Protein AF-0000000074783272 (afdb_homodimer)

Sequence (394 aa):
MQSHGLLLPLRSPWSSPIPLPLRHRTSFPTKPLCLAASSSFTVSDGELESRGFRVRRSPGGLDVAALNEVFARVGFPRRDPERLRRALGHAGEAVVWIEELGGGKPVAFARATGDGVFNAVVWDVVVDPSLQGTGLGKAVMERLVADLRATGVSNIALYAEPRVVGFYRLLGFAADPDGVRGMVLSRKNFQKQRKTRMQSHGLLLPLRSPWSSPIPLPLRHRTSFPTKPLCLAASSSFTVSDGELESRGFRVRRSPGGLDVAALNEVFARVGFPRRDPERLRRALGHAGEAVVWIEELGGGKPVAFARATGDGVFNAVVWDVVVDPSLQGTGLGKAVMERLVADLRATGVSNIALYAEPRVVGFYRLLGFAADPDGVRGMVLSRKNFQKQRKTR

Solvent-accessible surface area (backbone atoms only — not comparable to full-atom values): 22834 Å² total; per-residue (Å²): 138,85,79,76,80,80,80,77,80,82,77,77,81,80,78,76,80,77,80,75,78,80,74,75,76,74,74,69,76,73,71,74,70,74,66,70,72,72,77,77,58,94,65,47,70,67,58,37,42,74,74,39,32,44,83,39,70,52,65,75,87,60,51,60,69,50,43,35,50,43,33,42,72,70,71,40,79,73,64,59,62,68,57,50,52,50,30,62,64,27,60,62,51,45,40,22,32,29,27,37,63,96,72,62,39,57,41,26,36,32,34,30,30,27,36,67,35,52,39,34,36,51,46,75,73,44,46,31,72,95,53,57,94,68,53,51,59,57,49,33,49,55,50,46,51,50,56,43,42,73,56,53,31,46,38,39,33,36,73,32,49,66,89,48,42,65,64,43,40,76,74,54,30,37,69,38,67,93,57,30,37,32,30,39,33,38,62,74,51,51,57,52,53,57,68,74,96,139,82,82,77,81,80,81,78,81,82,79,77,82,80,79,76,80,77,79,74,78,78,75,76,76,74,73,69,76,73,72,73,71,74,65,69,71,73,78,76,58,96,65,44,70,67,57,37,41,75,73,40,31,43,85,39,71,52,64,76,85,62,51,61,68,49,43,34,49,42,35,41,71,71,71,40,77,71,63,60,63,69,57,49,52,50,31,61,64,27,58,62,51,47,41,23,32,30,27,37,61,97,71,62,40,57,44,26,35,33,34,30,30,27,35,68,35,50,40,34,37,50,45,75,73,44,47,31,70,95,55,57,92,70,54,52,58,58,49,34,49,54,50,44,52,50,55,44,42,73,56,51,32,47,38,40,32,36,74,33,48,67,90,47,42,65,64,43,40,76,73,54,32,37,69,38,66,91,57,32,38,31,30,40,35,38,62,76,54,51,57,51,54,59,68,74,96

Radius of gyration: 35.75 Å; Cα contacts (8 Å, |Δi|>4): 598; chains: 2; bounding box: 150×69×122 Å

Nearest PDB structures (foldseek):
  7dal-assembly1_B  TM=9.268E-01  e=2.975E-15  Oryza sativa Japonica Group
  7daj-assembly1_B  TM=8.800E-01  e=1.660E-15  Oryza sativa Japonica Group
  7dai-assembly1_A-2  TM=9.086E-01  e=6.910E-15  Oryza sativa Japonica Group
  7dai-assembly2_C  TM=8.904E-01  e=5.689E-15  Oryza sativa Japonica Group
  6k5m-assembly1_A  TM=9.094E-01  e=3.495E-14  Oryza sativa Japonica Group

Foldseek 3Di:
DCPPPDPPPPPPPPPDPDPDPDPPPPPPPPPPPPPPPPLPQPADQVNCVVVQKHKDWACPLADQVLLQVQCVQVPHDRDDSVVVVCVRPDPQKTKMFMAGHPPSGTFWIKMWHDDLAEEIEIDDTTGRPVCPPVCRSSVRVSVSVVVSVVSHHDYYYYDDDPVCPVVVVVVVDDPCDVNDDDDDDDPVVVVVVVVVD/DCPPPPPDDDPPDPPDDDPDPDPDPPPPPDPPPPPPPPLPQPADQVNCVVVQKHKDWACPLADQVLLQVQCVQVPHDRDDSVVVVCVRPDPQKTKMFMAGHPPSGTFWIKMWHDDLAEEIEIDDTTGRPVCPPVCRSSVRVSVSVVVSVVSHHDYYYYDDDPVCPVVVVVVVDDPCDVNDDDDDDDPVVVVVVVVVD

Structure (mmCIF, N/CA/C/O backbone):
data_AF-0000000074783272-model_v1
#
loop_
_entity.id
_entity.type
_entity.pdbx_description
1 polymer 'N-acetyltransferase domain-containing protein'
#
loop_
_atom_site.group_PDB
_atom_site.id
_atom_site.type_symbol
_atom_site.label_atom_id
_atom_site.label_alt_id
_atom_site.label_comp_id
_atom_site.label_asym_id
_atom_site.label_entity_id
_atom_site.label_seq_id
_atom_site.pdbx_PDB_ins_code
_atom_site.Cartn_x
_atom_site.Cartn_y
_atom_site.Cartn_z
_atom_site.occupancy
_atom_site.B_iso_or_equiv
_atom_site.auth_seq_id
_atom_site.auth_comp_id
_atom_site.auth_asym_id
_atom_site.auth_atom_id
_atom_site.pdbx_PDB_model_num
ATOM 1 N N . MET A 1 1 ? 105.438 -40.906 0.917 1 26.67 1 MET A N 1
ATOM 2 C CA . MET A 1 1 ? 105.438 -39.469 0.691 1 26.67 1 MET A CA 1
ATOM 3 C C . MET A 1 1 ? 104 -39 0.316 1 26.67 1 MET A C 1
ATOM 5 O O . MET A 1 1 ? 103.438 -39.438 -0.707 1 26.67 1 MET A O 1
ATOM 9 N N . GLN A 1 2 ? 103.125 -38.812 1.372 1 28.83 2 GLN A N 1
ATOM 10 C CA . GLN A 1 2 ? 101.688 -38.719 1.695 1 28.83 2 GLN A CA 1
ATOM 11 C C . GLN A 1 2 ? 101.062 -37.438 1.199 1 28.83 2 GLN A C 1
ATOM 13 O O . GLN A 1 2 ? 101.125 -36.406 1.907 1 28.83 2 GLN A O 1
ATOM 18 N N . SER A 1 3 ? 101.438 -36.969 -0.059 1 28.16 3 SER A N 1
ATOM 19 C CA . SER A 1 3 ? 101.188 -35.594 -0.433 1 28.16 3 SER A CA 1
ATOM 20 C C . SER A 1 3 ? 99.688 -35.312 -0.475 1 28.16 3 SER A C 1
ATOM 22 O O . SER A 1 3 ? 98.938 -36.062 -1.101 1 28.16 3 SER A O 1
ATOM 24 N N . HIS A 1 4 ? 99.062 -34.688 0.578 1 30.47 4 HIS A N 1
ATOM 25 C CA . HIS A 1 4 ? 97.75 -34.281 1.067 1 30.47 4 HIS A CA 1
ATOM 26 C C . HIS A 1 4 ? 97.125 -33.219 0.186 1 30.47 4 HIS A C 1
ATOM 28 O O . HIS A 1 4 ? 97.438 -32.031 0.335 1 30.47 4 HIS A O 1
ATOM 34 N N . GLY A 1 5 ? 97.125 -33.344 -1.176 1 27.77 5 GLY A N 1
ATOM 35 C CA . GLY A 1 5 ? 96.812 -32.156 -1.98 1 27.77 5 GLY A CA 1
ATOM 36 C C . GLY A 1 5 ? 95.438 -31.562 -1.647 1 27.77 5 GLY A C 1
ATOM 37 O O . GLY A 1 5 ? 94.5 -32.281 -1.375 1 27.77 5 GLY A O 1
ATOM 38 N N . LEU A 1 6 ? 95.375 -30.328 -1.072 1 28.95 6 LEU A N 1
ATOM 39 C CA . LEU A 1 6 ? 94.438 -29.391 -0.479 1 28.95 6 LEU A CA 1
ATOM 40 C C . LEU A 1 6 ? 93.375 -28.969 -1.496 1 28.95 6 LEU A C 1
ATOM 42 O O . LEU A 1 6 ? 93.688 -28.375 -2.525 1 28.95 6 LEU A O 1
ATOM 46 N N . LEU A 1 7 ? 92.312 -29.766 -1.827 1 30.41 7 LEU A N 1
ATOM 47 C CA . LEU A 1 7 ? 91.25 -29.562 -2.82 1 30.41 7 LEU A CA 1
ATOM 48 C C . LEU A 1 7 ? 90.5 -28.297 -2.514 1 30.41 7 LEU A C 1
ATOM 50 O O . LEU A 1 7 ? 89.875 -28.172 -1.432 1 30.41 7 LEU A O 1
ATOM 54 N N . LEU A 1 8 ? 90.938 -27.062 -2.869 1 29.72 8 LEU A N 1
ATOM 55 C CA . LEU A 1 8 ? 90.375 -25.75 -2.561 1 29.72 8 LEU A CA 1
ATOM 56 C C . LEU A 1 8 ? 89 -25.641 -3.105 1 29.72 8 LEU A C 1
ATOM 58 O O . LEU A 1 8 ? 88.688 -26.016 -4.246 1 29.72 8 LEU A O 1
ATOM 62 N N . PRO A 1 9 ? 87.875 -25.594 -2.295 1 29.69 9 PRO A N 1
ATOM 63 C CA . PRO A 1 9 ? 86.438 -25.578 -2.633 1 29.69 9 PRO A CA 1
ATOM 64 C C . PRO A 1 9 ? 86 -24.297 -3.33 1 29.69 9 PRO A C 1
ATOM 66 O O . PRO A 1 9 ? 86.438 -23.203 -2.945 1 29.69 9 PRO A O 1
ATOM 69 N N . LEU A 1 10 ? 86 -24.203 -4.66 1 27.05 10 LEU A N 1
ATOM 70 C CA . LEU A 1 10 ? 85.625 -23.047 -5.473 1 27.05 10 LEU A CA 1
ATOM 71 C C . LEU A 1 10 ? 84.312 -22.484 -5.059 1 27.05 10 LEU A C 1
ATOM 73 O O . LEU A 1 10 ? 83.312 -23.203 -5.066 1 27.05 10 LEU A O 1
ATOM 77 N N . ARG A 1 11 ? 84.188 -21.484 -4.152 1 26.3 11 ARG A N 1
ATOM 78 C CA . ARG A 1 11 ? 83.125 -20.734 -3.582 1 26.3 11 ARG A CA 1
ATOM 79 C C . ARG A 1 11 ? 82.312 -20.016 -4.668 1 26.3 11 ARG A C 1
ATOM 81 O O . ARG A 1 11 ? 82.875 -19.234 -5.434 1 26.3 11 ARG A O 1
ATOM 88 N N . SER A 1 12 ? 81.312 -20.656 -5.348 1 26.94 12 SER A N 1
ATOM 89 C CA . SER A 1 12 ? 80.5 -20.062 -6.41 1 26.94 12 SER A CA 1
ATOM 90 C C . SER A 1 12 ? 79.875 -18.75 -5.957 1 26.94 12 SER A C 1
ATOM 92 O O . SER A 1 12 ? 79.438 -18.625 -4.809 1 26.94 12 SER A O 1
ATOM 94 N N . PRO A 1 13 ? 80.312 -17.562 -6.473 1 30.12 13 PRO A N 1
ATOM 95 C CA . PRO A 1 13 ? 79.875 -16.203 -6.129 1 30.12 13 PRO A CA 1
ATOM 96 C C . PRO A 1 13 ? 78.375 -16.016 -6.246 1 30.12 13 PRO A C 1
ATOM 98 O O . PRO A 1 13 ? 77.75 -16.625 -7.113 1 30.12 13 PRO A O 1
ATOM 101 N N . TRP A 1 14 ? 77.562 -15.914 -5.141 1 27.28 14 TRP A N 1
ATOM 102 C CA . TRP A 1 14 ? 76.125 -15.625 -4.867 1 27.28 14 TRP A CA 1
ATOM 103 C C . TRP A 1 14 ? 75.688 -14.328 -5.539 1 27.28 14 TRP A C 1
ATOM 105 O O . TRP A 1 14 ? 76.25 -13.273 -5.297 1 27.28 14 TRP A O 1
ATOM 115 N N . SER A 1 15 ? 75.438 -14.375 -6.883 1 27.89 15 SER A N 1
ATOM 116 C CA . SER A 1 15 ? 74.938 -13.227 -7.648 1 27.89 15 SER A CA 1
ATOM 117 C C . SER A 1 15 ? 73.812 -12.5 -6.926 1 27.89 15 SER A C 1
ATOM 119 O O . SER A 1 15 ? 73 -13.125 -6.277 1 27.89 15 SER A O 1
ATOM 121 N N . SER A 1 16 ? 74 -11.211 -6.547 1 31.39 16 SER A N 1
ATOM 122 C CA . SER A 1 16 ? 73.188 -10.219 -5.855 1 31.39 16 SER A CA 1
ATOM 123 C C . SER A 1 16 ? 71.875 -9.992 -6.578 1 31.39 16 SER A C 1
ATOM 125 O O . SER A 1 16 ? 71.875 -9.859 -7.805 1 31.39 16 SER A O 1
ATOM 127 N N . PRO A 1 17 ? 70.75 -10.453 -6.055 1 33.03 17 PRO A N 1
ATOM 128 C CA . PRO A 1 17 ? 69.438 -10.312 -6.688 1 33.03 17 PRO A CA 1
ATOM 129 C C . PRO A 1 17 ? 69.062 -8.859 -7.02 1 33.03 17 PRO A C 1
ATOM 131 O O . PRO A 1 17 ? 69.562 -7.941 -6.348 1 33.03 17 PRO A O 1
ATOM 134 N N . ILE A 1 18 ? 69 -8.508 -8.336 1 37.12 18 ILE A N 1
ATOM 135 C CA . ILE A 1 18 ? 68.562 -7.203 -8.867 1 37.12 18 ILE A CA 1
ATOM 136 C C . ILE A 1 18 ? 67.312 -6.723 -8.164 1 37.12 18 ILE A C 1
ATOM 138 O O . ILE A 1 18 ? 66.375 -7.484 -8 1 37.12 18 ILE A O 1
ATOM 142 N N . PRO A 1 19 ? 67.375 -5.574 -7.457 1 34.44 19 PRO A N 1
ATOM 143 C CA . PRO A 1 19 ? 66.188 -5.051 -6.734 1 34.44 19 PRO A CA 1
ATOM 144 C C . PRO A 1 19 ? 65 -4.75 -7.652 1 34.44 19 PRO A C 1
ATOM 146 O O . PRO A 1 19 ? 65.188 -4.289 -8.781 1 34.44 19 PRO A O 1
ATOM 149 N N . LEU A 1 20 ? 63.969 -5.562 -7.707 1 36.06 20 LEU A N 1
ATOM 150 C CA . LEU A 1 20 ? 62.75 -5.344 -8.477 1 36.06 20 LEU A CA 1
ATOM 151 C C . LEU A 1 20 ? 62.219 -3.928 -8.273 1 36.06 20 LEU A C 1
ATOM 153 O O . LEU A 1 20 ? 62.25 -3.41 -7.156 1 36.06 20 LEU A O 1
ATOM 157 N N . PRO A 1 21 ? 62.219 -3.115 -9.398 1 34.25 21 PRO A N 1
ATOM 158 C CA . PRO A 1 21 ? 61.719 -1.743 -9.258 1 34.25 21 PRO A CA 1
ATOM 159 C C . PRO A 1 21 ? 60.375 -1.67 -8.555 1 34.25 21 PRO A C 1
ATOM 161 O O . PRO A 1 21 ? 59.594 -2.631 -8.586 1 34.25 21 PRO A O 1
ATOM 164 N N . LEU A 1 22 ? 60.25 -0.865 -7.516 1 33.03 22 LEU A N 1
ATOM 165 C CA . LEU A 1 22 ? 59.062 -0.513 -6.754 1 33.03 22 LEU A CA 1
ATOM 166 C C . LEU A 1 22 ? 57.938 -0.088 -7.684 1 33.03 22 LEU A C 1
ATOM 168 O O . LEU A 1 22 ? 58.094 0.875 -8.438 1 33.03 22 LEU A O 1
ATOM 172 N N . ARG A 1 23 ? 57.125 -1.03 -8.18 1 32.44 23 ARG A N 1
ATOM 173 C CA . ARG A 1 23 ? 55.906 -0.661 -8.883 1 32.44 23 ARG A CA 1
ATOM 174 C C . ARG A 1 23 ? 55.188 0.5 -8.188 1 32.44 23 ARG A C 1
ATOM 176 O O . ARG A 1 23 ? 54.938 0.44 -6.988 1 32.44 23 ARG A O 1
ATOM 183 N N . HIS A 1 24 ? 55.344 1.689 -8.75 1 34.94 24 HIS A N 1
ATOM 184 C CA . HIS A 1 24 ? 54.562 2.848 -8.344 1 34.94 24 HIS A CA 1
ATOM 185 C C . HIS A 1 24 ? 53.094 2.49 -8.219 1 34.94 24 HIS A C 1
ATOM 187 O O . HIS A 1 24 ? 52.531 1.879 -9.117 1 34.94 24 HIS A O 1
ATOM 193 N N . ARG A 1 25 ? 52.656 2.309 -6.988 1 32.84 25 ARG A N 1
ATOM 194 C CA . ARG A 1 25 ? 51.219 2.211 -6.652 1 32.84 25 ARG A CA 1
ATOM 195 C C . ARG A 1 25 ? 50.438 3.328 -7.316 1 32.84 25 ARG A C 1
ATOM 197 O O . ARG A 1 25 ? 50.625 4.504 -7.008 1 32.84 25 ARG A O 1
ATOM 204 N N . THR A 1 26 ? 50.219 3.203 -8.68 1 36.59 26 THR A N 1
ATOM 205 C CA . THR A 1 26 ? 49.219 4.148 -9.18 1 36.59 26 THR A CA 1
ATOM 206 C C . THR A 1 26 ? 48 4.195 -8.266 1 36.59 26 THR A C 1
ATOM 208 O O . THR A 1 26 ? 47.406 3.154 -7.953 1 36.59 26 THR A O 1
ATOM 211 N N . SER A 1 27 ? 47.969 5.18 -7.348 1 34.19 27 SER A N 1
ATOM 212 C CA . SER A 1 27 ? 46.781 5.52 -6.551 1 34.19 27 SER A CA 1
ATOM 213 C C . SER A 1 27 ? 45.531 5.613 -7.418 1 34.19 27 SER A C 1
ATOM 215 O O . SER A 1 27 ? 45.5 6.355 -8.398 1 34.19 27 SER A O 1
ATOM 217 N N . PHE A 1 28 ? 44.875 4.508 -7.699 1 36 28 PHE A N 1
ATOM 218 C CA . PHE A 1 28 ? 43.562 4.645 -8.32 1 36 28 PHE A CA 1
ATOM 219 C C . PHE A 1 28 ? 42.781 5.742 -7.637 1 36 28 PHE A C 1
ATOM 221 O O . PHE A 1 28 ? 42.656 5.762 -6.41 1 36 28 PHE A O 1
ATOM 228 N N . PRO A 1 29 ? 42.625 6.875 -8.312 1 35.19 29 PRO A N 1
ATOM 229 C CA . PRO A 1 29 ? 41.75 7.836 -7.637 1 35.19 29 PRO A CA 1
ATOM 230 C C . PRO A 1 29 ? 40.469 7.207 -7.145 1 35.19 29 PRO A C 1
ATOM 232 O O . PRO A 1 29 ? 39.969 6.23 -7.73 1 35.19 29 PRO A O 1
ATOM 235 N N . THR A 1 30 ? 40.25 7.09 -5.809 1 34.34 30 THR A N 1
ATOM 236 C CA . THR A 1 30 ? 38.969 6.781 -5.195 1 34.34 30 THR A CA 1
ATOM 237 C C . THR A 1 30 ? 37.812 7.484 -5.934 1 34.34 30 THR A C 1
ATOM 239 O O . THR A 1 30 ? 37.906 8.688 -6.195 1 34.34 30 THR A O 1
ATOM 242 N N . LYS A 1 31 ? 37.125 6.715 -6.816 1 35.44 31 LYS A N 1
ATOM 243 C CA . LYS A 1 31 ? 35.906 7.301 -7.367 1 35.44 31 LYS A CA 1
ATOM 244 C C . LYS A 1 31 ? 35.219 8.188 -6.34 1 35.44 31 LYS A C 1
ATOM 246 O O . LYS A 1 31 ? 35 7.77 -5.195 1 35.44 31 LYS A O 1
ATOM 251 N N . PRO A 1 32 ? 35.156 9.5 -6.582 1 33.34 32 PRO A N 1
ATOM 252 C CA . PRO A 1 32 ? 34.406 10.289 -5.602 1 33.34 32 PRO A CA 1
ATOM 253 C C . PRO A 1 32 ? 33.125 9.594 -5.145 1 33.34 32 PRO A C 1
ATOM 255 O O . PRO A 1 32 ? 32.5 8.867 -5.922 1 33.34 32 PRO A O 1
ATOM 258 N N . LEU A 1 33 ? 33.062 9.18 -3.846 1 33.78 33 LEU A N 1
ATOM 259 C CA . LEU A 1 33 ? 31.766 8.891 -3.227 1 33.78 33 LEU A CA 1
ATOM 260 C C . LEU A 1 33 ? 30.656 9.742 -3.838 1 33.78 33 LEU A C 1
ATOM 262 O O . LEU A 1 33 ? 30.781 10.969 -3.91 1 33.78 33 LEU A O 1
ATOM 266 N N . CYS A 1 34 ? 30 9.234 -4.828 1 34 34 CYS A N 1
ATOM 267 C CA . CYS A 1 34 ? 28.75 9.938 -5.113 1 34 34 CYS A CA 1
ATOM 268 C C . CYS A 1 34 ? 28.172 10.562 -3.846 1 34 34 CYS A C 1
ATOM 270 O O . CYS A 1 34 ? 27.812 9.844 -2.91 1 34 34 CYS A O 1
ATOM 272 N N . LEU A 1 35 ? 28.734 11.672 -3.328 1 32.81 35 LEU A N 1
ATOM 273 C CA . LEU A 1 35 ? 27.953 12.383 -2.318 1 32.81 35 LEU A CA 1
ATOM 274 C C . LEU A 1 35 ? 26.469 12.078 -2.475 1 32.81 35 LEU A C 1
ATOM 276 O O . LEU A 1 35 ? 25.891 12.359 -3.523 1 32.81 35 LEU A O 1
ATOM 280 N N . ALA A 1 36 ? 25.953 11.164 -1.854 1 35.19 36 ALA A N 1
ATOM 281 C CA . ALA A 1 36 ? 24.5 11.164 -1.688 1 35.19 36 ALA A CA 1
ATOM 282 C C . ALA A 1 36 ? 23.922 12.57 -1.84 1 35.19 36 ALA A C 1
ATOM 284 O O . ALA A 1 36 ? 24.391 13.508 -1.189 1 35.19 36 ALA A O 1
ATOM 285 N N . ALA A 1 37 ? 23.594 13.039 -3.01 1 36.94 37 ALA A N 1
ATOM 286 C CA . ALA A 1 37 ? 22.875 14.297 -3.172 1 36.94 37 ALA A CA 1
ATOM 287 C C . ALA A 1 37 ? 22.125 14.672 -1.899 1 36.94 37 ALA A C 1
ATOM 289 O O . ALA A 1 37 ? 21.281 13.906 -1.427 1 36.94 37 ALA A O 1
ATOM 290 N N . SER A 1 38 ? 22.688 15.102 -0.876 1 43.72 38 SER A N 1
ATOM 291 C CA . SER A 1 38 ? 21.922 15.75 0.178 1 43.72 38 SER A CA 1
ATOM 292 C C . SER A 1 38 ? 20.609 16.297 -0.361 1 43.72 38 SER A C 1
ATOM 294 O O . SER A 1 38 ? 20.594 17.188 -1.229 1 43.72 38 SER A O 1
ATOM 296 N N . SER A 1 39 ? 19.578 15.539 -0.729 1 53.12 39 SER A N 1
ATOM 297 C CA . SER A 1 39 ? 18.281 15.992 -1.219 1 53.12 39 SER A CA 1
ATOM 298 C C . SER A 1 39 ? 17.891 17.328 -0.594 1 53.12 39 SER A C 1
ATOM 300 O O . SER A 1 39 ? 17.672 17.406 0.616 1 53.12 39 SER A O 1
ATOM 302 N N . SER A 1 40 ? 18.469 18.406 -1.028 1 79.25 40 SER A N 1
ATOM 303 C CA . SER A 1 40 ? 18.062 19.75 -0.613 1 79.25 40 SER A CA 1
ATOM 304 C C . SER A 1 40 ? 16.547 19.891 -0.638 1 79.25 40 SER A C 1
ATOM 306 O O . SER A 1 40 ? 15.914 19.672 -1.673 1 79.25 40 SER A O 1
ATOM 308 N N . PHE A 1 41 ? 15.953 19.828 0.562 1 93.88 41 PHE A N 1
ATOM 309 C CA . PHE A 1 41 ? 14.523 20.078 0.711 1 93.88 41 PHE A CA 1
ATOM 310 C C . PHE A 1 41 ? 14.195 21.531 0.354 1 93.88 41 PHE A C 1
ATOM 312 O O . PHE A 1 41 ? 15.039 22.422 0.508 1 93.88 41 PHE A O 1
ATOM 319 N N . THR A 1 42 ? 13.078 21.734 -0.237 1 95.38 42 THR A N 1
ATOM 320 C CA . THR A 1 42 ? 12.633 23.078 -0.594 1 95.38 42 THR A CA 1
ATOM 321 C C . THR A 1 42 ? 12.695 24 0.613 1 95.38 42 THR A C 1
ATOM 323 O O . THR A 1 42 ? 13.148 25.141 0.502 1 95.38 42 THR A O 1
ATOM 326 N N . VAL A 1 43 ? 12.195 23.594 1.757 1 96.94 43 VAL A N 1
ATOM 327 C CA . VAL A 1 43 ? 12.336 24.328 3.014 1 96.94 43 VAL A CA 1
ATOM 328 C C . VAL A 1 43 ? 13.203 23.516 3.98 1 96.94 43 VAL A C 1
ATOM 330 O O . VAL A 1 43 ? 12.906 22.359 4.266 1 96.94 43 VAL A O 1
ATOM 333 N N . SER A 1 44 ? 14.219 24.109 4.5 1 96.69 44 SER A N 1
ATOM 334 C CA . SER A 1 44 ? 15.133 23.406 5.398 1 96.69 44 SER A CA 1
ATOM 335 C C . SER A 1 44 ? 14.523 23.25 6.793 1 96.69 44 SER A C 1
ATOM 337 O O . SER A 1 44 ? 13.578 23.953 7.145 1 96.69 44 SER A O 1
ATOM 339 N N . ASP A 1 45 ? 15.125 22.344 7.586 1 96.75 45 ASP A N 1
ATOM 340 C CA . ASP A 1 45 ? 14.688 22.188 8.969 1 96.75 45 ASP A CA 1
ATOM 341 C C . ASP A 1 45 ? 14.906 23.484 9.758 1 96.75 45 ASP A C 1
ATOM 343 O O . ASP A 1 45 ? 14.078 23.844 10.602 1 96.75 45 ASP A O 1
ATOM 347 N N . GLY A 1 46 ? 16.016 24.094 9.492 1 96.25 46 GLY A N 1
ATOM 348 C CA . GLY A 1 46 ? 16.297 25.359 10.148 1 96.25 46 GLY A CA 1
ATOM 349 C C . GLY A 1 46 ? 15.266 26.438 9.844 1 96.25 46 GLY A C 1
ATOM 350 O O . GLY A 1 46 ? 14.836 27.156 10.742 1 96.25 46 GLY A O 1
ATOM 351 N N . GLU A 1 47 ? 14.891 26.531 8.633 1 97.25 47 GLU A N 1
ATOM 352 C CA . GLU A 1 47 ? 13.867 27.5 8.25 1 97.25 47 GLU A CA 1
ATOM 353 C C . GLU A 1 47 ? 12.531 27.172 8.922 1 97.25 47 GLU A C 1
ATOM 355 O O . GLU A 1 47 ? 11.828 28.078 9.375 1 97.25 47 GLU A O 1
ATOM 360 N N . LEU A 1 48 ? 12.164 25.938 8.977 1 97.81 48 LEU A N 1
ATOM 361 C CA . LEU A 1 48 ? 10.945 25.531 9.672 1 97.81 48 LEU A CA 1
ATOM 362 C C . LEU A 1 48 ? 11.008 25.922 11.141 1 97.81 48 LEU A C 1
ATOM 364 O O . LEU A 1 48 ? 10.031 26.438 11.695 1 97.81 48 LEU A O 1
ATOM 368 N N . GLU A 1 49 ? 12.156 25.703 11.734 1 96.94 49 GLU A N 1
ATOM 369 C CA . GLU A 1 49 ? 12.328 26.062 13.141 1 96.94 49 GLU A CA 1
ATOM 370 C C . GLU A 1 49 ? 12.172 27.578 13.344 1 96.94 49 GLU A C 1
ATOM 372 O O . GLU A 1 49 ? 11.578 28.016 14.328 1 96.94 49 GLU A O 1
ATOM 377 N N . SER A 1 50 ? 12.727 28.297 12.43 1 97.31 50 SER A N 1
ATOM 378 C CA . SER A 1 50 ? 12.609 29.75 12.531 1 97.31 50 SER A CA 1
ATOM 379 C C . SER A 1 50 ? 11.148 30.188 12.445 1 97.31 50 SER A C 1
ATOM 381 O O . SER A 1 50 ? 10.789 31.25 12.961 1 97.31 50 SER A O 1
ATOM 383 N N . ARG A 1 51 ? 10.273 29.375 11.797 1 96.38 51 ARG A N 1
ATOM 384 C CA . ARG A 1 51 ? 8.844 29.656 11.656 1 96.38 51 ARG A CA 1
ATOM 385 C C . ARG A 1 51 ? 8.055 29.078 12.82 1 96.38 51 ARG A C 1
ATOM 387 O O . ARG A 1 51 ? 6.824 29.188 12.859 1 96.38 51 ARG A O 1
ATOM 394 N N . GLY A 1 52 ? 8.75 28.391 13.75 1 96.81 52 GLY A N 1
ATOM 395 C CA . GLY A 1 52 ? 8.078 27.844 14.914 1 96.81 52 GLY A CA 1
ATOM 396 C C . GLY A 1 52 ? 7.637 26.406 14.734 1 96.81 52 GLY A C 1
ATOM 397 O O . GLY A 1 52 ? 6.707 25.953 15.391 1 96.81 52 GLY A O 1
ATOM 398 N N . PHE A 1 53 ? 8.32 25.766 13.805 1 98.12 53 PHE A N 1
ATOM 399 C CA . PHE A 1 53 ? 7.949 24.391 13.516 1 98.12 53 PHE A CA 1
ATOM 400 C C . PHE A 1 53 ? 9.141 23.453 13.695 1 98.12 53 PHE A C 1
ATOM 402 O O . PHE A 1 53 ? 10.289 23.859 13.477 1 98.12 53 PHE A O 1
ATOM 409 N N . ARG A 1 54 ? 8.859 22.203 14.125 1 98 54 ARG A N 1
ATOM 410 C CA . ARG A 1 54 ? 9.883 21.172 14.266 1 98 54 ARG A CA 1
ATOM 411 C C . ARG A 1 54 ? 9.469 19.891 13.547 1 98 54 ARG A C 1
ATOM 413 O O . ARG A 1 54 ? 8.344 19.406 13.711 1 98 54 ARG A O 1
ATOM 420 N N . VAL A 1 55 ? 10.398 19.344 12.797 1 98.06 55 VAL A N 1
ATOM 421 C CA . VAL A 1 55 ? 10.133 18.109 12.07 1 98.06 55 VAL A CA 1
ATOM 422 C C . VAL A 1 55 ? 10.383 16.922 12.984 1 98.06 55 VAL A C 1
ATOM 424 O O . VAL A 1 55 ? 11.398 16.859 13.688 1 98.06 55 VAL A O 1
ATOM 427 N N . ARG A 1 56 ? 9.461 15.992 13.016 1 97.19 56 ARG A N 1
ATOM 428 C CA . ARG A 1 56 ? 9.57 14.719 13.727 1 97.19 56 ARG A CA 1
ATOM 429 C C . ARG A 1 56 ? 9.492 13.547 12.758 1 97.19 56 ARG A C 1
ATOM 431 O O . ARG A 1 56 ? 8.688 13.562 11.82 1 97.19 56 ARG A O 1
ATOM 438 N N . ARG A 1 57 ? 10.328 12.461 13.008 1 96.25 57 ARG A N 1
ATOM 439 C CA . ARG A 1 57 ? 10.43 11.375 12.039 1 96.25 57 ARG A CA 1
ATOM 440 C C . ARG A 1 57 ? 10.102 10.031 12.68 1 96.25 57 ARG A C 1
ATOM 442 O O . ARG A 1 57 ? 10.484 8.977 12.164 1 96.25 57 ARG A O 1
ATOM 449 N N . SER A 1 58 ? 9.477 10.062 13.82 1 94.88 58 SER A N 1
ATOM 450 C CA . SER A 1 58 ? 8.969 8.883 14.516 1 94.88 58 SER A CA 1
ATOM 451 C C . SER A 1 58 ? 7.641 9.172 15.203 1 94.88 58 SER A C 1
ATOM 453 O O . SER A 1 58 ? 7.301 10.336 15.445 1 94.88 58 SER A O 1
ATOM 455 N N . PRO A 1 59 ? 6.953 8.125 15.461 1 95.06 59 PRO A N 1
ATOM 456 C CA . PRO A 1 59 ? 5.676 8.367 16.141 1 95.06 59 PRO A CA 1
ATOM 457 C C . PRO A 1 59 ? 5.848 8.766 17.594 1 95.06 59 PRO A C 1
ATOM 459 O O . PRO A 1 59 ? 4.879 9.156 18.266 1 95.06 59 PRO A O 1
ATOM 462 N N . GLY A 1 60 ? 7.051 8.633 18.078 1 92.94 60 GLY A N 1
ATOM 463 C CA . GLY A 1 60 ? 7.281 9.008 19.453 1 92.94 60 GLY A CA 1
ATOM 464 C C . GLY A 1 60 ? 6.895 10.445 19.766 1 92.94 60 GLY A C 1
ATOM 465 O O . GLY A 1 60 ? 7.262 11.359 19.016 1 92.94 60 GLY A O 1
ATOM 466 N N . GLY A 1 61 ? 6.137 10.68 20.859 1 92.94 61 GLY A N 1
ATOM 467 C CA . GLY A 1 61 ? 5.762 12.016 21.297 1 92.94 61 GLY A CA 1
ATOM 468 C C . GLY A 1 61 ? 4.547 12.562 20.562 1 92.94 61 GLY A C 1
ATOM 469 O O . GLY A 1 61 ? 4.047 13.641 20.906 1 92.94 61 GLY A O 1
ATOM 470 N N . LEU A 1 62 ? 4.117 11.828 19.547 1 96.06 62 LEU A N 1
ATOM 471 C CA . LEU A 1 62 ? 2.951 12.273 18.797 1 96.06 62 LEU A CA 1
ATOM 472 C C . LEU A 1 62 ? 1.676 12.117 19.609 1 96.06 62 LEU A C 1
ATOM 474 O O . LEU A 1 62 ? 1.387 11.031 20.125 1 96.06 62 LEU A O 1
ATOM 478 N N . ASP A 1 63 ? 0.958 13.195 19.797 1 96.31 63 ASP A N 1
ATOM 479 C CA . ASP A 1 63 ? -0.355 13.164 20.438 1 96.31 63 ASP A CA 1
ATOM 480 C C . ASP A 1 63 ? -1.423 12.664 19.469 1 96.31 63 ASP A C 1
ATOM 482 O O . ASP A 1 63 ? -1.902 13.422 18.625 1 96.31 63 ASP A O 1
ATOM 486 N N . VAL A 1 64 ? -1.878 11.492 19.688 1 96.88 64 VAL A N 1
ATOM 487 C CA . VAL A 1 64 ? -2.793 10.812 18.781 1 96.88 64 VAL A CA 1
ATOM 488 C C . VAL A 1 64 ? -4.137 11.539 18.766 1 96.88 64 VAL A C 1
ATOM 490 O O . VAL A 1 64 ? -4.789 11.641 17.719 1 96.88 64 VAL A O 1
ATOM 493 N N . ALA A 1 65 ? -4.578 11.992 19.875 1 96.94 65 ALA A N 1
ATOM 494 C CA . ALA A 1 65 ? -5.824 12.75 19.938 1 96.94 65 ALA A CA 1
ATOM 495 C C . ALA A 1 65 ? -5.727 14.031 19.109 1 96.94 65 ALA A C 1
ATOM 497 O O . ALA A 1 65 ? -6.66 14.383 18.375 1 96.94 65 ALA A O 1
ATOM 498 N N . ALA A 1 66 ? -4.625 14.719 19.234 1 97.44 66 ALA A N 1
ATOM 499 C CA . ALA A 1 66 ? -4.41 15.938 18.469 1 97.44 66 ALA A CA 1
ATOM 500 C C . ALA A 1 66 ? -4.363 15.633 16.969 1 97.44 66 ALA A C 1
ATOM 502 O O . ALA A 1 66 ? -4.887 16.391 16.156 1 97.44 66 ALA A O 1
ATOM 503 N N . LEU A 1 67 ? -3.717 14.539 16.609 1 98.06 67 LEU A N 1
ATOM 504 C CA . LEU A 1 67 ? -3.693 14.141 15.203 1 98.06 67 LEU A CA 1
ATOM 505 C C . LEU A 1 67 ? -5.102 13.852 14.695 1 98.06 67 LEU A C 1
ATOM 507 O O . LEU A 1 67 ? -5.465 14.258 13.594 1 98.06 67 LEU A O 1
ATOM 511 N N . ASN A 1 68 ? -5.891 13.195 15.516 1 98.31 68 ASN A N 1
ATOM 512 C CA . ASN A 1 68 ? -7.277 12.938 15.156 1 98.31 68 ASN A CA 1
ATOM 513 C C . ASN A 1 68 ? -8.055 14.234 14.93 1 98.31 68 ASN A C 1
ATOM 515 O O . ASN A 1 68 ? -8.938 14.289 14.07 1 98.31 68 ASN A O 1
ATOM 519 N N . GLU A 1 69 ? -7.758 15.172 15.711 1 97.75 69 GLU A N 1
ATOM 520 C CA . GLU A 1 69 ? -8.406 16.469 15.516 1 97.75 69 GLU A CA 1
ATOM 521 C C . GLU A 1 69 ? -8.039 17.062 14.164 1 97.75 69 GLU A C 1
ATOM 523 O O . GLU A 1 69 ? -8.898 17.625 13.477 1 97.75 69 GLU A O 1
ATOM 528 N N . VAL A 1 70 ? -6.785 16.984 13.789 1 98.25 70 VAL A N 1
ATOM 529 C CA . VAL A 1 70 ? -6.375 17.469 12.469 1 98.25 70 VAL A CA 1
ATOM 530 C C . VAL A 1 70 ? -7.098 16.688 11.383 1 98.25 70 VAL A C 1
ATOM 532 O O . VAL A 1 70 ? -7.613 17.266 10.422 1 98.25 70 VAL A O 1
ATOM 535 N N . PHE A 1 71 ? -7.141 15.297 11.578 1 98.06 71 PHE A N 1
ATOM 536 C CA . PHE A 1 71 ? -7.891 14.469 10.641 1 98.06 71 PHE A CA 1
ATOM 537 C C . PHE A 1 71 ? -9.312 14.984 10.484 1 98.06 71 PHE A C 1
ATOM 539 O O . PHE A 1 71 ? -9.781 15.219 9.367 1 98.06 71 PHE A O 1
ATOM 546 N N . ALA A 1 72 ? -9.961 15.258 11.555 1 97.81 72 ALA A N 1
ATOM 547 C CA . ALA A 1 72 ? -11.359 15.688 11.539 1 97.81 72 ALA A CA 1
ATOM 548 C C . ALA A 1 72 ? -11.508 17.031 10.836 1 97.81 72 ALA A C 1
ATOM 550 O O . ALA A 1 72 ? -12.438 17.234 10.055 1 97.81 72 ALA A O 1
ATOM 551 N N . ARG A 1 73 ? -10.633 17.891 11.062 1 97.81 73 ARG A N 1
ATOM 552 C CA . ARG A 1 73 ? -10.727 19.25 10.523 1 97.81 73 ARG A CA 1
ATOM 553 C C . ARG A 1 73 ? -10.539 19.25 9.016 1 97.81 73 ARG A C 1
ATOM 555 O O . ARG A 1 73 ? -10.992 20.172 8.328 1 97.81 73 ARG A O 1
ATOM 562 N N . VAL A 1 74 ? -9.891 18.219 8.469 1 96.88 74 VAL A N 1
ATOM 563 C CA . VAL A 1 74 ? -9.719 18.156 7.023 1 96.88 74 VAL A CA 1
ATOM 564 C C . VAL A 1 74 ? -10.766 17.234 6.418 1 96.88 74 VAL A C 1
ATOM 566 O O . VAL A 1 74 ? -10.719 16.922 5.227 1 96.88 74 VAL A O 1
ATOM 569 N N . GLY A 1 75 ? -11.68 16.703 7.254 1 95.06 75 GLY A N 1
ATOM 570 C CA . GLY A 1 75 ? -12.797 15.914 6.754 1 95.06 75 GLY A CA 1
ATOM 571 C C . GLY A 1 75 ? -12.516 14.422 6.77 1 95.06 75 GLY A C 1
ATOM 572 O O . GLY A 1 75 ? -13.281 13.641 6.199 1 95.06 75 GLY A O 1
ATOM 573 N N . PHE A 1 76 ? -11.375 14 7.32 1 95.5 76 PHE A N 1
ATOM 574 C CA . PHE A 1 76 ? -11.109 12.578 7.484 1 95.5 76 PHE A CA 1
ATOM 575 C C . PHE A 1 76 ? -11.906 12.008 8.656 1 95.5 76 PHE A C 1
ATOM 577 O O . PHE A 1 76 ? -12.156 12.711 9.633 1 95.5 76 PHE A O 1
ATOM 584 N N . PRO A 1 77 ? -12.234 10.727 8.539 1 93.19 77 PRO A N 1
ATOM 585 C CA . PRO A 1 77 ? -12.875 10.133 9.711 1 93.19 77 PRO A CA 1
ATOM 586 C C . PRO A 1 77 ? -11.938 10 10.906 1 93.19 77 PRO A C 1
ATOM 588 O O . PRO A 1 77 ? -10.75 9.727 10.734 1 93.19 77 PRO A O 1
ATOM 591 N N . ARG A 1 78 ? -12.531 10.258 12.062 1 95.44 78 ARG A N 1
ATOM 592 C CA . ARG A 1 78 ? -11.758 9.945 13.266 1 95.44 78 ARG A CA 1
ATOM 593 C C . ARG A 1 78 ? -11.508 8.445 13.391 1 95.44 78 ARG A C 1
ATOM 595 O O . ARG A 1 78 ? -12.359 7.637 13.008 1 95.44 78 ARG A O 1
ATOM 602 N N . ARG A 1 79 ? -10.375 8.234 13.953 1 96.38 79 ARG A N 1
ATOM 603 C CA . ARG A 1 79 ? -10.016 6.84 14.18 1 96.38 79 ARG A CA 1
ATOM 604 C C . ARG A 1 79 ? -9.938 6.531 15.672 1 96.38 79 ARG A C 1
ATOM 606 O O . ARG A 1 79 ? -9.656 7.418 16.484 1 96.38 79 ARG A O 1
ATOM 613 N N . ASP A 1 80 ? -10.258 5.273 15.93 1 96.69 80 ASP A N 1
ATOM 614 C CA . ASP A 1 80 ? -10.031 4.824 17.297 1 96.69 80 ASP A CA 1
ATOM 615 C C . ASP A 1 80 ? -8.586 5.047 17.719 1 96.69 80 ASP A C 1
ATOM 617 O O . ASP A 1 80 ? -7.656 4.59 17.047 1 96.69 80 ASP A O 1
ATOM 621 N N . PRO A 1 81 ? -8.406 5.742 18.844 1 97.31 81 PRO A N 1
ATOM 622 C CA . PRO A 1 81 ? -7.047 6.129 19.219 1 97.31 81 PRO A CA 1
ATOM 623 C C . PRO A 1 81 ? -6.133 4.93 19.438 1 97.31 81 PRO A C 1
ATOM 625 O O . PRO A 1 81 ? -4.953 4.965 19.078 1 97.31 81 PRO A O 1
ATOM 628 N N . GLU A 1 82 ? -6.625 3.891 20.016 1 96.69 82 GLU A N 1
ATOM 629 C CA . GLU A 1 82 ? -5.797 2.713 20.266 1 96.69 82 GLU A CA 1
ATOM 630 C C . GLU A 1 82 ? -5.395 2.037 18.969 1 96.69 82 GLU A C 1
ATOM 632 O O . GLU A 1 82 ? -4.25 1.606 18.812 1 96.69 82 GLU A O 1
ATOM 637 N N . ARG A 1 83 ? -6.305 1.925 18.078 1 95.94 83 ARG A N 1
ATOM 638 C CA . ARG A 1 83 ? -6.02 1.348 16.781 1 95.94 83 ARG A CA 1
ATOM 639 C C . ARG A 1 83 ? -5.02 2.205 16 1 95.94 83 ARG A C 1
ATOM 641 O O . ARG A 1 83 ? -4.125 1.68 15.336 1 95.94 83 ARG A O 1
ATOM 648 N N . LEU A 1 84 ? -5.238 3.537 16.109 1 96.44 84 LEU A N 1
ATOM 649 C CA . LEU A 1 84 ? -4.316 4.453 15.445 1 96.44 84 LEU A CA 1
ATOM 650 C C . LEU A 1 84 ? -2.912 4.324 16.016 1 96.44 84 LEU A C 1
ATOM 652 O O . LEU A 1 84 ? -1.929 4.305 15.281 1 96.44 84 LEU A O 1
ATOM 656 N N . ARG A 1 85 ? -2.766 4.199 17.312 1 96.19 85 ARG A N 1
ATOM 657 C CA . ARG A 1 85 ? -1.463 4.008 17.938 1 96.19 85 ARG A CA 1
ATOM 658 C C . ARG A 1 85 ? -0.804 2.721 17.469 1 96.19 85 ARG A C 1
ATOM 660 O O . ARG A 1 85 ? 0.389 2.705 17.156 1 96.19 85 ARG A O 1
ATOM 667 N N . ARG A 1 86 ? -1.58 1.685 17.359 1 94.94 86 ARG A N 1
ATOM 668 C CA . ARG A 1 86 ? -1.054 0.409 16.891 1 94.94 86 ARG A CA 1
ATOM 669 C C . ARG A 1 86 ? -0.575 0.52 15.438 1 94.94 86 ARG A C 1
ATOM 671 O O . ARG A 1 86 ? 0.488 0.001 15.094 1 94.94 86 ARG A O 1
ATOM 678 N N . ALA A 1 87 ? -1.389 1.183 14.641 1 95.38 87 ALA A N 1
ATOM 679 C CA . ALA A 1 87 ? -1.019 1.354 13.242 1 95.38 87 ALA A CA 1
ATOM 680 C C . ALA A 1 87 ? 0.283 2.141 13.109 1 95.38 87 ALA A C 1
ATOM 682 O O . ALA A 1 87 ? 1.154 1.782 12.312 1 95.38 87 ALA A O 1
ATOM 683 N N . LEU A 1 88 ? 0.429 3.188 13.906 1 95.81 88 LEU A N 1
ATOM 684 C CA . LEU A 1 88 ? 1.594 4.062 13.844 1 95.81 88 LEU A CA 1
ATOM 685 C C . LEU A 1 88 ? 2.834 3.359 14.383 1 95.81 88 LEU A C 1
ATOM 687 O O . LEU A 1 88 ? 3.959 3.723 14.031 1 95.81 88 LEU A O 1
ATOM 691 N N . GLY A 1 89 ? 2.621 2.379 15.156 1 91.25 89 GLY A N 1
ATOM 692 C CA . GLY A 1 89 ? 3.727 1.639 15.742 1 91.25 89 GLY A CA 1
ATOM 693 C C . GLY A 1 89 ? 4.098 0.397 14.961 1 91.25 89 GLY A C 1
ATOM 694 O O . GLY A 1 89 ? 5.004 -0.344 15.352 1 91.25 89 GLY A O 1
ATOM 695 N N . HIS A 1 90 ? 3.381 0.181 13.914 1 86.69 90 HIS A N 1
ATOM 696 C CA . HIS A 1 90 ? 3.604 -1.031 13.133 1 86.69 90 HIS A CA 1
ATOM 697 C C . HIS A 1 90 ? 4.996 -1.036 12.508 1 86.69 90 HIS A C 1
ATOM 699 O O . HIS A 1 90 ? 5.465 -0.006 12.023 1 86.69 90 HIS A O 1
ATOM 705 N N . ALA A 1 91 ? 5.539 -2.164 12.422 1 71.44 91 ALA A N 1
ATOM 706 C CA . ALA A 1 91 ? 6.883 -2.314 11.875 1 71.44 91 ALA A CA 1
ATOM 707 C C . ALA A 1 91 ? 6.914 -1.967 10.391 1 71.44 91 ALA A C 1
ATOM 709 O O . ALA A 1 91 ? 6.02 -2.359 9.641 1 71.44 91 ALA A O 1
ATOM 710 N N . GLY A 1 92 ? 7.922 -1.175 10.023 1 71.44 92 GLY A N 1
ATOM 711 C CA . GLY A 1 92 ? 8.078 -0.805 8.625 1 71.44 92 GLY A CA 1
ATOM 712 C C . GLY A 1 92 ? 7.367 0.483 8.266 1 71.44 92 GLY A C 1
ATOM 713 O O . GLY A 1 92 ? 7.359 0.888 7.102 1 71.44 92 GLY A O 1
ATOM 714 N N . GLU A 1 93 ? 6.762 0.966 9.328 1 81.56 93 GLU A N 1
ATOM 715 C CA . GLU A 1 93 ? 6.098 2.25 9.125 1 81.56 93 GLU A CA 1
ATOM 716 C C . GLU A 1 93 ? 7.105 3.396 9.109 1 81.56 93 GLU A C 1
ATOM 718 O O . GLU A 1 93 ? 8.039 3.418 9.906 1 81.56 93 GLU A O 1
ATOM 723 N N . ALA A 1 94 ? 7.027 4.211 8.094 1 94.62 94 ALA A N 1
ATOM 724 C CA . ALA A 1 94 ? 7.699 5.508 8.078 1 94.62 94 ALA A CA 1
ATOM 725 C C . ALA A 1 94 ? 6.719 6.637 8.391 1 94.62 94 ALA A C 1
ATOM 727 O O . ALA A 1 94 ? 5.57 6.613 7.938 1 94.62 94 ALA A O 1
ATOM 728 N N . VAL A 1 95 ? 7.188 7.586 9.242 1 97.81 95 VAL A N 1
ATOM 729 C CA . VAL A 1 95 ? 6.332 8.688 9.656 1 97.81 95 VAL A CA 1
ATOM 730 C C . VAL A 1 95 ? 7.129 9.992 9.656 1 97.81 95 VAL A C 1
ATOM 732 O O . VAL A 1 95 ? 8.281 10.023 10.086 1 97.81 95 VAL A O 1
ATOM 735 N N . VAL A 1 96 ? 6.539 11.031 9.141 1 98.44 96 VAL A N 1
ATOM 736 C CA . VAL A 1 96 ? 7.043 12.391 9.281 1 98.44 96 VAL A CA 1
ATOM 737 C C . VAL A 1 96 ? 5.91 13.32 9.703 1 98.44 96 VAL A C 1
ATOM 739 O O . VAL A 1 96 ? 4.824 13.289 9.117 1 98.44 96 VAL A O 1
ATOM 742 N N . TRP A 1 97 ? 6.172 1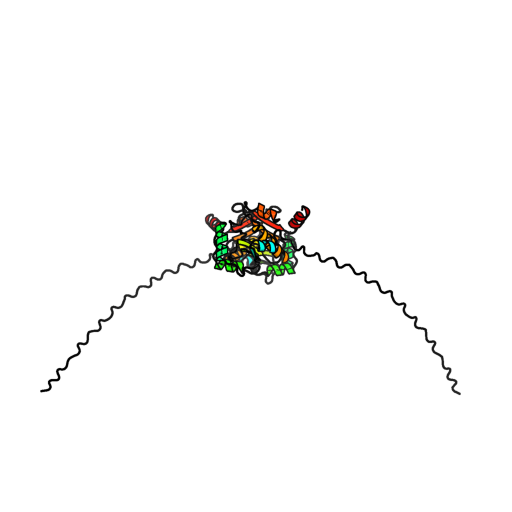4.062 10.711 1 98.44 97 TRP A N 1
ATOM 743 C CA . TRP A 1 97 ? 5.18 15.055 11.102 1 98.44 97 TRP A CA 1
ATOM 744 C C . TRP A 1 97 ? 5.855 16.328 11.617 1 98.44 97 TRP A C 1
ATOM 746 O O . TRP A 1 97 ? 7.051 16.312 11.922 1 98.44 97 TRP A O 1
ATOM 756 N N . ILE A 1 98 ? 5.141 17.406 11.57 1 98.69 98 ILE A N 1
ATOM 757 C CA . ILE A 1 98 ? 5.633 18.719 11.992 1 98.69 98 ILE A CA 1
ATOM 758 C C . ILE A 1 98 ? 4.867 19.188 13.227 1 98.69 98 ILE A C 1
ATOM 760 O O . ILE A 1 98 ? 3.633 19.188 13.234 1 98.69 98 ILE A O 1
ATOM 764 N N . GLU A 1 99 ? 5.617 19.469 14.164 1 98.06 99 GLU A N 1
ATOM 765 C CA . GLU A 1 99 ? 5.113 19.953 15.445 1 98.06 99 GLU A CA 1
ATOM 766 C C . GLU A 1 99 ? 5.199 21.484 15.523 1 98.06 99 GLU A C 1
ATOM 768 O O . GLU A 1 99 ? 6.211 22.062 15.148 1 98.06 99 GLU A O 1
ATOM 773 N N . GLU A 1 100 ? 4.082 22.062 15.836 1 96.25 100 GLU A N 1
ATOM 774 C CA . GLU A 1 100 ? 4.156 23.484 16.172 1 96.25 100 GLU A CA 1
ATOM 775 C C . GLU A 1 100 ? 4.852 23.703 17.516 1 96.25 100 GLU A C 1
ATOM 777 O O . GLU A 1 100 ? 4.457 23.109 18.516 1 96.25 100 GLU A O 1
ATOM 782 N N . LEU A 1 101 ? 5.867 24.578 17.391 1 90.25 101 LEU A N 1
ATOM 783 C CA . LEU A 1 101 ? 6.609 24.859 18.625 1 90.25 101 LEU A CA 1
ATOM 784 C C . LEU A 1 101 ? 5.75 25.625 19.609 1 90.25 101 LEU A C 1
ATOM 786 O O . LEU A 1 101 ? 4.992 26.516 19.219 1 90.25 101 LEU A O 1
ATOM 790 N N . GLY A 1 102 ? 5.742 25.266 20.953 1 82.56 102 GLY A N 1
ATOM 791 C CA . GLY A 1 102 ? 4.965 25.906 22 1 82.56 102 GLY A CA 1
ATOM 792 C C . GLY A 1 102 ? 3.723 25.141 22.391 1 82.56 102 GLY A C 1
ATOM 793 O O . GLY A 1 102 ? 3.297 25.172 23.547 1 82.56 102 GLY A O 1
ATOM 794 N N . GLY A 1 103 ? 3.111 24.375 21.422 1 78.31 103 GLY A N 1
ATOM 795 C CA . GLY A 1 103 ? 1.897 23.625 21.703 1 78.31 103 GLY A CA 1
ATOM 796 C C . GLY A 1 103 ? 2.088 22.125 21.609 1 78.31 103 GLY A C 1
ATOM 797 O O . GLY A 1 103 ? 1.256 21.359 22.109 1 78.31 103 GLY A O 1
ATOM 798 N N . GLY A 1 104 ? 3.037 21.75 20.953 1 83.62 104 GLY A N 1
ATOM 799 C CA . GLY A 1 104 ? 3.363 20.328 20.828 1 83.62 104 GLY A CA 1
ATOM 800 C C . GLY A 1 104 ? 2.408 19.578 19.938 1 83.62 104 GLY A C 1
ATOM 801 O O . GLY A 1 104 ? 2.445 18.344 19.875 1 83.62 104 GLY A O 1
ATOM 802 N N . LYS A 1 105 ? 1.558 20.312 19.281 1 94.25 105 LYS A N 1
ATOM 803 C CA . LYS A 1 105 ? 0.527 19.672 18.453 1 94.25 105 LYS A CA 1
ATOM 804 C C . LYS A 1 105 ? 1.04 19.391 17.047 1 94.25 105 LYS A C 1
ATOM 806 O O . LYS A 1 105 ? 1.759 20.203 16.469 1 94.25 105 LYS A O 1
ATOM 811 N N . PRO A 1 106 ? 0.673 18.25 16.531 1 98.25 106 PRO A N 1
ATOM 812 C CA . PRO A 1 106 ? 0.986 18.031 15.125 1 98.25 106 PRO A CA 1
ATOM 813 C C . PRO A 1 106 ? 0.183 18.922 14.188 1 98.25 106 PRO A C 1
ATOM 815 O O . PRO A 1 106 ? -1.032 19.062 14.352 1 98.25 106 PRO A O 1
ATOM 818 N N . VAL A 1 107 ? 0.827 19.562 13.203 1 98.38 107 VAL A N 1
ATOM 819 C CA . VAL A 1 107 ? 0.121 20.469 12.289 1 98.38 107 VAL A CA 1
ATOM 820 C C . VAL A 1 107 ? 0.239 19.953 10.859 1 98.38 107 VAL A C 1
ATOM 822 O O . VAL A 1 107 ? -0.503 20.375 9.969 1 98.38 107 VAL A O 1
ATOM 825 N N . ALA A 1 108 ? 1.126 19.094 10.547 1 98.81 108 ALA A N 1
ATOM 826 C CA . ALA A 1 108 ? 1.257 18.359 9.289 1 98.81 108 ALA A CA 1
ATOM 827 C C . ALA A 1 108 ? 1.72 16.922 9.539 1 98.81 108 ALA A C 1
ATOM 829 O O . ALA A 1 108 ? 2.404 16.641 10.531 1 98.81 108 ALA A O 1
ATOM 830 N N . PHE A 1 109 ? 1.335 16.062 8.672 1 98.75 109 PHE A N 1
ATOM 831 C CA . PHE A 1 109 ? 1.57 14.648 8.93 1 98.75 109 PHE A CA 1
ATOM 832 C C . PHE A 1 109 ? 1.527 13.844 7.637 1 98.75 109 PHE A C 1
ATOM 834 O O . PHE A 1 109 ? 0.727 14.141 6.746 1 98.75 109 PHE A O 1
ATOM 841 N N . ALA A 1 110 ? 2.35 12.852 7.508 1 98.69 110 ALA A N 1
ATOM 842 C CA . ALA A 1 110 ? 2.338 11.82 6.469 1 98.69 110 ALA A CA 1
ATOM 843 C C . ALA A 1 110 ? 2.979 10.531 6.969 1 98.69 110 ALA A C 1
ATOM 845 O O . ALA A 1 110 ? 3.889 10.562 7.797 1 98.69 110 ALA A O 1
ATOM 846 N N . ARG A 1 111 ? 2.551 9.461 6.453 1 98.06 111 ARG A N 1
ATOM 847 C CA . ARG A 1 111 ? 3.129 8.172 6.809 1 98.06 111 ARG A CA 1
ATOM 848 C C . ARG A 1 111 ? 3.131 7.223 5.613 1 98.06 111 ARG A C 1
ATOM 850 O O . ARG A 1 111 ? 2.504 7.508 4.59 1 98.06 111 ARG A O 1
ATOM 857 N N . ALA A 1 112 ? 3.854 6.145 5.719 1 97.5 112 ALA A N 1
ATOM 858 C CA . ALA A 1 112 ? 3.914 5.164 4.641 1 97.5 112 ALA A CA 1
ATOM 859 C C . ALA A 1 112 ? 4.133 3.756 5.188 1 97.5 112 ALA A C 1
ATOM 861 O O . ALA A 1 112 ? 4.758 3.582 6.238 1 97.5 112 ALA A O 1
ATOM 862 N N . THR A 1 113 ? 3.535 2.824 4.562 1 95.94 113 THR A N 1
ATOM 863 C CA . THR A 1 113 ? 3.795 1.406 4.789 1 95.94 113 THR A CA 1
ATOM 864 C C . THR A 1 113 ? 4.359 0.752 3.531 1 95.94 113 THR A C 1
ATOM 866 O O . THR A 1 113 ? 4.055 1.178 2.414 1 95.94 113 THR A O 1
ATOM 869 N N . GLY A 1 114 ? 5.199 -0.251 3.697 1 95.19 114 GLY A N 1
ATOM 870 C CA . GLY A 1 114 ? 5.809 -0.953 2.578 1 95.19 114 GLY A CA 1
ATOM 871 C C . GLY A 1 114 ? 6.555 -2.207 2.996 1 95.19 114 GLY A C 1
ATOM 872 O O . GLY A 1 114 ? 6.336 -2.729 4.09 1 95.19 114 GLY A O 1
ATOM 873 N N . ASP A 1 115 ? 7.355 -2.695 2.08 1 94.75 115 ASP A N 1
ATOM 874 C CA . ASP A 1 115 ? 8.078 -3.934 2.344 1 94.75 115 ASP A CA 1
ATOM 875 C C . ASP A 1 115 ? 9.523 -3.65 2.748 1 94.75 115 ASP A C 1
ATOM 877 O O . ASP A 1 115 ? 10.336 -4.57 2.861 1 94.75 115 ASP A O 1
ATOM 881 N N . GLY A 1 116 ? 9.883 -2.381 2.871 1 93.25 116 GLY A N 1
ATOM 882 C CA . GLY A 1 116 ? 11.203 -1.971 3.332 1 93.25 116 GLY A CA 1
ATOM 883 C C . GLY A 1 116 ? 12.281 -2.119 2.273 1 93.25 116 GLY A C 1
ATOM 884 O O . GLY A 1 116 ? 13.453 -1.847 2.531 1 93.25 116 GLY A O 1
ATOM 885 N N . VAL A 1 117 ? 11.898 -2.5 1.042 1 94.75 117 VAL A N 1
ATOM 886 C CA . VAL A 1 117 ? 12.906 -2.828 0.04 1 94.75 117 VAL A CA 1
ATOM 887 C C . VAL A 1 117 ? 12.5 -2.254 -1.314 1 94.75 117 VAL A C 1
ATOM 889 O O . VAL A 1 117 ? 13.219 -1.438 -1.895 1 94.75 117 VAL A O 1
ATOM 892 N N . PHE A 1 118 ? 11.289 -2.594 -1.785 1 94.5 118 PHE A N 1
ATOM 893 C CA . PHE A 1 118 ? 10.922 -2.268 -3.156 1 94.5 118 PHE A CA 1
ATOM 894 C C . PHE A 1 118 ? 9.844 -1.188 -3.186 1 94.5 118 PHE A C 1
ATOM 896 O O . PHE A 1 118 ? 9.953 -0.216 -3.936 1 94.5 118 PHE A O 1
ATOM 903 N N . ASN A 1 119 ? 8.797 -1.421 -2.373 1 94.75 119 ASN A N 1
ATOM 904 C CA . ASN A 1 119 ? 7.566 -0.656 -2.527 1 94.75 119 ASN A CA 1
ATOM 905 C C . ASN A 1 119 ? 7.137 -0.009 -1.213 1 94.75 119 ASN A C 1
ATOM 907 O O . ASN A 1 119 ? 7.348 -0.578 -0.14 1 94.75 119 ASN A O 1
ATOM 911 N N . ALA A 1 120 ? 6.512 1.101 -1.333 1 96.5 120 ALA A N 1
ATOM 912 C CA . ALA A 1 120 ? 5.816 1.736 -0.216 1 96.5 120 ALA A CA 1
ATOM 913 C C . ALA A 1 120 ? 4.594 2.508 -0.698 1 96.5 120 ALA A C 1
ATOM 915 O O . ALA A 1 120 ? 4.535 2.938 -1.853 1 96.5 120 ALA A O 1
ATOM 916 N N . VAL A 1 121 ? 3.648 2.623 0.153 1 96.81 121 VAL A N 1
ATOM 917 C CA . VAL A 1 121 ? 2.465 3.434 -0.114 1 96.81 121 VAL A CA 1
ATOM 918 C C . VAL A 1 121 ? 2.311 4.496 0.971 1 96.81 121 VAL A C 1
ATOM 920 O O . VAL A 1 121 ? 2.422 4.195 2.162 1 96.81 121 VAL A O 1
ATOM 923 N N . VAL A 1 122 ? 2.049 5.695 0.554 1 97.94 122 VAL A N 1
ATOM 924 C CA . VAL A 1 122 ? 1.859 6.828 1.45 1 97.94 122 VAL A CA 1
ATOM 925 C C . VAL A 1 122 ? 0.39 6.93 1.854 1 97.94 122 VAL A C 1
ATOM 927 O O . VAL A 1 122 ? -0.501 6.77 1.017 1 97.94 122 VAL A O 1
ATOM 930 N N . TRP A 1 123 ? 0.2 7.215 3.146 1 96.81 123 TRP A N 1
ATOM 931 C CA . TRP A 1 123 ? -1.136 7.348 3.719 1 96.81 123 TRP A CA 1
ATOM 932 C C . TRP A 1 123 ? -1.255 8.633 4.535 1 96.81 123 TRP A C 1
ATOM 934 O O . TRP A 1 123 ? -0.262 9.125 5.074 1 96.81 123 TRP A O 1
ATOM 944 N N . ASP A 1 124 ? -2.463 9.172 4.66 1 97.31 124 ASP A N 1
ATOM 945 C CA . ASP A 1 124 ? -2.887 10.117 5.688 1 97.31 124 ASP A CA 1
ATOM 946 C C . ASP A 1 124 ? -2.086 11.414 5.605 1 97.31 124 ASP A C 1
ATOM 948 O O . ASP A 1 124 ? -1.577 11.906 6.617 1 97.31 124 ASP A O 1
ATOM 952 N N . VAL A 1 125 ? -1.939 11.914 4.449 1 98.44 125 VAL A N 1
ATOM 953 C CA . VAL A 1 125 ? -1.247 13.188 4.305 1 98.44 125 VAL A CA 1
ATOM 954 C C . VAL A 1 125 ? -2.191 14.336 4.66 1 98.44 125 VAL A C 1
ATOM 956 O O . VAL A 1 125 ? -3.203 14.539 3.984 1 98.44 125 VAL A O 1
ATOM 959 N N . VAL A 1 126 ? -1.795 15.07 5.758 1 98.62 126 VAL A N 1
ATOM 960 C CA . VAL A 1 126 ? -2.68 16.141 6.188 1 98.62 126 VAL A CA 1
ATOM 961 C C . VAL A 1 126 ? -1.851 17.344 6.637 1 98.62 126 VAL A C 1
ATOM 963 O O . VAL A 1 126 ? -0.71 17.188 7.078 1 98.62 126 VAL A O 1
ATOM 966 N N . VAL A 1 127 ? -2.391 18.469 6.465 1 98.69 127 VAL A N 1
ATOM 967 C CA . VAL A 1 127 ? -1.972 19.75 7.047 1 98.69 127 VAL A CA 1
ATOM 968 C C . VAL A 1 127 ? -3.164 20.422 7.719 1 98.69 127 VAL A C 1
ATOM 970 O O . VAL A 1 127 ? -4.266 20.453 7.164 1 98.69 127 VAL A O 1
ATOM 973 N N . ASP A 1 128 ? -2.928 20.875 8.93 1 98.38 128 ASP A N 1
ATOM 974 C CA . ASP A 1 128 ? -3.977 21.672 9.555 1 98.38 128 ASP A CA 1
ATOM 975 C C . ASP A 1 128 ? -4.535 22.719 8.586 1 98.38 128 ASP A C 1
ATOM 977 O O . ASP A 1 128 ? -3.777 23.438 7.93 1 98.38 128 ASP A O 1
ATOM 981 N N . PRO A 1 129 ? -5.844 22.812 8.508 1 98.25 129 PRO A N 1
ATOM 982 C CA . PRO A 1 129 ? -6.434 23.703 7.504 1 98.25 129 PRO A CA 1
ATOM 983 C C . PRO A 1 129 ? -5.938 25.156 7.633 1 98.25 129 PRO A C 1
ATOM 985 O O . PRO A 1 129 ? -5.742 25.828 6.625 1 98.25 129 PRO A O 1
ATOM 988 N N . SER A 1 130 ? -5.691 25.609 8.789 1 97.31 130 SER A N 1
ATOM 989 C CA . SER A 1 130 ? -5.266 27 9.016 1 97.31 130 SER A CA 1
ATOM 990 C C . SER A 1 130 ? -3.852 27.234 8.5 1 97.31 130 SER A C 1
ATOM 992 O O . SER A 1 130 ? -3.412 28.375 8.375 1 97.31 130 SER A O 1
ATOM 994 N N . LEU A 1 131 ? -3.154 26.172 8.156 1 97.81 131 LEU A N 1
ATOM 995 C CA . LEU A 1 131 ? -1.764 26.297 7.73 1 97.81 131 LEU A CA 1
ATOM 996 C C . LEU A 1 131 ? -1.575 25.75 6.32 1 97.81 131 LEU A C 1
ATOM 998 O O . LEU A 1 131 ? -0.443 25.562 5.867 1 97.81 131 LEU A O 1
ATOM 1002 N N . GLN A 1 132 ? -2.639 25.391 5.648 1 97.69 132 GLN A N 1
ATOM 1003 C CA . GLN A 1 132 ? -2.541 24.906 4.273 1 97.69 132 GLN A CA 1
ATOM 1004 C C . GLN A 1 132 ? -2.096 26.031 3.33 1 97.69 132 GLN A C 1
ATOM 1006 O O . GLN A 1 132 ? -2.355 27.203 3.586 1 97.69 132 GLN A O 1
ATOM 1011 N N . GLY A 1 133 ? -1.334 25.609 2.275 1 96.5 133 GLY A N 1
ATOM 1012 C CA . GLY A 1 133 ? -0.822 26.578 1.319 1 96.5 133 GLY A CA 1
ATOM 1013 C C . GLY A 1 133 ? 0.461 27.25 1.774 1 96.5 133 GLY A C 1
ATOM 1014 O O . GLY A 1 133 ? 0.96 28.172 1.114 1 96.5 133 GLY A O 1
ATOM 1015 N N . THR A 1 134 ? 1.013 26.781 2.906 1 97.19 134 THR A N 1
ATOM 1016 C CA . THR A 1 134 ? 2.203 27.406 3.461 1 97.19 134 THR A CA 1
ATOM 1017 C C . THR A 1 134 ? 3.445 26.578 3.178 1 97.19 134 THR A C 1
ATOM 1019 O O . THR A 1 134 ? 4.543 26.906 3.629 1 97.19 134 THR A O 1
ATOM 1022 N N . GLY A 1 135 ? 3.271 25.453 2.525 1 97.62 135 GLY A N 1
ATOM 1023 C CA . GLY A 1 135 ? 4.41 24.641 2.146 1 97.62 135 GLY A CA 1
ATOM 1024 C C . GLY A 1 135 ? 4.645 23.469 3.084 1 97.62 135 GLY A C 1
ATOM 1025 O O . GLY A 1 135 ? 5.52 22.641 2.842 1 97.62 135 GLY A O 1
ATOM 1026 N N . LEU A 1 136 ? 3.865 23.266 4.145 1 98.56 136 LEU A N 1
ATOM 1027 C CA . LEU A 1 136 ? 4.094 22.234 5.148 1 98.56 136 LEU A CA 1
ATOM 1028 C C . LEU A 1 136 ? 3.807 20.844 4.578 1 98.56 136 LEU A C 1
ATOM 1030 O O . LEU A 1 136 ? 4.457 19.875 4.949 1 98.56 136 LEU A O 1
ATOM 1034 N N . GLY A 1 137 ? 2.828 20.828 3.68 1 98.69 137 GLY A N 1
ATOM 1035 C CA . GLY A 1 137 ? 2.57 19.562 3.012 1 98.69 137 GLY A CA 1
ATOM 1036 C C . GLY A 1 137 ? 3.75 19.062 2.197 1 98.69 137 GLY A C 1
ATOM 1037 O O . GLY A 1 137 ? 4.129 17.891 2.293 1 98.69 137 GLY A O 1
ATOM 1038 N N . LYS A 1 138 ? 4.266 19.953 1.418 1 98.5 138 LYS A N 1
ATOM 1039 C CA . LYS A 1 138 ? 5.461 19.625 0.645 1 98.5 138 LYS A CA 1
ATOM 1040 C C . LYS A 1 138 ? 6.621 19.25 1.561 1 98.5 138 LYS A C 1
ATOM 1042 O O . LYS A 1 138 ? 7.359 18.297 1.274 1 98.5 138 LYS A O 1
ATOM 1047 N N . ALA A 1 139 ? 6.742 19.906 2.658 1 98.56 139 ALA A N 1
ATOM 1048 C CA . ALA A 1 139 ? 7.836 19.672 3.598 1 98.56 139 ALA A CA 1
ATOM 1049 C C . ALA A 1 139 ? 7.777 18.234 4.145 1 98.56 139 ALA A C 1
ATOM 1051 O O . ALA A 1 139 ? 8.789 17.547 4.172 1 98.56 139 ALA A O 1
ATOM 1052 N N . VAL A 1 140 ? 6.637 17.766 4.555 1 98.69 140 VAL A N 1
ATOM 1053 C CA . VAL A 1 140 ? 6.539 16.438 5.125 1 98.69 140 VAL A CA 1
ATOM 1054 C C . VAL A 1 140 ? 6.715 15.383 4.027 1 98.69 140 VAL A C 1
ATOM 1056 O O . VAL A 1 140 ? 7.375 14.367 4.23 1 98.69 140 VAL A O 1
ATOM 1059 N N . MET A 1 141 ? 6.195 15.641 2.834 1 98.69 141 MET A N 1
ATOM 1060 C CA . MET A 1 141 ? 6.266 14.672 1.746 1 98.69 141 MET A CA 1
ATOM 1061 C C . MET A 1 141 ? 7.699 14.516 1.248 1 98.69 141 MET A C 1
ATOM 1063 O O . MET A 1 141 ? 8.156 13.398 1 1 98.69 141 MET A O 1
ATOM 1067 N N . GLU A 1 142 ? 8.383 15.602 1.097 1 98.44 142 GLU A N 1
ATOM 1068 C CA . GLU A 1 142 ? 9.766 15.531 0.64 1 98.44 142 GLU A CA 1
ATOM 1069 C C . GLU A 1 142 ? 10.625 14.703 1.598 1 98.44 142 GLU A C 1
ATOM 1071 O O . GLU A 1 142 ? 11.445 13.891 1.163 1 98.44 142 GLU A O 1
ATOM 1076 N N . ARG A 1 143 ? 10.43 14.883 2.793 1 98.25 143 ARG A N 1
ATOM 1077 C CA . ARG A 1 143 ? 11.219 14.18 3.795 1 98.25 143 ARG A CA 1
ATOM 1078 C C . ARG A 1 143 ? 10.828 12.711 3.873 1 98.25 143 ARG A C 1
ATOM 1080 O O . ARG A 1 143 ? 11.688 11.836 3.988 1 98.25 143 ARG A O 1
ATOM 1087 N N . LEU A 1 144 ? 9.523 12.461 3.805 1 98.25 144 LEU A N 1
ATOM 1088 C CA . LEU A 1 144 ? 9.062 11.07 3.803 1 98.25 144 LEU A CA 1
ATOM 1089 C C . LEU A 1 144 ? 9.625 10.312 2.604 1 98.25 144 LEU A C 1
ATOM 1091 O O . LEU A 1 144 ? 10.125 9.195 2.746 1 98.25 144 LEU A O 1
ATOM 1095 N N . VAL A 1 145 ? 9.578 10.93 1.437 1 97.56 145 VAL A N 1
ATOM 1096 C CA . VAL A 1 145 ? 10.094 10.32 0.214 1 97.56 145 VAL A CA 1
ATOM 1097 C C . VAL A 1 145 ? 11.594 10.086 0.345 1 97.56 145 VAL A C 1
ATOM 1099 O O . VAL A 1 145 ? 12.094 9.016 -0.007 1 97.56 145 VAL A O 1
ATOM 1102 N N . ALA A 1 146 ? 12.266 11.07 0.871 1 96.31 146 ALA A N 1
ATOM 1103 C CA . ALA A 1 146 ? 13.703 10.93 1.066 1 96.31 146 ALA A CA 1
ATOM 1104 C C . ALA A 1 146 ? 14.023 9.758 1.993 1 96.31 146 ALA A C 1
ATOM 1106 O O . ALA A 1 146 ? 14.938 8.977 1.724 1 96.31 146 ALA A O 1
ATOM 1107 N N . ASP A 1 147 ? 13.297 9.664 3.08 1 96.19 147 ASP A N 1
ATOM 1108 C CA . ASP A 1 147 ? 13.5 8.578 4.031 1 96.19 147 ASP A CA 1
ATOM 1109 C C . ASP A 1 147 ? 13.258 7.223 3.375 1 96.19 147 ASP A C 1
ATOM 1111 O O . ASP A 1 147 ? 14.023 6.277 3.59 1 96.19 147 ASP A O 1
ATOM 1115 N N . LEU A 1 148 ? 12.242 7.098 2.605 1 96.12 148 LEU A N 1
ATOM 1116 C CA . LEU A 1 148 ? 11.922 5.852 1.919 1 96.12 148 LEU A CA 1
ATOM 1117 C C . LEU A 1 148 ? 13.008 5.492 0.909 1 96.12 148 LEU A C 1
ATOM 1119 O O . LEU A 1 148 ? 13.438 4.34 0.84 1 96.12 148 LEU A O 1
ATOM 1123 N N . ARG A 1 149 ? 13.484 6.43 0.18 1 94.69 149 ARG A N 1
ATOM 1124 C CA . ARG A 1 149 ? 14.523 6.191 -0.816 1 94.69 149 ARG A CA 1
ATOM 1125 C C . ARG A 1 149 ? 15.828 5.746 -0.155 1 94.69 149 ARG A C 1
ATOM 1127 O O . ARG A 1 149 ? 16.547 4.914 -0.702 1 94.69 149 ARG A O 1
ATOM 1134 N N . ALA A 1 150 ? 16.047 6.285 0.964 1 93 150 ALA A N 1
ATOM 1135 C CA . ALA A 1 150 ? 17.266 5.961 1.691 1 93 150 ALA A CA 1
ATOM 1136 C C . ALA A 1 150 ? 17.281 4.492 2.109 1 93 150 ALA A C 1
ATOM 1138 O O . ALA A 1 150 ? 18.344 3.912 2.324 1 93 150 ALA A O 1
ATOM 1139 N N . THR A 1 151 ? 16.109 3.865 2.229 1 90.31 151 THR A N 1
ATOM 1140 C CA . THR A 1 151 ? 16.031 2.459 2.604 1 90.31 151 THR A CA 1
ATOM 1141 C C . THR A 1 151 ? 16.109 1.563 1.371 1 90.31 151 THR A C 1
ATOM 1143 O O . THR A 1 151 ? 16.141 0.337 1.488 1 90.31 151 THR A O 1
ATOM 1146 N N . GLY A 1 152 ? 16.062 2.201 0.166 1 89.75 152 GLY A N 1
ATOM 1147 C CA . GLY A 1 152 ? 16.172 1.441 -1.069 1 89.75 152 GLY A CA 1
ATOM 1148 C C . GLY A 1 152 ? 14.844 1.312 -1.804 1 89.75 152 GLY A C 1
ATOM 1149 O O . GLY A 1 152 ? 14.789 0.759 -2.904 1 89.75 152 GLY A O 1
ATOM 1150 N N . VAL A 1 153 ? 13.812 1.847 -1.207 1 94.56 153 VAL A N 1
ATOM 1151 C CA . VAL A 1 153 ? 12.5 1.79 -1.848 1 94.56 153 VAL A CA 1
ATOM 1152 C C . VAL A 1 153 ? 12.531 2.574 -3.158 1 94.56 153 VAL A C 1
ATOM 1154 O O . VAL A 1 153 ? 12.906 3.75 -3.176 1 94.56 153 VAL A O 1
ATOM 1157 N N . SER A 1 154 ? 12.141 1.921 -4.203 1 92.81 154 SER A N 1
ATOM 1158 C CA . SER A 1 154 ? 12.227 2.557 -5.512 1 92.81 154 SER A CA 1
ATOM 1159 C C . SER A 1 154 ? 10.844 2.912 -6.043 1 92.81 154 SER A C 1
ATOM 1161 O O . SER A 1 154 ? 10.711 3.762 -6.926 1 92.81 154 SER A O 1
ATOM 1163 N N . ASN A 1 155 ? 9.836 2.227 -5.547 1 94.62 155 ASN A N 1
ATOM 1164 C CA . ASN A 1 155 ? 8.469 2.461 -5.988 1 94.62 155 ASN A CA 1
ATOM 1165 C C . ASN A 1 155 ? 7.59 2.988 -4.855 1 94.62 155 ASN A C 1
ATOM 1167 O O . ASN A 1 155 ? 7.277 2.256 -3.916 1 94.62 155 ASN A O 1
ATOM 1171 N N . ILE A 1 156 ? 7.254 4.23 -4.93 1 97 156 ILE A N 1
ATOM 1172 C CA . ILE A 1 156 ? 6.414 4.863 -3.92 1 97 156 ILE A CA 1
ATOM 1173 C C . ILE A 1 156 ? 5.074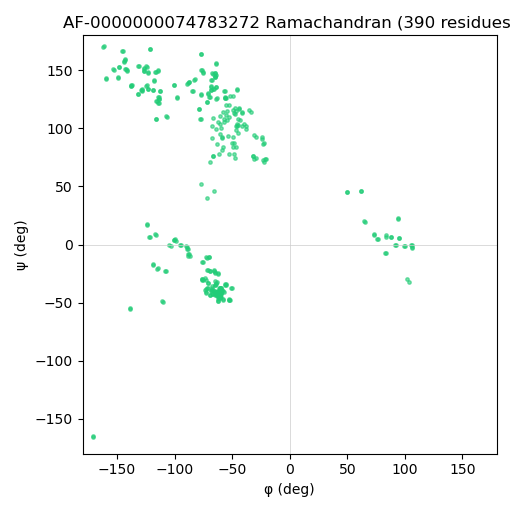 5.262 -4.535 1 97 156 ILE A C 1
ATOM 1175 O O . ILE A 1 156 ? 5.035 5.988 -5.531 1 97 156 ILE A O 1
ATOM 1179 N N . ALA A 1 157 ? 3.998 4.754 -3.982 1 96.81 157 ALA A N 1
ATOM 1180 C CA . ALA A 1 157 ? 2.678 5 -4.559 1 96.81 157 ALA A CA 1
ATOM 1181 C C . ALA A 1 157 ? 1.755 5.672 -3.545 1 96.81 157 ALA A C 1
ATOM 1183 O O . ALA A 1 157 ? 2.109 5.816 -2.373 1 96.81 157 ALA A O 1
ATOM 1184 N N . LEU A 1 158 ? 0.633 6.156 -3.996 1 96.81 158 LEU A N 1
ATOM 1185 C CA . LEU A 1 158 ? -0.435 6.699 -3.166 1 96.81 158 LEU A CA 1
ATOM 1186 C C . LEU A 1 158 ? -1.749 6.754 -3.938 1 96.81 158 LEU A C 1
ATOM 1188 O O . LEU A 1 158 ? -1.777 6.496 -5.145 1 96.81 158 LEU A O 1
ATOM 1192 N N . TYR A 1 159 ? -2.785 7.051 -3.213 1 94.25 159 TYR A N 1
ATOM 1193 C CA . TYR A 1 159 ? -4.109 7.309 -3.768 1 94.25 159 TYR A CA 1
ATOM 1194 C C . TYR A 1 159 ? -4.547 8.742 -3.496 1 94.25 159 TYR A C 1
ATOM 1196 O O . TYR A 1 159 ? -4.641 9.164 -2.34 1 94.25 159 TYR A O 1
ATOM 1204 N N . ALA A 1 160 ? -4.855 9.438 -4.543 1 95.12 160 ALA A N 1
ATOM 1205 C CA . ALA A 1 160 ? -5.133 10.859 -4.422 1 95.12 160 ALA A CA 1
ATOM 1206 C C . ALA A 1 160 ? -6.559 11.18 -4.855 1 95.12 160 ALA A C 1
ATOM 1208 O O . ALA A 1 160 ? -7.008 10.734 -5.914 1 95.12 160 ALA A O 1
ATOM 1209 N N . GLU A 1 161 ? -7.219 11.953 -4.035 1 92.44 161 GLU A N 1
ATOM 1210 C CA . GLU A 1 161 ? -8.453 12.578 -4.5 1 92.44 161 GLU A CA 1
ATOM 1211 C C . GLU A 1 161 ? -8.188 13.555 -5.637 1 92.44 161 GLU A C 1
ATOM 1213 O O . GLU A 1 161 ? -7.086 14.102 -5.746 1 92.44 161 GLU A O 1
ATOM 1218 N N . PRO A 1 162 ? -9.203 13.805 -6.461 1 92.94 162 PRO A N 1
ATOM 1219 C CA . PRO A 1 162 ? -8.992 14.664 -7.625 1 92.94 162 PRO A CA 1
ATOM 1220 C C . PRO A 1 162 ? -8.43 16.031 -7.254 1 92.94 162 PRO A C 1
ATOM 1222 O O . PRO A 1 162 ? -7.547 16.562 -7.941 1 92.94 162 PRO A O 1
ATOM 1225 N N . ARG A 1 163 ? -8.781 16.594 -6.18 1 93.62 163 ARG A N 1
ATOM 1226 C CA . ARG A 1 163 ? -8.438 17.969 -5.84 1 93.62 163 ARG A CA 1
ATOM 1227 C C . ARG A 1 163 ? -6.973 18.078 -5.422 1 93.62 163 ARG A C 1
ATOM 1229 O O . ARG A 1 163 ? -6.422 19.172 -5.363 1 93.62 163 ARG A O 1
ATOM 1236 N N . VAL A 1 164 ? -6.34 16.938 -5.125 1 95.56 164 VAL A N 1
ATOM 1237 C CA . VAL A 1 164 ? -4.969 17.031 -4.637 1 95.56 164 VAL A CA 1
ATOM 1238 C C . VAL A 1 164 ? -4.016 16.359 -5.617 1 95.56 164 VAL A C 1
ATOM 1240 O O . VAL A 1 164 ? -2.816 16.25 -5.355 1 95.56 164 VAL A O 1
ATOM 1243 N N . VAL A 1 165 ? -4.488 15.977 -6.758 1 95.62 165 VAL A N 1
ATOM 1244 C CA . VAL A 1 165 ? -3.65 15.367 -7.785 1 95.62 165 VAL A CA 1
ATOM 1245 C C . VAL A 1 165 ? -2.545 16.328 -8.195 1 95.62 165 VAL A C 1
ATOM 1247 O O . VAL A 1 165 ? -1.394 15.938 -8.375 1 95.62 165 VAL A O 1
ATOM 1250 N N . GLY A 1 166 ? -2.92 17.547 -8.391 1 96.06 166 GLY A N 1
ATOM 1251 C CA . GLY A 1 166 ? -1.948 18.562 -8.773 1 96.06 166 GLY A CA 1
ATOM 1252 C C . GLY A 1 166 ? -0.818 18.719 -7.773 1 96.06 166 GLY A C 1
ATOM 1253 O O . GLY A 1 166 ? 0.344 18.859 -8.156 1 96.06 166 GLY A O 1
ATOM 1254 N N . PHE A 1 167 ? -1.162 18.656 -6.535 1 97.5 167 PHE A N 1
ATOM 1255 C CA . PHE A 1 167 ? -0.169 18.734 -5.469 1 97.5 167 PHE A CA 1
ATOM 1256 C C . PHE A 1 167 ? 0.87 17.625 -5.609 1 97.5 167 PHE A C 1
ATOM 1258 O O . PHE A 1 167 ? 2.074 17.891 -5.559 1 97.5 167 PHE A O 1
ATOM 1265 N N . TYR A 1 168 ? 0.443 16.438 -5.832 1 97.56 168 TYR A N 1
ATOM 1266 C CA . TYR A 1 168 ? 1.353 15.297 -5.887 1 97.56 168 TYR A CA 1
ATOM 1267 C C . TYR A 1 168 ? 2.123 15.281 -7.203 1 97.56 168 TYR A C 1
ATOM 1269 O O . TYR A 1 168 ? 3.27 14.828 -7.25 1 97.56 168 TYR A O 1
ATOM 1277 N N . ARG A 1 169 ? 1.505 15.789 -8.266 1 96.25 169 ARG A N 1
ATOM 1278 C CA . ARG A 1 169 ? 2.221 15.906 -9.531 1 96.25 169 ARG A CA 1
ATOM 1279 C C . ARG A 1 169 ? 3.449 16.797 -9.383 1 96.25 169 ARG A C 1
ATOM 1281 O O . ARG A 1 169 ? 4.512 16.5 -9.93 1 96.25 169 ARG A O 1
ATOM 1288 N N . LEU A 1 170 ? 3.299 17.828 -8.664 1 95.56 170 LEU A N 1
ATOM 1289 C CA . LEU A 1 170 ? 4.402 18.75 -8.445 1 95.56 170 LEU A CA 1
ATOM 1290 C C . LEU A 1 170 ? 5.52 18.094 -7.641 1 95.56 170 LEU A C 1
ATOM 1292 O O . LEU A 1 170 ? 6.664 18.547 -7.668 1 95.56 170 LEU A O 1
ATOM 1296 N N . LEU A 1 171 ? 5.199 17.078 -6.914 1 96.19 171 LEU A N 1
ATOM 1297 C CA . LEU A 1 171 ? 6.184 16.328 -6.129 1 96.19 171 LEU A CA 1
ATOM 1298 C C . LEU A 1 171 ? 6.805 15.211 -6.949 1 96.19 171 LEU A C 1
ATOM 1300 O O . LEU A 1 171 ? 7.629 14.445 -6.445 1 96.19 171 LEU A O 1
ATOM 1304 N N . GLY A 1 172 ? 6.336 15.008 -8.211 1 94.81 172 GLY A N 1
ATOM 1305 C CA . GLY A 1 172 ? 6.945 14.055 -9.117 1 94.81 172 GLY A CA 1
ATOM 1306 C C . GLY A 1 172 ? 6.125 12.789 -9.289 1 94.81 172 GLY A C 1
ATOM 1307 O O . GLY A 1 172 ? 6.488 11.906 -10.07 1 94.81 172 GLY A O 1
ATOM 1308 N N . PHE A 1 173 ? 5.008 12.781 -8.578 1 96.31 173 PHE A N 1
ATOM 1309 C CA . PHE A 1 173 ? 4.141 11.625 -8.766 1 96.31 173 PHE A CA 1
ATOM 1310 C C . PHE A 1 173 ? 3.393 11.703 -10.086 1 96.31 173 PHE A C 1
ATOM 1312 O O . PHE A 1 173 ? 3.016 12.797 -10.523 1 96.31 173 PHE A O 1
ATOM 1319 N N . ALA A 1 174 ? 3.133 10.539 -10.648 1 93.25 174 ALA A N 1
ATOM 1320 C CA . ALA A 1 174 ? 2.395 10.461 -11.906 1 93.25 174 ALA A CA 1
ATOM 1321 C C . ALA A 1 174 ? 1.168 9.562 -11.766 1 93.25 174 ALA A C 1
ATOM 1323 O O . ALA A 1 174 ? 1.229 8.516 -11.133 1 93.25 174 ALA A O 1
ATOM 1324 N N . ALA A 1 175 ? 0.162 10.125 -12.352 1 86.06 175 ALA A N 1
ATOM 1325 C CA . ALA A 1 175 ? -1.058 9.32 -12.383 1 86.06 175 ALA A CA 1
ATOM 1326 C C . ALA A 1 175 ? -1.03 8.32 -13.539 1 86.06 175 ALA A C 1
ATOM 1328 O O . ALA A 1 175 ? -0.568 8.648 -14.633 1 86.06 175 ALA A O 1
ATOM 1329 N N . ASP A 1 176 ? -1.579 7.035 -13.32 1 72.88 176 ASP A N 1
ATOM 1330 C CA . ASP A 1 176 ? -1.924 6 -14.289 1 72.88 176 ASP A CA 1
ATOM 1331 C C . ASP A 1 176 ? -0.766 5.742 -15.25 1 72.88 176 ASP A C 1
ATOM 1333 O O . ASP A 1 176 ? -0.96 5.695 -16.469 1 72.88 176 ASP A O 1
ATOM 1337 N N . PRO A 1 177 ? 0.39 5.656 -14.648 1 70.62 177 PRO A N 1
ATOM 1338 C CA . PRO A 1 177 ? 1.404 5.301 -15.648 1 70.62 177 PRO A CA 1
ATOM 1339 C C . PRO A 1 177 ? 1.07 4.012 -16.391 1 70.62 177 PRO A C 1
ATOM 1341 O O . PRO A 1 177 ? 0.632 3.033 -15.781 1 70.62 177 PRO A O 1
ATOM 1344 N N . ASP A 1 178 ? 1.043 4.043 -17.75 1 77.25 178 ASP A N 1
ATOM 1345 C CA . ASP A 1 178 ? 0.814 2.9 -18.641 1 77.25 178 ASP A CA 1
ATOM 1346 C C . ASP A 1 178 ? -0.599 2.348 -18.453 1 77.25 178 ASP A C 1
ATOM 1348 O O . ASP A 1 178 ? -0.832 1.152 -18.656 1 77.25 178 ASP A O 1
ATOM 1352 N N . GLY A 1 179 ? -1.519 3.119 -17.906 1 83.31 179 GLY A N 1
ATOM 1353 C CA . GLY A 1 179 ? -2.914 2.723 -17.797 1 83.31 179 GLY A CA 1
ATOM 1354 C C . GLY A 1 179 ? -3.213 1.95 -16.531 1 83.31 179 GLY A C 1
ATOM 1355 O O . GLY A 1 179 ? -4.32 1.437 -16.359 1 83.31 179 GLY A O 1
ATOM 1356 N N . VAL A 1 180 ? -2.264 1.875 -15.711 1 89 180 VAL A N 1
ATOM 1357 C CA . VAL A 1 180 ? -2.453 1.163 -14.453 1 89 180 VAL A CA 1
ATOM 1358 C C . VAL A 1 180 ? -3.516 1.87 -13.609 1 89 180 VAL A C 1
ATOM 1360 O O . VAL A 1 180 ? -3.529 3.1 -13.523 1 89 180 VAL A O 1
ATOM 1363 N N . ARG A 1 181 ? -4.438 1.052 -13.023 1 91.5 181 ARG A N 1
ATOM 1364 C CA . ARG A 1 181 ? -5.535 1.602 -12.234 1 91.5 181 ARG A CA 1
ATOM 1365 C C . ARG A 1 181 ? -5.391 1.23 -10.758 1 91.5 181 ARG A C 1
ATOM 1367 O O . ARG A 1 181 ? -5.062 0.088 -10.43 1 91.5 181 ARG A O 1
ATOM 1374 N N . GLY A 1 182 ? -5.543 2.238 -9.953 1 93.31 182 GLY A N 1
ATOM 1375 C CA . GLY A 1 182 ? -5.746 1.922 -8.547 1 93.31 182 GLY A CA 1
ATOM 1376 C C . GLY A 1 182 ? -7.109 1.317 -8.266 1 93.31 182 GLY A C 1
ATOM 1377 O O . GLY A 1 182 ? -8.125 1.799 -8.773 1 93.31 182 GLY A O 1
ATOM 1378 N N . MET A 1 183 ? -7.133 0.182 -7.535 1 94.94 183 MET A N 1
ATOM 1379 C CA . MET A 1 183 ? -8.383 -0.469 -7.16 1 94.94 183 MET A CA 1
ATOM 1380 C C . MET A 1 183 ? -8.445 -0.707 -5.652 1 94.94 183 MET A C 1
ATOM 1382 O O . MET A 1 183 ? -7.406 -0.855 -5.004 1 94.94 183 MET A O 1
ATOM 1386 N N . VAL A 1 184 ? -9.734 -0.717 -5.148 1 95.62 184 VAL A N 1
ATOM 1387 C CA . VAL A 1 184 ? -9.891 -0.848 -3.703 1 95.62 184 VAL A CA 1
ATOM 1388 C C . VAL A 1 184 ? -11.031 -1.814 -3.391 1 95.62 184 VAL A C 1
ATOM 1390 O O . VAL A 1 184 ? -12.047 -1.834 -4.09 1 95.62 184 VAL A O 1
ATOM 1393 N N . LEU A 1 185 ? -10.758 -2.631 -2.426 1 95.06 185 LEU A N 1
ATOM 1394 C CA . LEU A 1 185 ? -11.766 -3.449 -1.766 1 95.06 185 LEU A CA 1
ATOM 1395 C C . LEU A 1 185 ? -12.062 -2.922 -0.366 1 95.06 185 LEU A C 1
ATOM 1397 O O . LEU A 1 185 ? -11.203 -2.955 0.512 1 95.06 185 LEU A O 1
ATOM 1401 N N . SER A 1 186 ? -13.234 -2.371 -0.166 1 86.75 186 SER A N 1
ATOM 1402 C CA . SER A 1 186 ? -13.609 -1.8 1.123 1 86.75 186 SER A CA 1
ATOM 1403 C C . SER A 1 186 ? -14.906 -2.41 1.642 1 86.75 186 SER A C 1
ATOM 1405 O O . SER A 1 186 ? -15.625 -3.086 0.899 1 86.75 186 SER A O 1
ATOM 1407 N N . ARG A 1 187 ? -15.117 -2.441 2.957 1 68.56 187 ARG A N 1
ATOM 1408 C CA . ARG A 1 187 ? -16.344 -2.969 3.549 1 68.56 187 ARG A CA 1
ATOM 1409 C C . ARG A 1 187 ? -17.578 -2.348 2.896 1 68.56 187 ARG A C 1
ATOM 1411 O O . ARG A 1 187 ? -18.594 -3.014 2.734 1 68.56 187 ARG A O 1
ATOM 1418 N N . LYS A 1 188 ? -17.516 -1.141 2.58 1 58.94 188 LYS A N 1
ATOM 1419 C CA . LYS A 1 188 ? -18.688 -0.542 1.953 1 58.94 188 LYS A CA 1
ATOM 1420 C C . LYS A 1 188 ? -19.016 -1.237 0.636 1 58.94 188 LYS A C 1
ATOM 1422 O O . LYS A 1 188 ? -20.188 -1.463 0.327 1 58.94 188 LYS A O 1
ATOM 1427 N N . ASN A 1 189 ? -18.047 -1.607 -0.066 1 50.44 189 ASN A N 1
ATOM 1428 C CA . ASN A 1 189 ? -18.297 -2.285 -1.335 1 50.44 189 ASN A CA 1
ATOM 1429 C C . ASN A 1 189 ? -18.719 -3.736 -1.123 1 50.44 189 ASN A C 1
ATOM 1431 O O . ASN A 1 189 ? -19.391 -4.32 -1.969 1 50.44 189 ASN A O 1
ATOM 1435 N N . PHE A 1 190 ? -18.281 -4.398 -0.066 1 49.16 190 PHE A N 1
ATOM 1436 C CA . PHE A 1 190 ? -18.594 -5.797 0.21 1 49.16 190 PHE A CA 1
ATOM 1437 C C . PHE A 1 190 ? -20.078 -5.957 0.553 1 49.16 190 PHE A C 1
ATOM 1439 O O . PHE A 1 190 ? -20.703 -6.945 0.167 1 49.16 190 PHE A O 1
ATOM 1446 N N . GLN A 1 191 ? -20.562 -5.051 1.268 1 45.62 191 GLN A N 1
ATOM 1447 C CA . GLN A 1 191 ? -21.984 -5.148 1.596 1 45.62 191 GLN A CA 1
ATOM 1448 C C . GLN A 1 191 ? -22.844 -5.031 0.344 1 45.62 191 GLN A C 1
ATOM 1450 O O . GLN A 1 191 ? -23.906 -5.66 0.25 1 45.62 191 GLN A O 1
ATOM 1455 N N . LYS A 1 192 ? -22.359 -4.293 -0.464 1 45.72 192 LYS A N 1
ATOM 1456 C CA . LYS A 1 192 ? -23.203 -4.133 -1.643 1 45.72 192 LYS A CA 1
ATOM 1457 C C . LYS A 1 192 ? -23.188 -5.387 -2.508 1 45.72 192 LYS A C 1
ATOM 1459 O O . LYS A 1 192 ? -24.188 -5.723 -3.146 1 45.72 192 LYS A O 1
ATOM 1464 N N . GLN A 1 193 ? -22.125 -5.977 -2.625 1 42.47 193 GLN A N 1
ATOM 1465 C CA . GLN A 1 193 ? -22.031 -7.152 -3.479 1 42.47 193 GLN A CA 1
ATOM 1466 C C . GLN A 1 193 ? -22.828 -8.32 -2.906 1 42.47 193 GLN A C 1
ATOM 1468 O O . GLN A 1 193 ? -23.391 -9.117 -3.656 1 42.47 193 GLN A O 1
ATOM 1473 N N . ARG A 1 194 ? -22.875 -8.492 -1.61 1 42.62 194 ARG A N 1
ATOM 1474 C CA . ARG A 1 194 ? -23.719 -9.539 -1.06 1 42.62 194 ARG A CA 1
ATOM 1475 C C . ARG A 1 194 ? -25.203 -9.25 -1.33 1 42.62 194 ARG A C 1
ATOM 1477 O O . ARG A 1 194 ? -26 -10.172 -1.495 1 42.62 194 ARG A O 1
ATOM 1484 N N . LYS A 1 195 ? -25.531 -8.008 -1.382 1 43.25 195 LYS A N 1
ATOM 1485 C CA . LYS A 1 195 ? -26.953 -7.727 -1.593 1 43.25 195 LYS A CA 1
ATOM 1486 C C . LYS A 1 195 ? -27.359 -8.023 -3.033 1 43.25 195 LYS A C 1
ATOM 1488 O O . LYS A 1 195 ? -28.547 -8.109 -3.34 1 43.25 195 LYS A O 1
ATOM 1493 N N . THR A 1 196 ? -26.438 -7.883 -3.84 1 37.28 196 THR A N 1
ATOM 1494 C CA . THR A 1 196 ? -26.844 -8.094 -5.227 1 37.28 196 THR A CA 1
ATOM 1495 C C . THR A 1 196 ? -26.719 -9.57 -5.605 1 37.28 196 THR A C 1
ATOM 1497 O O . THR A 1 196 ? -27.047 -9.953 -6.73 1 37.28 196 THR A O 1
ATOM 1500 N N . ARG A 1 197 ? -26.078 -10.297 -4.66 1 32.16 197 ARG A N 1
ATOM 1501 C CA . ARG A 1 197 ? -26.188 -11.719 -4.988 1 32.16 197 ARG A CA 1
ATOM 1502 C C . ARG A 1 197 ? -27.438 -12.328 -4.363 1 32.16 197 ARG A C 1
ATOM 1504 O O . ARG A 1 197 ? -27.781 -12.031 -3.217 1 32.16 197 ARG A O 1
ATOM 1511 N N . MET B 1 1 ? -42.156 -6.145 104.438 1 27.2 1 MET B N 1
ATOM 1512 C CA . MET B 1 1 ? -42.625 -7.133 103.438 1 27.2 1 MET B CA 1
ATOM 1513 C C . MET B 1 1 ? -42.781 -6.508 102.062 1 27.2 1 MET B C 1
ATOM 1515 O O . MET B 1 1 ? -43.469 -5.504 101.938 1 27.2 1 MET B O 1
ATOM 1519 N N . GLN B 1 2 ? -41.719 -6.773 101.125 1 28.38 2 GLN B N 1
ATOM 1520 C CA . GLN B 1 2 ? -40.969 -6.355 99.938 1 28.38 2 GLN B CA 1
ATOM 1521 C C . GLN B 1 2 ? -41.781 -6.648 98.688 1 28.38 2 GLN B C 1
ATOM 1523 O O . GLN B 1 2 ? -41.781 -7.785 98.188 1 28.38 2 GLN B O 1
ATOM 1528 N N . SER B 1 3 ? -43.031 -6.262 98.5 1 28.75 3 SER B N 1
ATOM 1529 C CA . SER B 1 3 ? -43.969 -6.773 97.562 1 28.75 3 SER B CA 1
ATOM 1530 C C . SER B 1 3 ? -43.531 -6.383 96.125 1 28.75 3 SER B C 1
ATOM 1532 O O . SER B 1 3 ? -43.656 -5.219 95.75 1 28.75 3 SER B O 1
ATOM 1534 N N . HIS B 1 4 ? -42.406 -7.004 95.562 1 31.12 4 HIS B N 1
ATOM 1535 C CA . HIS B 1 4 ? -41.625 -6.754 94.312 1 31.12 4 HIS B CA 1
ATOM 1536 C C . HIS B 1 4 ? -42.469 -7.062 93.062 1 31.12 4 HIS B C 1
ATOM 1538 O O . HIS B 1 4 ? -42.844 -8.211 92.875 1 31.12 4 HIS B O 1
ATOM 1544 N N . GLY B 1 5 ? -43.438 -6.227 92.625 1 27.98 5 GLY B N 1
ATOM 1545 C CA . GLY B 1 5 ? -44.438 -6.379 91.562 1 27.98 5 GLY B CA 1
ATOM 1546 C C . GLY B 1 5 ? -43.812 -6.621 90.25 1 27.98 5 GLY B C 1
ATOM 1547 O O . GLY B 1 5 ? -42.969 -5.84 89.812 1 27.98 5 GLY B O 1
ATOM 1548 N N . LEU B 1 6 ? -43.562 -7.891 89.75 1 29.31 6 LEU B N 1
ATOM 1549 C CA . LEU B 1 6 ? -42.812 -8.492 88.625 1 29.31 6 LEU B CA 1
ATOM 1550 C C . LEU B 1 6 ? -43.438 -8.117 87.312 1 29.31 6 LEU B C 1
ATOM 1552 O O . LEU B 1 6 ? -44.594 -8.484 87 1 29.31 6 LEU B O 1
ATOM 1556 N N . LEU B 1 7 ? -43.281 -6.883 86.75 1 30.75 7 LEU B N 1
ATOM 1557 C CA . LEU B 1 7 ? -43.906 -6.324 85.5 1 30.75 7 LEU B CA 1
ATOM 1558 C C . LEU B 1 7 ? -43.531 -7.152 84.312 1 30.75 7 LEU B C 1
ATOM 1560 O O . LEU B 1 7 ? -42.34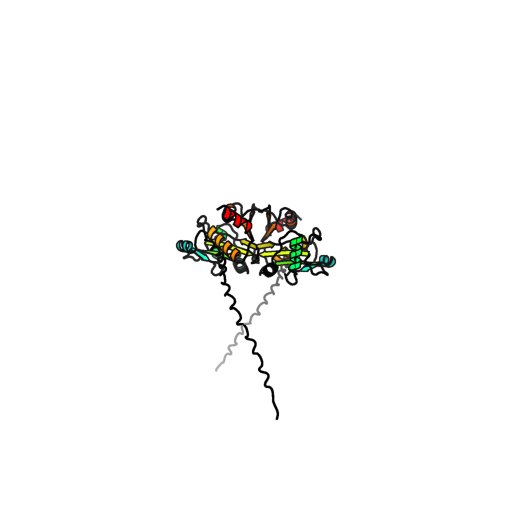4 -7.418 84.062 1 30.75 7 LEU B O 1
ATOM 1564 N N . LEU B 1 8 ? -44.344 -8.102 83.75 1 30.69 8 LEU B N 1
ATOM 1565 C CA . LEU B 1 8 ? -44.219 -9.117 82.75 1 30.69 8 LEU B CA 1
ATOM 1566 C C . LEU B 1 8 ? -44.031 -8.469 81.375 1 30.69 8 LEU B C 1
ATOM 1568 O O . LEU B 1 8 ? -44.781 -7.574 81 1 30.69 8 LEU B O 1
ATOM 1572 N N . PRO B 1 9 ? -42.812 -8.352 80.688 1 29.58 9 PRO B N 1
ATOM 1573 C CA . PRO B 1 9 ? -42.5 -7.645 79.438 1 29.58 9 PRO B CA 1
ATOM 1574 C C . PRO B 1 9 ? -43.188 -8.266 78.25 1 29.58 9 PRO B C 1
ATOM 1576 O O . PRO B 1 9 ? -43.344 -9.484 78.125 1 29.58 9 PRO B O 1
ATOM 1579 N N . LEU B 1 10 ? -44.188 -7.672 77.625 1 27.72 10 LEU B N 1
ATOM 1580 C CA . LEU B 1 10 ? -45.031 -8.039 76.5 1 27.72 10 LEU B CA 1
ATOM 1581 C C . LEU B 1 10 ? -44.188 -8.281 75.25 1 27.72 10 LEU B C 1
ATOM 1583 O O . LEU B 1 10 ? -43.438 -7.391 74.812 1 27.72 10 LEU B O 1
ATOM 1587 N N . ARG B 1 11 ? -43.719 -9.484 74.938 1 26.88 11 ARG B N 1
ATOM 1588 C CA . ARG B 1 11 ? -42.844 -9.977 73.812 1 26.88 11 ARG B CA 1
ATOM 1589 C C . ARG B 1 11 ? -43.5 -9.781 72.5 1 26.88 11 ARG B C 1
ATOM 1591 O O . ARG B 1 11 ? -44.625 -10.273 72.25 1 26.88 11 ARG B O 1
ATOM 1598 N N . SER B 1 12 ? -43.375 -8.562 71.812 1 27.11 12 SER B N 1
ATOM 1599 C CA . SER B 1 12 ? -44 -8.242 70.5 1 27.11 12 SER B CA 1
ATOM 1600 C C . SER B 1 12 ? -43.656 -9.266 69.438 1 27.11 12 SER B C 1
ATOM 1602 O O . SER B 1 12 ? -42.5 -9.758 69.438 1 27.11 12 SER B O 1
ATOM 1604 N N . PRO B 1 13 ? -44.562 -10.062 68.875 1 31.14 13 PRO B N 1
ATOM 1605 C CA . PRO B 1 13 ? -44.438 -11.156 67.938 1 31.14 13 PRO B CA 1
ATOM 1606 C C . PRO B 1 13 ? -43.812 -10.711 66.625 1 31.14 13 PRO B C 1
ATOM 1608 O O . PRO B 1 13 ? -44.156 -9.641 66.062 1 31.14 13 PRO B O 1
ATOM 1611 N N . TRP B 1 14 ? -42.469 -10.812 66.312 1 27.05 14 TRP B N 1
ATOM 1612 C CA . TRP B 1 14 ? -41.688 -10.492 65.125 1 27.05 14 TRP B CA 1
ATOM 1613 C C . TRP B 1 14 ? -42.25 -11.164 63.875 1 27.05 14 TRP B C 1
ATOM 1615 O O . TRP B 1 14 ? -42.469 -12.383 63.875 1 27.05 14 TRP B O 1
ATOM 1625 N N . SER B 1 15 ? -43.125 -10.461 63.125 1 28.03 15 SER B N 1
ATOM 1626 C CA . SER B 1 15 ? -43.812 -10.828 61.875 1 28.03 15 SER B CA 1
ATOM 1627 C C . SER B 1 15 ? -42.812 -11.375 60.844 1 28.03 15 SER B C 1
ATOM 1629 O O . SER B 1 15 ? -41.656 -10.906 60.781 1 28.03 15 SER B O 1
ATOM 1631 N N . SER B 1 16 ? -42.906 -12.641 60.438 1 31.03 16 SER B N 1
ATOM 1632 C CA . SER B 1 16 ? -42.156 -13.484 59.531 1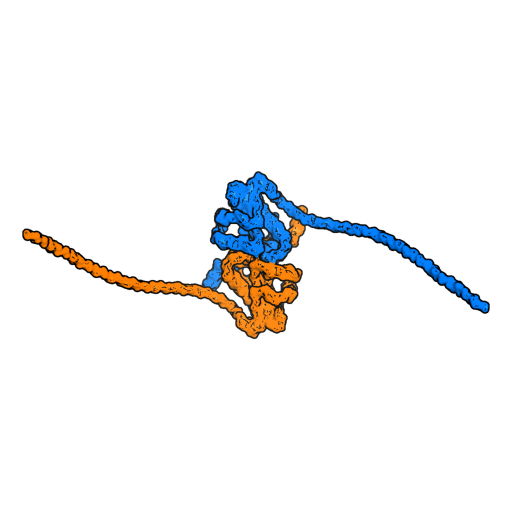 31.03 16 SER B CA 1
ATOM 1633 C C . SER B 1 16 ? -42.094 -12.867 58.125 1 31.03 16 SER B C 1
ATOM 1635 O O . SER B 1 16 ? -43.125 -12.445 57.594 1 31.03 16 SER B O 1
ATOM 1637 N N . PRO B 1 17 ? -40.969 -12.297 57.688 1 33.22 17 PRO B N 1
ATOM 1638 C CA . PRO B 1 17 ? -40.875 -11.641 56.375 1 33.22 17 PRO B CA 1
ATOM 1639 C C . PRO B 1 17 ? -41.281 -12.555 55.219 1 33.22 17 PRO B C 1
ATOM 1641 O O . PRO B 1 17 ? -41.156 -13.781 55.312 1 33.22 17 PRO B O 1
ATOM 1644 N N . ILE B 1 18 ? -42.312 -12.188 54.438 1 36.44 18 ILE B N 1
ATOM 1645 C CA . ILE B 1 18 ? -42.844 -12.852 53.25 1 36.44 18 ILE B CA 1
ATOM 1646 C C . ILE B 1 18 ? -41.719 -13.109 52.25 1 36.44 18 ILE B C 1
ATOM 1648 O O . ILE B 1 18 ? -40.906 -12.234 52 1 36.44 18 ILE B O 1
ATOM 1652 N N . PRO B 1 19 ? -41.438 -14.383 51.875 1 34.53 19 PRO B N 1
ATOM 1653 C CA . PRO B 1 19 ? -40.344 -14.75 50.969 1 34.53 19 PRO B CA 1
ATOM 1654 C C . PRO B 1 19 ? -40.531 -14.125 49.562 1 34.53 19 PRO B C 1
ATOM 1656 O O . PRO B 1 19 ? -41.656 -14.008 49.062 1 34.53 19 PRO B O 1
ATOM 1659 N N . LEU B 1 20 ? -39.781 -13.094 49.188 1 36.31 20 LEU B N 1
ATOM 1660 C CA . LEU B 1 20 ? -39.781 -12.438 47.906 1 36.31 20 LEU B CA 1
ATOM 1661 C C . LEU B 1 20 ? -39.719 -13.469 46.781 1 36.31 20 LEU B C 1
ATOM 1663 O O . LEU B 1 20 ? -38.969 -14.445 46.875 1 36.31 20 LEU B O 1
ATOM 1667 N N . PRO B 1 21 ? -40.781 -13.531 45.906 1 34.69 21 PRO B N 1
ATOM 1668 C CA . PRO B 1 21 ? -40.781 -14.508 44.812 1 34.69 21 PRO B CA 1
ATOM 1669 C C . PRO B 1 21 ? -39.5 -14.453 43.969 1 34.69 21 PRO B C 1
ATOM 1671 O O . PRO B 1 21 ? -38.844 -13.414 43.906 1 34.69 21 PRO B O 1
ATOM 1674 N N . LEU B 1 22 ? -38.844 -15.586 43.781 1 33.66 22 LEU B N 1
ATOM 1675 C CA . LEU B 1 22 ? -37.688 -15.852 42.938 1 33.66 22 LEU B CA 1
ATOM 1676 C C . LEU B 1 22 ? -37.875 -15.297 41.531 1 33.66 22 LEU B C 1
ATOM 1678 O O . LEU B 1 22 ? -38.812 -15.688 40.844 1 33.66 22 LEU B O 1
ATOM 1682 N N . ARG B 1 23 ? -37.531 -14.023 41.281 1 32.47 23 ARG B N 1
ATOM 1683 C CA . ARG B 1 23 ? -37.5 -13.508 39.938 1 32.47 23 ARG B CA 1
ATOM 1684 C C . ARG B 1 23 ? -36.938 -14.523 38.969 1 32.47 23 ARG B C 1
ATOM 1686 O O . ARG B 1 23 ? -35.812 -15.031 39.188 1 32.47 23 ARG B O 1
ATOM 1693 N N . HIS B 1 24 ? -37.781 -15.172 38.188 1 35.34 24 HIS B N 1
ATOM 1694 C CA . HIS B 1 24 ? -37.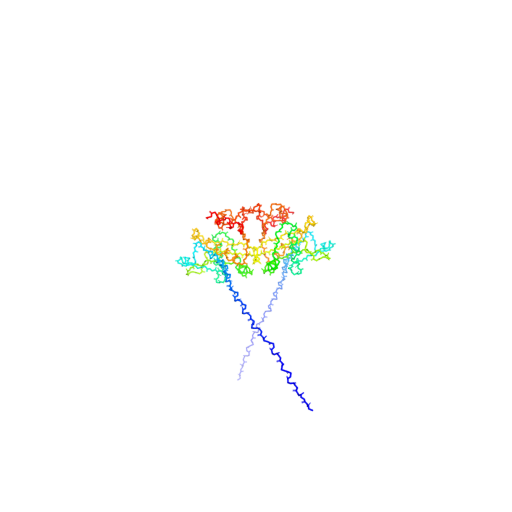375 -16 37.062 1 35.34 24 HIS B CA 1
ATOM 1695 C C . HIS B 1 24 ? -36.344 -15.281 36.188 1 35.34 24 HIS B C 1
ATOM 1697 O O . HIS B 1 24 ? -36.562 -14.133 35.812 1 35.34 24 HIS B O 1
ATOM 1703 N N . ARG B 1 25 ? -35.094 -15.648 36.344 1 33.16 25 ARG B N 1
ATOM 1704 C CA . ARG B 1 25 ? -34 -15.25 35.469 1 33.16 25 ARG B CA 1
ATOM 1705 C C . ARG B 1 25 ? -34.406 -15.469 34 1 33.16 25 ARG B C 1
ATOM 1707 O O . ARG B 1 25 ? -34.625 -16.609 33.594 1 33.16 25 ARG B O 1
ATOM 1714 N N . THR B 1 26 ? -35.25 -14.516 33.438 1 37.47 26 THR B N 1
ATOM 1715 C CA . THR B 1 26 ? -35.344 -14.617 32 1 37.47 26 THR B CA 1
ATOM 1716 C C . THR B 1 26 ? -33.969 -14.758 31.359 1 37.47 26 THR B C 1
ATOM 1718 O O . THR B 1 26 ? -33.094 -13.945 31.609 1 37.47 26 THR B O 1
ATOM 1721 N N . SER B 1 27 ? -33.562 -15.992 31.031 1 34.53 27 SER B N 1
ATOM 1722 C CA . SER B 1 27 ? -32.375 -16.312 30.219 1 34.53 27 SER B CA 1
ATOM 1723 C C . SER B 1 27 ? -32.344 -15.484 28.938 1 34.53 27 SER B C 1
ATOM 1725 O O . SER B 1 27 ? -33.312 -15.492 28.172 1 34.53 27 SER B O 1
ATOM 1727 N N . PHE B 1 28 ? -31.844 -14.273 29 1 36.72 28 PHE B N 1
ATOM 1728 C CA . PHE B 1 28 ? -31.625 -13.586 27.734 1 36.72 28 PHE B CA 1
ATOM 1729 C C . PHE B 1 28 ? -30.969 -14.523 26.719 1 36.72 28 PHE B C 1
ATOM 1731 O O . PHE B 1 28 ? -29.969 -15.18 27.031 1 36.72 28 PHE B O 1
ATOM 1738 N N . PRO B 1 29 ? -31.75 -14.953 25.719 1 36 29 PRO B N 1
ATOM 1739 C CA . PRO B 1 29 ? -31.031 -15.758 24.734 1 36 29 PRO B CA 1
ATOM 1740 C C . PRO B 1 29 ? -29.734 -15.109 24.266 1 36 29 PRO B C 1
ATOM 1742 O O . PRO B 1 29 ? -29.609 -13.875 24.266 1 36 29 PRO B O 1
ATOM 1745 N N . THR B 1 30 ? -28.531 -15.695 24.594 1 35.03 30 THR B N 1
ATOM 1746 C CA . THR B 1 30 ? -27.234 -15.359 24.016 1 35.03 30 THR B CA 1
ATOM 1747 C C . THR B 1 30 ? -27.375 -15.07 22.516 1 35.03 30 THR B C 1
ATOM 1749 O O . THR B 1 30 ? -27.984 -15.844 21.781 1 35.03 30 THR B O 1
ATOM 1752 N N . LYS B 1 31 ? -27.375 -13.734 22.203 1 35.94 31 LYS B N 1
ATOM 1753 C CA . LYS B 1 31 ? -27.297 -13.422 20.766 1 35.94 31 LYS B CA 1
ATOM 1754 C C . LYS B 1 31 ? -26.406 -14.43 20.047 1 35.94 31 LYS B C 1
ATOM 1756 O O . LYS B 1 31 ? -25.297 -14.719 20.469 1 35.94 31 LYS B O 1
ATOM 1761 N N . PRO B 1 32 ? -26.984 -15.219 19.125 1 33.19 32 PRO B N 1
ATOM 1762 C CA . PRO B 1 32 ? -26.094 -16.109 18.391 1 33.19 32 PRO B CA 1
ATOM 1763 C C . PRO B 1 32 ? -24.781 -15.43 17.984 1 33.19 32 PRO B C 1
ATOM 1765 O O . PRO B 1 32 ? -24.766 -14.242 17.672 1 33.19 32 PRO B O 1
ATOM 1768 N N . LEU B 1 33 ? -23.625 -15.883 18.547 1 33.66 33 LEU B N 1
ATOM 1769 C CA . LEU B 1 33 ? -22.328 -15.578 17.953 1 33.66 33 LEU B CA 1
ATOM 1770 C C . LEU B 1 33 ? -22.438 -15.453 16.438 1 33.66 33 LEU B C 1
ATOM 1772 O O . LEU B 1 33 ? -22.922 -16.375 15.766 1 33.66 33 LEU B O 1
ATOM 1776 N N . CYS B 1 34 ? -22.609 -14.266 15.969 1 33.94 34 CYS B N 1
ATOM 1777 C CA . CYS B 1 34 ? -22.344 -14.164 14.539 1 33.94 34 CYS B CA 1
ATOM 1778 C C . CYS B 1 34 ? -21.266 -15.148 14.109 1 33.94 34 CYS B C 1
ATOM 1780 O O . CYS B 1 34 ? -20.109 -15.039 14.539 1 33.94 34 CYS B O 1
ATOM 1782 N N . LEU B 1 35 ? -21.547 -16.469 14.023 1 32.91 35 LEU B N 1
ATOM 1783 C CA . LEU B 1 35 ? -20.578 -17.297 13.312 1 32.91 35 LEU B CA 1
ATOM 1784 C C . LEU B 1 35 ? -19.781 -16.453 12.32 1 32.91 35 LEU B C 1
ATOM 1786 O O . LEU B 1 35 ? -20.344 -15.852 11.406 1 32.91 35 LEU B O 1
ATOM 1790 N N . ALA B 1 36 ? -18.734 -15.93 12.664 1 35.62 36 ALA B N 1
ATOM 1791 C CA . ALA B 1 36 ? -17.797 -15.5 11.625 1 35.62 36 ALA B CA 1
ATOM 1792 C C . ALA B 1 36 ? -18.031 -16.281 10.328 1 35.62 36 ALA B C 1
ATOM 1794 O O . ALA B 1 36 ? -18.047 -17.5 10.328 1 35.62 36 ALA B O 1
ATOM 1795 N N . ALA B 1 37 ? -18.906 -15.883 9.461 1 37.03 37 ALA B N 1
ATOM 1796 C CA . ALA B 1 37 ? -19.062 -16.5 8.148 1 37.03 37 ALA B CA 1
ATOM 1797 C C . ALA B 1 37 ? -17.781 -17.203 7.719 1 37.03 37 ALA B C 1
ATOM 1799 O O . ALA B 1 37 ? -16.719 -16.562 7.629 1 37.03 37 ALA B O 1
ATOM 1800 N N . SER B 1 38 ? -17.359 -18.297 8.211 1 43.66 38 SER B N 1
ATOM 1801 C CA . SER B 1 38 ? -16.328 -19.094 7.539 1 43.66 38 SER B CA 1
ATOM 1802 C C . SER B 1 38 ? -16.25 -18.734 6.055 1 43.66 38 SER B C 1
ATOM 1804 O O . SER B 1 38 ? -17.219 -18.906 5.316 1 43.66 38 SER B O 1
ATOM 1806 N N . SER B 1 39 ? -15.719 -17.594 5.602 1 53.16 39 SER B N 1
ATOM 1807 C CA . SER B 1 39 ? -15.57 -17.188 4.207 1 53.16 39 SER B CA 1
ATOM 1808 C C . SER B 1 39 ? -15.344 -18.391 3.299 1 53.16 39 SER B C 1
ATOM 1810 O O . SER B 1 39 ? -14.312 -19.062 3.393 1 53.16 39 SER B O 1
ATOM 1812 N N . SER B 1 40 ? -16.328 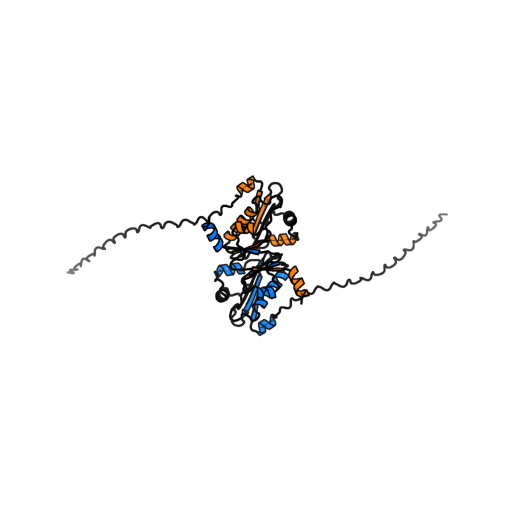-19.125 3.012 1 79.38 40 SER B N 1
ATOM 1813 C CA . SER B 1 40 ? -16.266 -20.219 2.039 1 79.38 40 SER B CA 1
ATOM 1814 C C . SER B 1 40 ? -15.547 -19.781 0.77 1 79.38 40 SER B C 1
ATOM 1816 O O . SER B 1 40 ? -15.938 -18.797 0.133 1 79.38 40 SER B O 1
ATOM 1818 N N . PHE B 1 41 ? -14.281 -20.234 0.646 1 93.88 41 PHE B N 1
ATOM 1819 C CA . PHE B 1 41 ? -13.516 -20 -0.571 1 93.88 41 PHE B CA 1
ATOM 1820 C C . PHE B 1 41 ? -14.148 -20.734 -1.752 1 93.88 41 PHE B C 1
ATOM 1822 O O . PHE B 1 41 ? -14.789 -21.766 -1.576 1 93.88 41 PHE B O 1
ATOM 1829 N N . THR B 1 42 ? -14.078 -20.141 -2.902 1 95.5 42 THR B N 1
ATOM 1830 C CA . THR B 1 42 ? -14.602 -20.75 -4.117 1 95.5 42 THR B CA 1
ATOM 1831 C C . THR B 1 42 ? -14.039 -22.156 -4.297 1 95.5 42 THR B C 1
ATOM 1833 O O . THR B 1 42 ? -14.773 -23.094 -4.633 1 95.5 42 THR B O 1
ATOM 1836 N N . VAL B 1 43 ? -12.758 -22.359 -4.156 1 97 43 VAL B N 1
ATOM 1837 C CA . VAL B 1 43 ? -12.125 -23.672 -4.141 1 97 43 VAL B CA 1
ATOM 1838 C C . VAL B 1 43 ? -11.531 -23.938 -2.76 1 97 43 VAL B C 1
ATOM 1840 O O . VAL B 1 43 ? -10.734 -23.156 -2.25 1 97 43 VAL B O 1
ATOM 1843 N N . SER B 1 44 ? -11.867 -25.031 -2.182 1 96.81 44 SER B N 1
ATOM 1844 C CA . SER B 1 44 ? -11.398 -25.359 -0.843 1 96.81 44 SER B CA 1
ATOM 1845 C C . SER B 1 44 ? -9.953 -25.844 -0.868 1 96.81 44 SER B C 1
ATOM 1847 O O . SER B 1 44 ? -9.438 -26.219 -1.922 1 96.81 44 SER B O 1
ATOM 1849 N N . ASP B 1 45 ? -9.328 -25.844 0.331 1 96.81 45 ASP B N 1
ATOM 1850 C CA . ASP B 1 45 ? -7.973 -26.375 0.432 1 96.81 45 ASP B CA 1
ATOM 1851 C C . ASP B 1 45 ? -7.938 -27.859 0.058 1 96.81 45 ASP B C 1
ATOM 1853 O O . ASP B 1 45 ? -6.984 -28.328 -0.577 1 96.81 45 ASP B O 1
ATOM 1857 N N . GLY B 1 46 ? -8.953 -28.562 0.495 1 96.31 46 GLY B N 1
ATOM 1858 C CA . GLY B 1 46 ? -9.047 -29.969 0.145 1 96.31 46 GLY B CA 1
ATOM 1859 C C . GLY B 1 46 ? -9.125 -30.203 -1.351 1 96.31 46 GLY B C 1
ATOM 1860 O O . GLY B 1 46 ? -8.469 -31.109 -1.875 1 96.31 46 GLY B O 1
ATOM 1861 N N . GLU B 1 47 ? -9.906 -29.453 -2.008 1 97.25 47 GLU B N 1
ATOM 1862 C CA . GLU B 1 47 ? -10.008 -29.562 -3.459 1 97.25 47 GLU B CA 1
ATOM 1863 C C . GLU B 1 47 ? -8.68 -29.25 -4.137 1 97.25 47 GLU B C 1
ATOM 1865 O O . GLU B 1 47 ? -8.281 -29.922 -5.086 1 97.25 47 GLU B O 1
ATOM 1870 N N . LEU B 1 48 ? -8 -28.219 -3.689 1 97.81 48 LEU B N 1
ATOM 1871 C CA . LEU B 1 48 ? -6.684 -27.906 -4.23 1 97.81 48 LEU B CA 1
ATOM 1872 C C . LEU B 1 48 ? -5.715 -29.062 -4.027 1 97.81 48 LEU B C 1
ATOM 1874 O O . LEU B 1 48 ? -4.961 -29.422 -4.934 1 97.81 48 LEU B O 1
ATOM 1878 N N . GLU B 1 49 ? -5.785 -29.672 -2.861 1 97 49 GLU B N 1
ATOM 1879 C CA . GLU B 1 49 ? -4.918 -30.812 -2.576 1 97 49 GLU B CA 1
ATOM 1880 C C . GLU B 1 49 ? -5.215 -31.969 -3.514 1 97 49 GLU B C 1
ATOM 1882 O O . GLU B 1 49 ? -4.297 -32.656 -3.971 1 97 49 GLU B O 1
ATOM 1887 N N . SER B 1 50 ? -6.465 -32.188 -3.748 1 97.25 50 SER B N 1
ATOM 1888 C CA . SER B 1 50 ? -6.84 -33.25 -4.656 1 97.25 50 SER B CA 1
ATOM 1889 C C . SER B 1 50 ? -6.305 -33 -6.062 1 97.25 50 SER B C 1
ATOM 1891 O O . SER B 1 50 ? -6.102 -33.938 -6.828 1 97.25 50 SER B O 1
ATOM 1893 N N . ARG B 1 51 ? -6.047 -31.719 -6.434 1 96.38 51 ARG B N 1
ATOM 1894 C CA . ARG B 1 51 ? -5.512 -31.344 -7.738 1 96.38 51 ARG B CA 1
ATOM 1895 C C . ARG B 1 51 ? -3.986 -31.312 -7.719 1 96.38 51 ARG B C 1
ATOM 1897 O O . ARG B 1 51 ? -3.354 -30.969 -8.719 1 96.38 51 ARG B O 1
ATOM 1904 N N . GLY B 1 52 ? -3.389 -31.594 -6.539 1 96.81 52 GLY B N 1
ATOM 1905 C CA . GLY B 1 52 ? -1.938 -31.625 -6.449 1 96.81 52 GLY B CA 1
ATOM 1906 C C . GLY B 1 52 ? -1.337 -30.312 -6 1 96.81 52 GLY B C 1
ATOM 1907 O O . GLY B 1 52 ? -0.172 -30.016 -6.281 1 96.81 52 GLY B O 1
ATOM 1908 N N . PHE B 1 53 ? -2.186 -29.547 -5.336 1 98.12 53 PHE B N 1
ATOM 1909 C CA . PHE B 1 53 ? -1.724 -28.234 -4.895 1 98.12 53 PHE B CA 1
ATOM 1910 C C . PHE B 1 53 ? -1.877 -28.094 -3.387 1 98.12 53 PHE B C 1
ATOM 1912 O O . PHE B 1 53 ? -2.793 -28.656 -2.791 1 98.12 53 PHE B O 1
ATOM 1919 N N . ARG B 1 54 ? -0.946 -27.312 -2.764 1 98 54 ARG B N 1
ATOM 1920 C CA . ARG B 1 54 ? -1.006 -27.016 -1.337 1 98 54 ARG B CA 1
ATOM 1921 C C . ARG B 1 54 ? -0.891 -25.516 -1.095 1 98 54 ARG B C 1
ATOM 1923 O O . ARG B 1 54 ? -0.003 -24.859 -1.642 1 98 54 ARG B O 1
ATOM 1930 N N . VAL B 1 55 ? -1.771 -25.016 -0.271 1 98.06 55 VAL B N 1
ATOM 1931 C CA . VAL B 1 55 ? -1.751 -23.594 0.057 1 98.06 55 VAL B CA 1
ATOM 1932 C C . VAL B 1 55 ? -0.747 -23.328 1.178 1 98.06 55 VAL B C 1
ATOM 1934 O O . VAL B 1 55 ? -0.719 -24.062 2.174 1 98.06 55 VAL B O 1
ATOM 1937 N N . ARG B 1 56 ? 0.099 -22.359 1.034 1 97.25 56 ARG B N 1
ATOM 1938 C CA . ARG B 1 56 ? 1.042 -21.875 2.039 1 97.25 56 ARG B CA 1
ATOM 1939 C C . ARG B 1 56 ? 0.756 -20.422 2.408 1 97.25 56 ARG B C 1
ATOM 1941 O O . ARG B 1 56 ? 0.446 -19.609 1.54 1 97.25 56 ARG B O 1
ATOM 1948 N N . ARG B 1 57 ? 0.893 -20.078 3.75 1 96.25 57 ARG B N 1
ATOM 1949 C CA . ARG B 1 57 ? 0.482 -18.75 4.207 1 96.25 57 ARG B CA 1
ATOM 1950 C C . ARG B 1 57 ? 1.632 -18.031 4.906 1 96.25 57 ARG B C 1
ATOM 1952 O O . ARG B 1 57 ? 1.408 -17.109 5.688 1 96.25 57 ARG B O 1
ATOM 1959 N N . SER B 1 58 ? 2.826 -18.484 4.688 1 94.94 58 SER B N 1
ATOM 1960 C CA . SER B 1 58 ? 4.051 -17.859 5.164 1 94.94 58 SER B CA 1
ATOM 1961 C C . SER B 1 58 ? 5.176 -17.984 4.145 1 94.94 58 SER B C 1
ATOM 1963 O O . SER B 1 58 ? 5.129 -18.859 3.27 1 94.94 58 SER B O 1
ATOM 1965 N N . PRO B 1 59 ? 6.109 -17.125 4.277 1 95.06 59 PRO B N 1
ATOM 1966 C CA . PRO B 1 59 ? 7.219 -17.234 3.326 1 95.06 59 PRO B CA 1
ATOM 1967 C C . PRO B 1 59 ? 8.109 -18.438 3.6 1 95.06 59 PRO B C 1
ATOM 1969 O O . PRO B 1 59 ? 8.992 -18.766 2.791 1 95.06 59 PRO B O 1
ATOM 1972 N N . GLY B 1 60 ? 7.91 -19.047 4.73 1 92.94 60 GLY B N 1
ATOM 1973 C CA . GLY B 1 60 ? 8.727 -20.203 5.039 1 92.94 60 GLY B CA 1
ATOM 1974 C C . GLY B 1 60 ? 8.641 -21.297 3.982 1 92.94 60 GLY B C 1
ATOM 1975 O O . GLY B 1 60 ? 7.551 -21.672 3.551 1 92.94 60 GLY B O 1
ATOM 1976 N N . GLY B 1 61 ? 9.812 -21.828 3.539 1 92.94 61 GLY B N 1
ATOM 1977 C CA . GLY B 1 61 ? 9.859 -22.922 2.582 1 92.94 61 GLY B CA 1
ATOM 1978 C C . GLY B 1 61 ? 9.734 -22.469 1.143 1 92.94 61 GLY B C 1
ATOM 1979 O O . GLY B 1 61 ? 9.875 -23.266 0.216 1 92.94 61 GLY B O 1
ATOM 1980 N N . LEU B 1 62 ? 9.453 -21.203 0.975 1 96 62 LEU B N 1
ATOM 1981 C CA . LEU B 1 62 ? 9.32 -20.672 -0.378 1 96 62 LEU B CA 1
ATOM 1982 C C . LEU B 1 62 ? 10.68 -20.578 -1.062 1 96 62 LEU B C 1
ATOM 1984 O O . LEU B 1 62 ? 11.602 -19.953 -0.531 1 96 62 LEU B O 1
ATOM 1988 N N . ASP B 1 63 ? 10.812 -21.219 -2.188 1 96.31 63 ASP B N 1
ATOM 1989 C CA . ASP B 1 63 ? 12 -21.094 -3.023 1 96.31 63 ASP B CA 1
ATOM 1990 C C . ASP B 1 63 ? 11.984 -19.781 -3.807 1 96.31 63 ASP B C 1
ATOM 1992 O O . ASP B 1 63 ? 11.32 -19.672 -4.836 1 96.31 63 ASP B O 1
ATOM 1996 N N . VAL B 1 64 ? 12.82 -18.891 -3.424 1 96.81 64 VAL B N 1
ATOM 1997 C CA . VAL B 1 64 ? 12.828 -17.547 -3.975 1 96.81 64 VAL B CA 1
ATOM 1998 C C . VAL B 1 64 ? 13.266 -17.594 -5.438 1 96.81 64 VAL B C 1
ATOM 2000 O O . VAL B 1 64 ? 12.773 -16.812 -6.262 1 96.81 64 VAL B O 1
ATOM 2003 N N . ALA B 1 65 ? 14.195 -18.391 -5.754 1 96.88 65 ALA B N 1
ATOM 2004 C CA . ALA B 1 65 ? 14.625 -18.531 -7.145 1 96.88 65 ALA B CA 1
ATOM 2005 C C . ALA B 1 65 ? 13.477 -19.031 -8.023 1 96.88 65 ALA B C 1
ATOM 2007 O O . ALA B 1 65 ? 13.281 -18.531 -9.133 1 96.88 65 ALA B O 1
ATOM 2008 N N . ALA B 1 66 ? 12.75 -20 -7.543 1 97.44 66 ALA B N 1
ATOM 2009 C CA . ALA B 1 66 ? 11.602 -20.516 -8.281 1 97.44 66 ALA B CA 1
ATOM 2010 C C . ALA B 1 66 ? 10.531 -19.438 -8.453 1 97.44 66 ALA B C 1
ATOM 2012 O O . ALA B 1 66 ? 9.906 -19.328 -9.508 1 97.44 66 ALA B O 1
ATOM 2013 N N . LEU B 1 67 ? 10.305 -18.672 -7.41 1 98.06 67 LEU B N 1
ATOM 2014 C CA . LEU B 1 67 ? 9.352 -17.562 -7.52 1 98.06 67 LEU B CA 1
ATOM 2015 C C . LEU B 1 67 ? 9.797 -16.562 -8.57 1 98.06 67 LEU B C 1
ATOM 2017 O O . LEU B 1 67 ? 8.992 -16.078 -9.375 1 98.06 67 LEU B O 1
ATOM 2021 N N . ASN B 1 68 ? 11.086 -16.281 -8.578 1 98.31 68 ASN B N 1
ATOM 2022 C CA . ASN B 1 68 ? 11.633 -15.383 -9.594 1 98.31 68 ASN B CA 1
ATOM 2023 C C . ASN B 1 68 ? 11.398 -15.922 -11.008 1 98.31 68 ASN B C 1
ATOM 2025 O O . ASN B 1 68 ? 11.18 -15.156 -11.938 1 98.31 68 ASN B O 1
ATOM 2029 N N . GLU B 1 69 ? 11.508 -17.172 -11.117 1 97.75 69 GLU B N 1
ATOM 2030 C CA . GLU B 1 69 ? 11.227 -17.781 -12.422 1 97.75 69 GLU B CA 1
ATOM 2031 C C . GLU B 1 69 ? 9.773 -17.547 -12.836 1 97.75 69 GLU B C 1
ATOM 2033 O O . GLU B 1 69 ? 9.492 -17.25 -14 1 97.75 69 GLU B O 1
ATOM 2038 N N . VAL B 1 70 ? 8.859 -17.719 -11.914 1 98.25 70 VAL B N 1
ATOM 2039 C CA . VAL B 1 70 ? 7.453 -17.453 -12.219 1 98.25 70 VAL B CA 1
ATOM 2040 C C . VAL B 1 70 ? 7.277 -15.984 -12.594 1 98.25 70 VAL B C 1
ATOM 2042 O O . VAL B 1 70 ? 6.602 -15.664 -13.578 1 98.25 70 VAL B O 1
ATOM 2045 N N . PHE B 1 71 ? 7.945 -15.07 -11.773 1 98.06 71 PHE B N 1
ATOM 2046 C CA . PHE B 1 71 ? 7.91 -13.656 -12.109 1 98.06 71 PHE B CA 1
ATOM 2047 C C . PHE B 1 71 ? 8.359 -13.43 -13.555 1 98.06 71 PHE B C 1
ATOM 2049 O O . PHE B 1 71 ? 7.652 -12.789 -14.336 1 98.06 71 PHE B O 1
ATOM 2056 N N . ALA B 1 72 ? 9.438 -14.031 -13.938 1 97.88 72 ALA B N 1
ATOM 2057 C CA . ALA B 1 72 ? 10 -13.836 -15.273 1 97.88 72 ALA B CA 1
ATOM 2058 C C . ALA B 1 72 ? 9.055 -14.359 -16.344 1 97.88 72 ALA B C 1
ATOM 2060 O O . ALA B 1 72 ? 8.875 -13.719 -17.391 1 97.88 72 ALA B O 1
ATOM 2061 N N . ARG B 1 73 ? 8.461 -15.422 -16.125 1 97.88 73 ARG B N 1
ATOM 2062 C CA . ARG B 1 73 ? 7.609 -16.062 -17.125 1 97.88 73 ARG B CA 1
ATOM 2063 C C . ARG B 1 73 ? 6.344 -15.25 -17.359 1 97.88 73 ARG B C 1
ATOM 2065 O O . ARG B 1 73 ? 5.719 -15.359 -18.422 1 97.88 73 ARG B O 1
ATOM 2072 N N . VAL B 1 74 ? 5.961 -14.422 -16.391 1 96.94 74 VAL B N 1
ATOM 2073 C CA . VAL B 1 74 ? 4.773 -13.602 -16.609 1 96.94 74 VAL B CA 1
ATOM 2074 C C . VAL B 1 74 ? 5.191 -12.195 -17.016 1 96.94 74 VAL B C 1
ATOM 2076 O O . VAL B 1 74 ? 4.355 -11.289 -17.109 1 96.94 74 VAL B O 1
ATOM 2079 N N . GLY B 1 75 ? 6.504 -11.961 -17.203 1 95 75 GLY B N 1
ATOM 2080 C CA . GLY B 1 75 ? 6.988 -10.695 -17.734 1 95 75 GLY B CA 1
ATOM 2081 C C . GLY B 1 75 ? 7.391 -9.711 -16.641 1 95 75 GLY B C 1
ATOM 2082 O O . GLY B 1 75 ? 7.633 -8.539 -16.922 1 95 75 GLY B O 1
ATOM 2083 N N . PHE B 1 76 ? 7.371 -10.141 -15.383 1 95.5 76 PHE B N 1
ATOM 2084 C CA . PHE B 1 76 ? 7.863 -9.281 -14.305 1 95.5 76 PHE B CA 1
ATOM 2085 C C . PHE B 1 76 ? 9.391 -9.273 -14.281 1 95.5 76 PHE B C 1
ATOM 2087 O O . PHE B 1 76 ? 10.031 -10.266 -14.633 1 95.5 76 PHE B O 1
ATOM 2094 N N . PRO B 1 77 ? 9.938 -8.148 -13.836 1 93.31 77 PRO B N 1
ATOM 2095 C CA . PRO B 1 77 ? 11.398 -8.164 -13.688 1 93.31 77 PRO B CA 1
ATOM 2096 C C . PRO B 1 77 ? 11.867 -9.102 -12.578 1 93.31 77 PRO B C 1
ATOM 2098 O O . PRO B 1 77 ? 11.203 -9.219 -11.539 1 93.31 77 PRO B O 1
ATOM 2101 N N . ARG B 1 78 ? 12.977 -9.758 -12.883 1 95.44 78 ARG B N 1
ATOM 2102 C CA . ARG B 1 78 ? 13.609 -10.508 -11.797 1 95.44 78 ARG B CA 1
ATOM 2103 C C . ARG B 1 78 ? 14.102 -9.57 -10.703 1 95.44 78 ARG B C 1
ATOM 2105 O O . ARG B 1 78 ? 14.539 -8.453 -10.984 1 95.44 78 ARG B O 1
ATOM 2112 N N . ARG B 1 79 ? 14.016 -10.141 -9.562 1 96.31 79 ARG B N 1
ATOM 2113 C CA . ARG B 1 79 ? 14.508 -9.383 -8.414 1 96.31 79 ARG B CA 1
ATOM 2114 C C . ARG B 1 79 ? 15.727 -10.047 -7.801 1 96.31 79 ARG B C 1
ATOM 2116 O O . ARG B 1 79 ? 15.891 -11.266 -7.891 1 96.31 79 ARG B O 1
ATOM 2123 N N . ASP B 1 80 ? 16.547 -9.164 -7.238 1 96.62 80 ASP B N 1
ATOM 2124 C CA . ASP B 1 80 ? 17.641 -9.711 -6.457 1 96.62 80 ASP B CA 1
ATOM 2125 C C . ASP B 1 80 ? 17.125 -10.641 -5.359 1 96.62 80 ASP B C 1
ATOM 2127 O O . ASP B 1 80 ? 16.281 -10.242 -4.547 1 96.62 80 ASP B O 1
ATOM 2131 N N . PRO B 1 81 ? 17.656 -11.867 -5.352 1 97.31 81 PRO B N 1
ATOM 2132 C CA . PRO B 1 81 ? 17.094 -12.852 -4.426 1 97.31 81 PRO B CA 1
ATOM 2133 C C . PRO B 1 81 ? 17.219 -12.43 -2.965 1 97.31 81 PRO B C 1
ATOM 2135 O O . PRO B 1 81 ? 16.297 -12.672 -2.17 1 97.31 81 PRO B O 1
ATOM 2138 N N . GLU B 1 82 ? 18.297 -11.836 -2.58 1 96.62 82 GLU B N 1
ATOM 2139 C CA . GLU B 1 82 ? 18.469 -11.414 -1.194 1 96.62 82 GLU B CA 1
ATOM 2140 C C . GLU B 1 82 ? 17.5 -10.305 -0.825 1 96.62 82 GLU B C 1
ATOM 2142 O O . GLU B 1 82 ? 16.938 -10.305 0.271 1 96.62 82 GLU B O 1
ATOM 2147 N N . ARG B 1 83 ? 17.328 -9.383 -1.693 1 95.88 83 ARG B N 1
ATOM 2148 C CA . ARG B 1 83 ? 16.359 -8.305 -1.473 1 95.88 83 ARG B CA 1
ATOM 2149 C C . ARG B 1 83 ? 14.938 -8.836 -1.396 1 95.88 83 ARG B C 1
ATOM 2151 O O . ARG B 1 83 ? 14.148 -8.391 -0.57 1 95.88 83 ARG B O 1
ATOM 2158 N N . LEU B 1 84 ? 14.664 -9.789 -2.301 1 96.31 84 LEU B N 1
ATOM 2159 C CA . LEU B 1 84 ? 13.344 -10.406 -2.291 1 96.31 84 LEU B CA 1
ATOM 2160 C C . LEU B 1 84 ? 13.094 -11.148 -0.984 1 96.31 84 LEU B C 1
ATOM 2162 O O . LEU B 1 84 ? 12.008 -11.055 -0.405 1 96.31 84 LEU B O 1
ATOM 2166 N N . ARG B 1 85 ? 14.055 -11.867 -0.47 1 96.19 85 ARG B N 1
ATOM 2167 C CA . ARG B 1 85 ? 13.93 -12.555 0.809 1 96.19 85 ARG B CA 1
ATOM 2168 C C . ARG B 1 85 ? 13.672 -11.57 1.941 1 96.19 85 ARG B C 1
ATOM 2170 O O . ARG B 1 85 ? 12.812 -11.805 2.793 1 96.19 85 ARG B O 1
ATOM 2177 N N . ARG B 1 86 ? 14.375 -10.477 1.926 1 94.81 86 ARG B N 1
ATOM 2178 C CA . ARG B 1 86 ? 14.188 -9.453 2.949 1 94.81 86 ARG B CA 1
ATOM 2179 C C . ARG B 1 86 ? 12.781 -8.867 2.887 1 94.81 86 ARG B C 1
ATOM 2181 O O . ARG B 1 86 ? 12.141 -8.664 3.922 1 94.81 86 ARG B O 1
ATOM 2188 N N . ALA B 1 87 ? 12.352 -8.594 1.664 1 95.19 87 ALA B N 1
ATOM 2189 C CA . ALA B 1 87 ? 11.008 -8.039 1.492 1 95.19 87 ALA B CA 1
ATOM 2190 C C . ALA B 1 87 ? 9.945 -9 2.008 1 95.19 87 ALA B C 1
ATOM 2192 O O . ALA B 1 87 ? 9 -8.586 2.682 1 95.19 87 ALA B O 1
ATOM 2193 N N . LEU B 1 88 ? 10.117 -10.281 1.718 1 95.69 88 LEU B N 1
ATOM 2194 C CA . LEU B 1 88 ? 9.141 -11.297 2.092 1 95.69 88 LEU B CA 1
ATOM 2195 C C . LEU B 1 88 ? 9.156 -11.539 3.598 1 95.69 88 LEU B C 1
ATOM 2197 O O . LEU B 1 88 ? 8.164 -12 4.168 1 95.69 88 LEU B O 1
ATOM 2201 N N . GLY B 1 89 ? 10.227 -11.203 4.199 1 91.12 89 GLY B N 1
ATOM 2202 C CA . GLY B 1 89 ? 10.367 -11.398 5.633 1 91.12 89 GLY B CA 1
ATOM 2203 C C . GLY B 1 89 ? 10.008 -10.172 6.441 1 91.12 89 GLY B C 1
ATOM 2204 O O . GLY B 1 89 ? 10.102 -10.18 7.672 1 91.12 89 GLY B O 1
ATOM 2205 N N . HIS B 1 90 ? 9.648 -9.156 5.734 1 86.44 90 HIS B N 1
ATOM 2206 C CA . HIS B 1 90 ? 9.359 -7.895 6.414 1 86.44 90 HIS B CA 1
ATOM 2207 C C . HIS B 1 90 ? 8.148 -8.031 7.332 1 86.44 90 HIS B C 1
ATOM 2209 O O . HIS B 1 90 ? 7.16 -8.664 6.973 1 86.44 90 HIS B O 1
ATOM 2215 N N . ALA B 1 91 ? 8.219 -7.367 8.406 1 71.31 91 ALA B N 1
ATOM 2216 C CA . ALA B 1 91 ? 7.141 -7.422 9.391 1 71.31 91 ALA B CA 1
ATOM 2217 C C . ALA B 1 91 ? 5.859 -6.809 8.836 1 71.31 91 ALA B C 1
ATOM 2219 O O . ALA B 1 91 ? 5.891 -5.758 8.195 1 71.31 91 ALA B O 1
ATOM 2220 N N . GLY B 1 92 ? 4.766 -7.531 9.047 1 71.12 92 GLY B N 1
ATOM 2221 C CA . GLY B 1 92 ? 3.473 -7.035 8.594 1 71.12 92 GLY B CA 1
ATOM 2222 C C . GLY B 1 92 ? 3.102 -7.508 7.203 1 71.12 92 GLY B C 1
ATOM 2223 O O . GLY B 1 92 ? 2.064 -7.117 6.664 1 71.12 92 GLY B O 1
ATOM 2224 N N . GLU B 1 93 ? 4.066 -8.258 6.723 1 81.38 93 GLU B N 1
ATOM 2225 C CA . GLU B 1 93 ? 3.793 -8.836 5.41 1 81.38 93 GLU B CA 1
ATOM 2226 C C . GLU B 1 93 ? 2.842 -10.023 5.52 1 81.38 93 GLU B C 1
ATOM 2228 O O . GLU B 1 93 ? 2.959 -10.836 6.441 1 81.38 93 GLU B O 1
ATOM 2233 N N . ALA B 1 94 ? 1.803 -10.008 4.73 1 94.69 94 ALA B N 1
ATOM 2234 C CA . ALA B 1 94 ? 0.978 -11.188 4.488 1 94.69 94 ALA B CA 1
ATOM 2235 C C . ALA B 1 94 ? 1.329 -11.844 3.156 1 94.69 94 ALA B C 1
ATOM 2237 O O . ALA B 1 94 ? 1.589 -11.156 2.168 1 94.69 94 ALA B O 1
ATOM 2238 N N . VAL B 1 95 ? 1.402 -13.203 3.184 1 97.75 95 VAL B N 1
ATOM 2239 C CA . VAL B 1 95 ? 1.771 -13.938 1.979 1 97.75 95 VAL B CA 1
ATOM 2240 C C . VAL B 1 95 ? 0.886 -15.18 1.838 1 97.75 95 VAL B C 1
ATOM 2242 O O . VAL B 1 95 ? 0.602 -15.859 2.824 1 97.75 95 VAL B O 1
ATOM 2245 N N . VAL B 1 96 ? 0.425 -15.422 0.653 1 98.5 96 VAL B N 1
ATOM 2246 C CA . VAL B 1 96 ? -0.22 -16.688 0.288 1 98.5 96 VAL B CA 1
ATOM 2247 C C . VAL B 1 96 ? 0.364 -17.203 -1.023 1 98.5 96 VAL B C 1
ATOM 2249 O O . VAL B 1 96 ? 0.496 -16.453 -1.992 1 98.5 96 VAL B O 1
ATOM 2252 N N . TRP B 1 97 ? 0.75 -18.422 -0.997 1 98.44 97 TRP B N 1
ATOM 2253 C CA . TRP B 1 97 ? 1.217 -19.016 -2.24 1 98.44 97 TRP B CA 1
ATOM 2254 C C . TRP B 1 97 ? 0.81 -20.484 -2.322 1 98.44 97 TRP B C 1
ATOM 2256 O O . TRP B 1 97 ? 0.417 -21.078 -1.317 1 98.44 97 TRP B O 1
ATOM 2266 N N . ILE B 1 98 ? 0.751 -21 -3.518 1 98.69 98 ILE B N 1
ATOM 2267 C CA . ILE B 1 98 ? 0.352 -22.375 -3.787 1 98.69 98 ILE B CA 1
ATOM 2268 C C . ILE B 1 98 ? 1.544 -23.156 -4.332 1 98.69 98 ILE B C 1
ATOM 2270 O O . ILE B 1 98 ? 2.193 -22.734 -5.289 1 98.69 98 ILE B O 1
ATOM 2274 N N . GLU B 1 99 ? 1.772 -24.188 -3.67 1 98.06 99 GLU B N 1
ATOM 2275 C CA . GLU B 1 99 ? 2.85 -25.109 -4.016 1 98.06 99 GLU B CA 1
ATOM 2276 C C . GLU B 1 99 ? 2.322 -26.297 -4.816 1 98.06 99 GLU B C 1
ATOM 2278 O O . GLU B 1 99 ? 1.292 -26.875 -4.469 1 98.06 99 GLU B O 1
ATOM 2283 N N . GLU B 1 100 ? 2.93 -26.5 -5.953 1 96.12 100 GLU B N 1
ATOM 2284 C CA . GLU B 1 100 ? 2.646 -27.75 -6.637 1 96.12 100 GLU B CA 1
ATOM 2285 C C . GLU B 1 100 ? 3.24 -28.938 -5.875 1 96.12 100 GLU B C 1
ATOM 2287 O O . GLU B 1 100 ? 4.434 -28.953 -5.574 1 96.12 100 GLU B O 1
ATOM 2292 N N . LEU B 1 101 ? 2.289 -29.875 -5.637 1 90 101 LEU B N 1
ATOM 2293 C CA . LEU B 1 101 ? 2.746 -31.062 -4.914 1 90 101 LEU B CA 1
ATOM 2294 C C . LEU B 1 101 ? 3.682 -31.891 -5.777 1 90 101 LEU B C 1
ATOM 2296 O O . LEU B 1 101 ? 3.459 -32.031 -6.984 1 90 101 LEU B O 1
ATOM 2300 N N . GLY B 1 102 ? 4.867 -32.406 -5.238 1 82.5 102 GLY B N 1
ATOM 2301 C CA . GLY B 1 102 ? 5.848 -33.219 -5.957 1 82.5 102 GLY B CA 1
ATOM 2302 C C . GLY B 1 102 ? 7.086 -32.438 -6.352 1 82.5 102 GLY B C 1
ATOM 2303 O O . GLY B 1 102 ? 8.188 -32.969 -6.41 1 82.5 102 GLY B O 1
ATOM 2304 N N . GLY B 1 103 ? 6.918 -31.078 -6.641 1 78.5 103 GLY B N 1
ATOM 2305 C CA . GLY B 1 103 ? 8.055 -30.266 -7.059 1 78.5 103 GLY B CA 1
ATOM 2306 C C . GLY B 1 103 ? 8.414 -29.188 -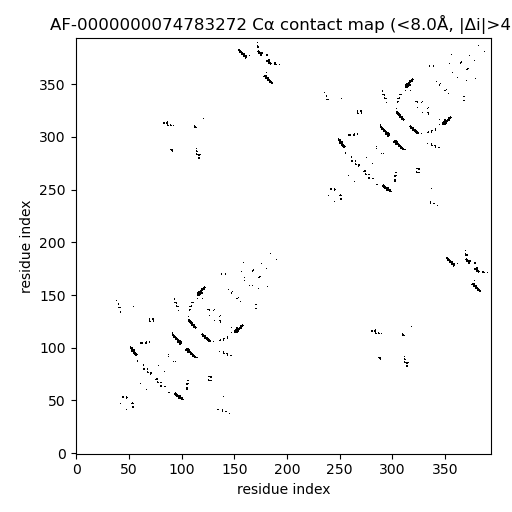6.059 1 78.5 103 GLY B C 1
ATOM 2307 O O . GLY B 1 103 ? 9.508 -28.609 -6.117 1 78.5 103 GLY B O 1
ATOM 2308 N N . GLY B 1 104 ? 7.543 -28.875 -5.266 1 83.88 104 GLY B N 1
ATOM 2309 C CA . GLY B 1 104 ? 7.777 -27.891 -4.219 1 83.88 104 GLY B CA 1
ATOM 2310 C C . GLY B 1 104 ? 7.855 -26.469 -4.746 1 83.88 104 GLY B C 1
ATOM 2311 O O . GLY B 1 104 ? 8.219 -25.562 -4.008 1 83.88 104 GLY B O 1
ATOM 2312 N N . LYS B 1 105 ? 7.535 -26.312 -6 1 94.38 105 LYS B N 1
ATOM 2313 C CA . LYS B 1 105 ? 7.676 -25 -6.629 1 94.38 105 LYS B CA 1
ATOM 2314 C C . LYS B 1 105 ? 6.418 -24.156 -6.434 1 94.38 105 LYS B C 1
ATOM 2316 O O . LYS B 1 105 ? 5.301 -24.672 -6.508 1 94.38 105 LYS B O 1
ATOM 2321 N N . PRO B 1 106 ? 6.617 -22.906 -6.188 1 98.31 106 PRO B N 1
ATOM 2322 C CA . PRO B 1 106 ? 5.441 -22.031 -6.176 1 98.31 106 PRO B CA 1
ATOM 2323 C C . PRO B 1 106 ? 4.816 -21.859 -7.559 1 98.31 106 PRO B C 1
ATOM 2325 O O . PRO B 1 106 ? 5.531 -21.625 -8.539 1 98.31 106 PRO B O 1
ATOM 2328 N N . VAL B 1 107 ? 3.502 -21.984 -7.684 1 98.38 107 VAL B N 1
ATOM 2329 C CA . VAL B 1 107 ? 2.848 -21.859 -8.984 1 98.38 107 VAL B CA 1
ATOM 2330 C C . VAL B 1 107 ? 1.862 -20.688 -8.953 1 98.38 107 VAL B C 1
ATOM 2332 O O . VAL B 1 107 ? 1.41 -20.234 -10.008 1 98.38 107 VAL B O 1
ATOM 2335 N N . ALA B 1 108 ? 1.468 -20.188 -7.852 1 98.81 108 ALA B N 1
ATOM 2336 C CA . ALA B 1 108 ? 0.692 -18.969 -7.645 1 98.81 108 ALA B CA 1
ATOM 2337 C C . ALA B 1 108 ? 1.15 -18.234 -6.387 1 98.81 108 ALA B C 1
ATOM 2339 O O . ALA B 1 108 ? 1.647 -18.859 -5.445 1 98.81 108 ALA B O 1
ATOM 2340 N N . PHE B 1 109 ? 0.992 -16.969 -6.418 1 98.75 109 PHE B N 1
ATOM 2341 C CA . PHE B 1 109 ? 1.579 -16.172 -5.344 1 98.75 109 PHE B CA 1
ATOM 2342 C C . PHE B 1 109 ? 0.893 -14.812 -5.242 1 98.75 109 PHE B C 1
ATOM 2344 O O . PHE B 1 109 ? 0.532 -14.211 -6.262 1 98.75 109 PHE B O 1
ATOM 2351 N N . ALA B 1 110 ? 0.703 -14.32 -4.043 1 98.69 110 ALA B N 1
ATOM 2352 C CA . ALA B 1 110 ? 0.275 -12.961 -3.723 1 98.69 110 ALA B CA 1
ATOM 2353 C C . ALA B 1 110 ? 0.791 -12.539 -2.352 1 98.69 110 ALA B C 1
ATOM 2355 O O . ALA B 1 110 ? 0.94 -13.367 -1.451 1 98.69 110 ALA B O 1
ATOM 2356 N N . ARG B 1 111 ? 1.008 -11.305 -2.189 1 98.06 111 ARG B N 1
ATOM 2357 C CA . ARG B 1 111 ? 1.441 -10.766 -0.901 1 98.06 111 ARG B CA 1
ATOM 2358 C C . ARG B 1 111 ? 0.853 -9.383 -0.654 1 98.06 111 ARG B C 1
ATOM 2360 O O . ARG B 1 111 ? 0.283 -8.773 -1.562 1 98.06 111 ARG B O 1
ATOM 2367 N N . ALA B 1 112 ? 0.938 -8.914 0.549 1 97.5 112 ALA B N 1
ATOM 2368 C CA . ALA B 1 112 ? 0.423 -7.586 0.892 1 97.5 112 ALA B CA 1
ATOM 2369 C C . ALA B 1 112 ? 1.236 -6.957 2.02 1 97.5 112 ALA B C 1
ATOM 2371 O O . ALA B 1 112 ? 1.779 -7.664 2.871 1 97.5 112 ALA B O 1
ATOM 2372 N N . THR B 1 113 ? 1.408 -5.699 1.938 1 95.94 113 THR B N 1
ATOM 2373 C CA . THR B 1 113 ? 1.952 -4.887 3.021 1 95.94 113 THR B CA 1
ATOM 2374 C C . THR B 1 113 ? 0.92 -3.875 3.512 1 95.94 113 THR B C 1
ATOM 2376 O O . THR B 1 113 ? 0.072 -3.424 2.74 1 95.94 113 THR B O 1
ATOM 2379 N N . GLY B 1 114 ? 0.962 -3.531 4.785 1 95.19 114 GLY B N 1
ATOM 2380 C CA . GLY B 1 114 ? 0.029 -2.586 5.375 1 95.19 114 GLY B CA 1
ATOM 2381 C C . GLY B 1 114 ? 0.407 -2.176 6.785 1 95.19 114 GLY B C 1
ATOM 2382 O O . GLY B 1 114 ? 1.556 -2.348 7.203 1 95.19 114 GLY B O 1
ATOM 2383 N N . ASP B 1 115 ? -0.548 -1.58 7.453 1 94.88 115 ASP B N 1
ATOM 2384 C CA . ASP B 1 115 ? -0.283 -1.088 8.805 1 94.88 115 ASP B CA 1
ATOM 2385 C C . ASP B 1 115 ? -0.832 -2.047 9.859 1 94.88 115 ASP B C 1
ATOM 2387 O O . ASP B 1 115 ? -0.849 -1.727 11.047 1 94.88 115 ASP B O 1
ATOM 2391 N N . GLY B 1 116 ? -1.369 -3.174 9.438 1 93.31 116 GLY B N 1
ATOM 2392 C CA . GLY B 1 116 ? -1.85 -4.215 10.328 1 93.31 116 GLY B CA 1
ATOM 2393 C C . GLY B 1 116 ? -3.178 -3.873 10.977 1 93.31 116 GLY B C 1
ATOM 2394 O O . GLY B 1 116 ? -3.688 -4.641 11.797 1 93.31 116 GLY B O 1
ATOM 2395 N N . VAL B 1 117 ? -3.799 -2.748 10.602 1 94.88 117 VAL B N 1
ATOM 2396 C CA . VAL B 1 117 ? -4.984 -2.289 11.32 1 94.88 117 VAL B CA 1
ATOM 2397 C C . VAL B 1 117 ? -6.023 -1.776 10.32 1 94.88 117 VAL B C 1
ATOM 2399 O O . VAL B 1 117 ? -7.137 -2.301 10.25 1 94.88 117 VAL B O 1
ATOM 2402 N N . PHE B 1 118 ? -5.641 -0.816 9.469 1 94.62 118 PHE B N 1
ATOM 2403 C CA . PHE B 1 118 ? -6.625 -0.128 8.641 1 94.62 118 PHE B CA 1
ATOM 2404 C C . PHE B 1 118 ? -6.469 -0.515 7.18 1 94.62 118 PHE B C 1
ATOM 2406 O O . PHE B 1 118 ? -7.453 -0.826 6.504 1 94.62 118 PHE B O 1
ATOM 2413 N N . ASN B 1 119 ? -5.215 -0.437 6.703 1 94.81 119 ASN B N 1
ATOM 2414 C CA . ASN B 1 119 ? -4.961 -0.464 5.266 1 94.81 119 ASN B CA 1
ATOM 2415 C C . ASN B 1 119 ? -3.949 -1.545 4.895 1 94.81 119 ASN B C 1
ATOM 2417 O O . ASN B 1 119 ? -3.031 -1.832 5.664 1 94.81 119 ASN B O 1
ATOM 2421 N N . ALA B 1 120 ? -4.105 -2.059 3.729 1 96.56 120 ALA B N 1
ATOM 2422 C CA . ALA B 1 120 ? -3.105 -2.924 3.107 1 96.56 120 ALA B CA 1
ATOM 2423 C C . ALA B 1 120 ? -3.111 -2.766 1.59 1 96.56 120 ALA B C 1
ATOM 2425 O O . ALA B 1 120 ? -4.125 -2.379 1.003 1 96.56 120 ALA B O 1
ATOM 2426 N N . VAL B 1 121 ? -1.999 -3.014 1.011 1 96.88 121 VAL B N 1
ATOM 2427 C CA . VAL B 1 121 ? -1.873 -3.029 -0.443 1 96.88 121 VAL B CA 1
ATOM 2428 C C . VAL B 1 121 ? -1.337 -4.383 -0.901 1 96.88 121 VAL B C 1
ATOM 2430 O O . VAL B 1 121 ? -0.367 -4.898 -0.339 1 96.88 121 VAL B O 1
ATOM 2433 N N . VAL B 1 122 ? -1.953 -4.93 -1.9 1 97.94 122 VAL B N 1
ATOM 2434 C CA . VAL B 1 122 ? -1.567 -6.211 -2.477 1 97.94 122 VAL B CA 1
ATOM 2435 C C . VAL B 1 122 ? -0.524 -5.996 -3.57 1 97.94 122 VAL B C 1
ATOM 2437 O O . VAL B 1 122 ? -0.648 -5.074 -4.383 1 97.94 122 VAL B O 1
ATOM 2440 N N . TRP B 1 123 ? 0.472 -6.891 -3.566 1 96.81 123 TRP B N 1
ATOM 2441 C CA . TRP B 1 123 ? 1.566 -6.84 -4.531 1 96.81 123 TRP B CA 1
ATOM 2442 C C . TRP B 1 123 ? 1.801 -8.203 -5.16 1 96.81 123 TRP B C 1
ATOM 2444 O O . TRP B 1 123 ? 1.522 -9.234 -4.543 1 96.81 123 TRP B O 1
ATOM 2454 N N . ASP B 1 124 ? 2.346 -8.242 -6.367 1 97.25 124 ASP B N 1
ATOM 2455 C CA . ASP B 1 124 ? 3.023 -9.383 -6.988 1 97.25 124 ASP B CA 1
ATOM 2456 C C . ASP B 1 124 ? 2.076 -10.57 -7.145 1 97.25 124 ASP B C 1
ATOM 2458 O O . ASP B 1 124 ? 2.42 -11.695 -6.781 1 97.25 124 ASP B O 1
ATOM 2462 N N . VAL B 1 125 ? 0.932 -10.312 -7.613 1 98.44 125 VAL B N 1
ATOM 2463 C CA . VAL B 1 125 ? 0.003 -11.414 -7.855 1 98.44 125 VAL B CA 1
ATOM 2464 C C . VAL B 1 125 ? 0.365 -12.117 -9.164 1 98.44 125 VAL B C 1
ATOM 2466 O O . VAL B 1 125 ? 0.293 -11.516 -10.242 1 98.44 125 VAL B O 1
ATOM 2469 N N . VAL B 1 126 ? 0.743 -13.422 -9 1 98.62 126 VAL B N 1
ATOM 2470 C CA . VAL B 1 126 ? 1.154 -14.141 -10.203 1 98.62 126 VAL B CA 1
ATOM 2471 C C . VAL B 1 126 ? 0.637 -15.578 -10.141 1 98.62 126 VAL B C 1
ATOM 2473 O O . VAL B 1 126 ? 0.436 -16.125 -9.055 1 98.62 126 VAL B O 1
ATOM 2476 N N . VAL B 1 127 ? 0.378 -16.125 -11.258 1 98.69 127 VAL B N 1
ATOM 2477 C CA . VAL B 1 127 ? 0.152 -17.531 -11.516 1 98.69 127 VAL B CA 1
ATOM 2478 C C . VAL B 1 127 ? 1.051 -18 -12.664 1 98.69 127 VAL B C 1
ATOM 2480 O O . VAL B 1 127 ? 1.188 -17.312 -13.672 1 98.69 127 VAL B O 1
ATOM 2483 N N . ASP B 1 128 ? 1.701 -19.125 -12.445 1 98.44 128 ASP B N 1
ATOM 2484 C CA . ASP B 1 128 ? 2.453 -19.688 -13.555 1 98.44 128 ASP B CA 1
ATOM 2485 C C . ASP B 1 128 ? 1.626 -19.688 -14.844 1 98.44 128 ASP B C 1
ATOM 2487 O O . ASP B 1 128 ? 0.466 -20.109 -14.844 1 98.44 128 ASP B O 1
ATOM 2491 N N . PRO B 1 129 ? 2.225 -19.25 -15.922 1 98.25 129 PRO B N 1
ATOM 2492 C CA . PRO B 1 129 ? 1.443 -19.109 -17.156 1 98.25 129 PRO B CA 1
ATOM 2493 C C . PRO B 1 129 ? 0.773 -20.406 -17.578 1 98.25 129 PRO B C 1
ATOM 2495 O O . PRO B 1 129 ? -0.352 -20.391 -18.078 1 98.25 129 PRO B O 1
ATOM 2498 N N . SER B 1 130 ? 1.373 -21.5 -17.359 1 97.31 130 SER B N 1
ATOM 2499 C CA . SER B 1 130 ? 0.835 -22.797 -17.781 1 97.31 130 SER B CA 1
ATOM 2500 C C . SER B 1 130 ? -0.392 -23.172 -16.953 1 97.31 130 SER B C 1
ATOM 2502 O O . SER B 1 130 ? -1.126 -24.094 -17.312 1 97.31 130 SER B O 1
ATOM 2504 N N . LEU B 1 131 ? -0.662 -22.453 -15.898 1 97.81 131 LEU B N 1
ATOM 2505 C CA . LEU B 1 131 ? -1.763 -22.797 -15 1 97.81 131 LEU B CA 1
ATOM 2506 C C . LEU B 1 131 ? -2.756 -21.641 -14.898 1 97.81 131 LEU B C 1
ATOM 2508 O O . LEU B 1 131 ? -3.635 -21.641 -14.031 1 97.81 131 LEU B O 1
ATOM 2512 N N . GLN B 1 132 ? -2.588 -20.609 -15.68 1 97.69 132 GLN B N 1
ATOM 2513 C CA . GLN B 1 132 ? -3.529 -19.5 -15.68 1 97.69 132 GLN B CA 1
ATOM 2514 C C . GLN B 1 132 ? -4.891 -19.922 -16.219 1 97.69 132 GLN B C 1
ATOM 2516 O O . GLN B 1 132 ? -4.977 -20.844 -17.047 1 97.69 132 GLN B O 1
ATOM 2521 N N . GLY B 1 133 ? -5.953 -19.297 -15.672 1 96.5 133 GLY B N 1
ATOM 2522 C CA . GLY B 1 133 ? -7.309 -19.625 -16.094 1 96.5 133 GLY B CA 1
ATOM 2523 C C . GLY B 1 133 ? -7.867 -20.844 -15.375 1 96.5 133 GLY B C 1
ATOM 2524 O O . GLY B 1 133 ? -8.961 -21.312 -15.695 1 96.5 133 GLY B O 1
ATOM 2525 N N . THR B 1 134 ? -7.121 -21.328 -14.367 1 97.19 134 THR B N 1
ATOM 2526 C CA . THR B 1 134 ? -7.547 -22.547 -13.672 1 97.19 134 THR B CA 1
ATOM 2527 C C . THR B 1 134 ? -8.117 -22.203 -12.297 1 97.19 134 THR B C 1
ATOM 2529 O O . THR B 1 134 ? -8.469 -23.109 -11.531 1 97.19 134 THR B O 1
ATOM 2532 N N . GLY B 1 135 ? -8.133 -20.953 -11.961 1 97.56 135 GLY B N 1
ATOM 2533 C CA . GLY B 1 135 ? -8.734 -20.547 -10.703 1 97.56 135 GLY B CA 1
ATOM 2534 C C . GLY B 1 135 ? -7.711 -20.328 -9.602 1 97.56 135 GLY B C 1
ATOM 2535 O O . GLY B 1 135 ? -8.062 -19.891 -8.5 1 97.56 135 GLY B O 1
ATOM 2536 N N . LEU B 1 136 ? -6.398 -20.516 -9.797 1 98.56 136 LEU B N 1
ATOM 2537 C CA . LEU B 1 136 ? -5.375 -20.422 -8.758 1 98.56 136 LEU B CA 1
ATOM 2538 C C . LEU B 1 136 ? -5.168 -18.984 -8.328 1 98.56 136 LEU B C 1
ATOM 2540 O O . LEU B 1 136 ? -4.871 -18.719 -7.16 1 98.56 136 LEU B O 1
ATOM 2544 N N . GLY B 1 137 ? -5.34 -18.094 -9.305 1 98.69 137 GLY B N 1
ATOM 2545 C CA . GLY B 1 137 ? -5.27 -16.688 -8.938 1 98.69 137 GLY B CA 1
ATOM 2546 C C . GLY B 1 137 ? -6.344 -16.266 -7.949 1 98.69 137 GLY B C 1
ATOM 2547 O O . GLY B 1 137 ? -6.051 -15.602 -6.953 1 98.69 137 GLY B O 1
ATOM 2548 N N . LYS B 1 138 ? -7.539 -16.641 -8.258 1 98.5 138 LYS B N 1
ATOM 2549 C CA . LYS B 1 138 ? -8.648 -16.391 -7.34 1 98.5 138 LYS B CA 1
ATOM 2550 C C . LYS B 1 138 ? -8.406 -17.062 -5.988 1 98.5 138 LYS B C 1
ATOM 2552 O O . LYS B 1 138 ? -8.68 -16.469 -4.941 1 98.5 138 LYS B O 1
ATOM 2557 N N . ALA B 1 139 ? -7.863 -18.219 -6.004 1 98.62 139 ALA B N 1
ATOM 2558 C CA . ALA B 1 139 ? -7.617 -18.969 -4.781 1 98.62 139 ALA B CA 1
ATOM 2559 C C . ALA B 1 139 ? -6.66 -18.234 -3.855 1 98.62 139 ALA B C 1
ATOM 2561 O O . ALA B 1 139 ? -6.918 -18.094 -2.656 1 98.62 139 ALA B O 1
ATOM 2562 N N . VAL B 1 140 ? -5.566 -17.719 -4.355 1 98.69 140 VAL B N 1
ATOM 2563 C CA . VAL B 1 140 ? -4.602 -17.031 -3.504 1 98.69 140 VAL B CA 1
ATOM 2564 C C . VAL B 1 140 ? -5.172 -15.695 -3.043 1 98.69 140 VAL B C 1
ATOM 2566 O O . VAL B 1 140 ? -4.996 -15.305 -1.888 1 98.69 140 VAL B O 1
ATOM 2569 N N . MET B 1 141 ? -5.91 -15.008 -3.902 1 98.69 141 MET B N 1
ATOM 2570 C CA . MET B 1 141 ? -6.441 -13.688 -3.562 1 98.69 141 MET B CA 1
ATOM 2571 C C . MET B 1 141 ? -7.527 -13.797 -2.494 1 98.69 141 MET B C 1
ATOM 2573 O O . MET B 1 141 ? -7.562 -13 -1.557 1 98.69 141 MET B O 1
ATOM 2577 N N . GLU B 1 142 ? -8.391 -14.75 -2.631 1 98.44 142 GLU B N 1
ATOM 2578 C CA . GLU B 1 142 ? -9.445 -14.93 -1.637 1 98.44 142 GLU B CA 1
ATOM 2579 C C . GLU B 1 142 ? -8.859 -15.188 -0.251 1 98.44 142 GLU B C 1
ATOM 2581 O O . GLU B 1 142 ? -9.336 -14.633 0.743 1 98.44 142 GLU B O 1
ATOM 2586 N N . ARG B 1 143 ? -7.898 -15.945 -0.206 1 98.25 143 ARG B N 1
ATOM 2587 C CA . ARG B 1 143 ? -7.293 -16.297 1.073 1 98.25 143 ARG B CA 1
ATOM 2588 C C . ARG B 1 143 ? -6.496 -15.125 1.643 1 98.25 143 ARG B C 1
ATOM 2590 O O . ARG B 1 143 ? -6.543 -14.867 2.846 1 98.25 143 ARG B O 1
ATOM 2597 N N . LEU B 1 144 ? -5.777 -14.438 0.763 1 98.25 144 LEU B N 1
ATOM 2598 C CA . LEU B 1 144 ? -5.043 -13.258 1.214 1 98.25 144 LEU B CA 1
ATOM 2599 C C . LEU B 1 144 ? -5.992 -12.211 1.781 1 98.25 144 LEU B C 1
ATOM 2601 O O . LEU B 1 144 ? -5.742 -11.648 2.85 1 98.25 144 LEU B O 1
ATOM 2605 N N . VAL B 1 145 ? -7.094 -11.961 1.097 1 97.56 145 VAL B N 1
ATOM 2606 C CA . VAL B 1 145 ? -8.086 -10.984 1.536 1 97.56 145 VAL B CA 1
ATOM 2607 C C . VAL B 1 145 ? -8.695 -11.43 2.865 1 97.56 145 VAL B C 1
ATOM 2609 O O . VAL B 1 145 ? -8.852 -10.625 3.785 1 97.56 145 VAL B O 1
ATOM 2612 N N . ALA B 1 146 ? -8.984 -12.695 2.939 1 96.38 146 ALA B N 1
ATOM 2613 C CA . ALA B 1 146 ? -9.539 -13.227 4.184 1 96.38 146 ALA B CA 1
ATOM 2614 C C . ALA B 1 146 ? -8.57 -13.023 5.344 1 96.38 146 ALA B C 1
ATOM 2616 O O . ALA B 1 146 ? -8.977 -12.617 6.438 1 96.38 146 ALA B O 1
ATOM 2617 N N . ASP B 1 147 ? -7.312 -13.328 5.121 1 96.19 147 ASP B N 1
ATOM 2618 C CA . ASP B 1 147 ? -6.301 -13.156 6.156 1 96.19 147 ASP B CA 1
ATOM 2619 C C . ASP B 1 147 ? -6.195 -11.695 6.59 1 96.19 147 ASP B C 1
ATOM 2621 O O . ASP B 1 147 ? -6.094 -11.398 7.781 1 96.19 147 ASP B O 1
ATOM 2625 N N . LEU B 1 148 ? -6.215 -10.797 5.676 1 96.19 148 LEU B N 1
ATOM 2626 C CA . LEU B 1 148 ? -6.129 -9.375 5.973 1 96.19 148 LEU B CA 1
ATOM 2627 C C . LEU B 1 148 ? -7.348 -8.906 6.758 1 96.19 148 LEU B C 1
ATOM 2629 O O . LEU B 1 148 ? -7.215 -8.172 7.742 1 96.19 148 LEU B O 1
ATOM 2633 N N . ARG B 1 149 ? -8.5 -9.336 6.414 1 94.75 149 ARG B N 1
ATOM 2634 C CA . ARG B 1 149 ? -9.734 -8.953 7.098 1 94.75 149 ARG B CA 1
ATOM 2635 C C . ARG B 1 149 ? -9.742 -9.477 8.531 1 94.75 149 ARG B C 1
ATOM 2637 O O . ARG B 1 149 ? -10.25 -8.812 9.438 1 94.75 149 ARG B O 1
ATOM 2644 N N . ALA B 1 150 ? -9.18 -10.602 8.664 1 93.12 150 ALA B N 1
ATOM 2645 C CA . ALA B 1 150 ? -9.148 -11.227 9.984 1 93.12 150 ALA B CA 1
ATOM 2646 C C . ALA B 1 150 ? -8.305 -10.398 10.953 1 93.12 150 ALA B C 1
ATOM 2648 O O . ALA B 1 150 ? -8.492 -10.477 12.172 1 93.12 150 ALA B O 1
ATOM 2649 N N . THR B 1 151 ? -7.367 -9.594 10.445 1 90.38 151 THR B N 1
ATOM 2650 C CA . THR B 1 151 ? -6.535 -8.75 11.297 1 90.38 151 THR B CA 1
ATOM 2651 C C . THR B 1 151 ? -7.211 -7.41 11.562 1 90.38 151 THR B C 1
ATOM 2653 O O . THR B 1 151 ? -6.695 -6.586 12.32 1 90.38 151 THR B O 1
ATOM 2656 N N . GLY B 1 152 ? -8.359 -7.156 10.844 1 90.12 152 GLY B N 1
ATOM 2657 C CA . GLY B 1 152 ? -9.094 -5.918 11.055 1 90.12 152 GLY B CA 1
ATOM 2658 C C . GLY B 1 152 ? -8.922 -4.926 9.922 1 90.12 152 GLY B C 1
ATOM 2659 O O . GLY B 1 152 ? -9.547 -3.859 9.922 1 90.12 152 GLY B O 1
ATOM 2660 N N . VAL B 1 153 ? -8.109 -5.297 8.961 1 94.56 153 VAL B N 1
ATOM 2661 C CA . VAL B 1 153 ? -7.895 -4.414 7.82 1 94.56 153 VAL B CA 1
ATOM 2662 C C . VAL B 1 153 ? -9.203 -4.234 7.051 1 94.56 153 VAL B C 1
ATOM 2664 O O . VAL B 1 153 ? -9.836 -5.219 6.652 1 94.56 153 VAL B O 1
ATOM 2667 N N . SER B 1 154 ? -9.578 -3.01 6.875 1 92.88 154 SER B N 1
ATOM 2668 C CA . SER B 1 154 ? -10.859 -2.742 6.234 1 92.88 154 SER B CA 1
ATOM 2669 C C . SER B 1 154 ? -10.664 -2.199 4.82 1 92.88 154 SER B C 1
ATOM 2671 O O . SER B 1 154 ? -11.586 -2.254 4 1 92.88 154 SER B O 1
ATOM 2673 N N . ASN B 1 155 ? -9.508 -1.636 4.566 1 94.62 155 ASN B N 1
ATOM 2674 C CA . ASN B 1 155 ? -9.211 -1.057 3.258 1 94.62 155 ASN B CA 1
ATOM 2675 C C . 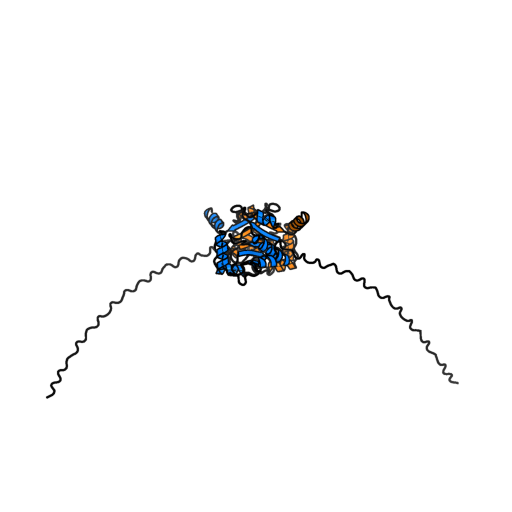ASN B 1 155 ? -8.07 -1.787 2.566 1 94.62 155 ASN B C 1
ATOM 2677 O O . ASN B 1 155 ? -6.914 -1.686 2.99 1 94.62 155 ASN B O 1
ATOM 2681 N N . ILE B 1 156 ? -8.391 -2.529 1.56 1 97.06 156 ILE B N 1
ATOM 2682 C CA . ILE B 1 156 ? -7.395 -3.281 0.803 1 97.06 156 ILE B CA 1
ATOM 2683 C C . ILE B 1 156 ? -7.312 -2.738 -0.622 1 97.06 156 ILE B C 1
ATOM 2685 O O . ILE B 1 156 ? -8.32 -2.688 -1.333 1 97.06 156 ILE B O 1
ATOM 2689 N N . ALA B 1 157 ? -6.129 -2.297 -1.009 1 96.75 157 ALA B N 1
ATOM 2690 C CA . ALA B 1 157 ? -5.969 -1.671 -2.318 1 96.75 157 ALA B CA 1
ATOM 2691 C C . ALA B 1 157 ? -4.945 -2.424 -3.164 1 96.75 157 ALA B C 1
ATOM 2693 O O . ALA B 1 157 ? -4.289 -3.35 -2.678 1 96.75 157 ALA B O 1
ATOM 2694 N N . LEU B 1 158 ? -4.879 -2.113 -4.434 1 96.81 158 LEU B N 1
ATOM 2695 C CA . LEU B 1 158 ? -3.875 -2.615 -5.367 1 96.81 158 LEU B CA 1
ATOM 2696 C C . LEU B 1 158 ? -3.805 -1.741 -6.613 1 96.81 158 LEU B C 1
ATOM 2698 O O . LEU B 1 158 ? -4.629 -0.842 -6.793 1 96.81 158 LEU B O 1
ATOM 2702 N N . TYR B 1 159 ? -2.799 -1.998 -7.391 1 94.31 159 TYR B N 1
ATOM 2703 C CA . TYR B 1 159 ? -2.625 -1.39 -8.703 1 94.31 159 TYR B CA 1
ATOM 2704 C C . TYR B 1 159 ? -2.703 -2.439 -9.805 1 94.31 159 TYR B C 1
ATOM 2706 O O . TYR B 1 159 ? -1.911 -3.385 -9.828 1 94.31 159 TYR B O 1
ATOM 2714 N N . ALA B 1 160 ? -3.596 -2.229 -10.719 1 95.12 160 ALA B N 1
ATOM 2715 C CA . ALA B 1 160 ? -3.867 -3.244 -11.734 1 95.12 160 ALA B CA 1
ATOM 2716 C C . ALA B 1 160 ? -3.576 -2.715 -13.133 1 95.12 160 ALA B C 1
ATOM 2718 O O . ALA B 1 160 ? -4.008 -1.615 -13.492 1 95.12 160 ALA B O 1
ATOM 2719 N N . GLU B 1 161 ? -2.867 -3.516 -13.898 1 92.5 161 GLU B N 1
ATOM 2720 C CA . GLU B 1 161 ? -2.803 -3.258 -15.328 1 92.5 161 GLU B CA 1
ATOM 2721 C C . GLU B 1 161 ? -4.176 -3.41 -15.977 1 92.5 161 GLU B C 1
ATOM 2723 O O . GLU B 1 161 ? -5.027 -4.145 -15.477 1 92.5 161 GLU B O 1
ATOM 2728 N N . PRO B 1 162 ? -4.383 -2.74 -17.109 1 93.06 162 PRO B N 1
ATOM 2729 C CA . PRO B 1 162 ? -5.703 -2.77 -17.734 1 93.06 162 PRO B CA 1
ATOM 2730 C C . PRO B 1 162 ? -6.195 -4.191 -18.016 1 93.06 162 PRO B C 1
ATOM 2732 O O . PRO B 1 162 ? -7.375 -4.488 -17.797 1 93.06 162 PRO B O 1
ATOM 2735 N N . ARG B 1 163 ? -5.371 -5.098 -18.328 1 93.56 163 ARG B N 1
ATOM 2736 C CA . ARG B 1 163 ? -5.777 -6.426 -18.781 1 93.56 163 ARG B CA 1
ATOM 2737 C C . ARG B 1 163 ? -6.258 -7.273 -17.609 1 93.56 163 ARG B C 1
ATOM 2739 O O . ARG B 1 163 ? -6.891 -8.312 -17.812 1 93.56 163 ARG B O 1
ATOM 2746 N N . VAL B 1 164 ? -5.953 -6.844 -16.375 1 95.56 164 VAL B N 1
ATOM 2747 C CA . VAL B 1 164 ? -6.324 -7.695 -15.25 1 95.56 164 VAL B CA 1
ATOM 2748 C C . VAL B 1 164 ? -7.344 -6.969 -14.367 1 95.56 164 VAL B C 1
ATOM 2750 O O . VAL B 1 164 ? -7.727 -7.473 -13.312 1 95.56 164 VAL B O 1
ATOM 2753 N N . VAL B 1 165 ? -7.855 -5.867 -14.797 1 95.69 165 VAL B N 1
ATOM 2754 C CA . VAL B 1 165 ? -8.867 -5.121 -14.055 1 95.69 165 VAL B CA 1
ATOM 2755 C C . VAL B 1 165 ? -10.109 -5.984 -13.875 1 95.69 165 VAL B C 1
ATOM 2757 O O . VAL B 1 165 ? -10.711 -6 -12.797 1 95.69 165 VAL B O 1
ATOM 2760 N N . GLY B 1 166 ? -10.492 -6.617 -14.938 1 96.12 166 GLY B N 1
ATOM 2761 C CA . GLY B 1 166 ? -11.656 -7.484 -14.875 1 96.12 166 GLY B CA 1
ATOM 2762 C C . GLY B 1 166 ? -11.531 -8.578 -13.828 1 96.12 166 GLY B C 1
ATOM 2763 O O . GLY B 1 166 ? -12.492 -8.875 -13.117 1 96.12 166 GLY B O 1
ATOM 2764 N N . PHE B 1 167 ? -10.375 -9.141 -13.742 1 97.56 167 PHE B N 1
ATOM 2765 C CA . PHE B 1 167 ? -10.102 -10.172 -12.75 1 97.56 167 PHE B CA 1
ATOM 2766 C C . PHE B 1 167 ? -10.359 -9.648 -11.344 1 97.56 167 PHE B C 1
ATOM 2768 O O . PHE B 1 167 ? -11.047 -10.297 -10.555 1 97.56 167 PHE B O 1
ATOM 2775 N N . TYR B 1 168 ? -9.875 -8.508 -11.008 1 97.62 168 TYR B N 1
ATOM 2776 C CA . TYR B 1 168 ? -9.984 -7.969 -9.656 1 97.62 168 TYR B CA 1
ATOM 2777 C C . TYR B 1 168 ? -11.398 -7.465 -9.383 1 97.62 168 TYR B C 1
ATOM 2779 O O . TYR B 1 168 ? -11.875 -7.52 -8.25 1 97.62 168 TYR B O 1
ATOM 2787 N N . ARG B 1 169 ? -12.094 -6.988 -10.43 1 96.31 169 ARG B N 1
ATOM 2788 C CA . ARG B 1 169 ? -13.484 -6.598 -10.273 1 96.31 169 ARG B CA 1
ATOM 2789 C C . ARG B 1 169 ? -14.336 -7.777 -9.805 1 96.31 169 ARG B C 1
ATOM 2791 O O . ARG B 1 169 ? -15.211 -7.617 -8.953 1 96.31 169 ARG B O 1
ATOM 2798 N N . LEU B 1 170 ? -14.062 -8.898 -10.344 1 95.56 170 LEU B N 1
ATOM 2799 C CA . LEU B 1 170 ? -14.805 -10.094 -9.969 1 95.56 170 LEU B CA 1
ATOM 2800 C C . LEU B 1 170 ? -14.539 -10.477 -8.523 1 95.56 170 LEU B C 1
ATOM 2802 O O . LEU B 1 170 ? -15.328 -11.203 -7.906 1 95.56 170 LEU B O 1
ATOM 2806 N N . LEU B 1 171 ? -13.445 -10.039 -7.984 1 96.25 171 LEU B N 1
ATOM 2807 C CA . LEU B 1 171 ? -13.086 -10.312 -6.594 1 96.25 171 LEU B CA 1
ATOM 2808 C C . LEU B 1 171 ? -13.648 -9.234 -5.672 1 96.25 171 LEU B C 1
ATOM 2810 O O . LEU B 1 171 ? -13.422 -9.266 -4.461 1 96.25 171 LEU B O 1
ATOM 2814 N N . GLY B 1 172 ? -14.297 -8.18 -6.242 1 94.81 172 GLY B N 1
ATOM 2815 C CA . GLY B 1 172 ? -14.977 -7.168 -5.445 1 94.81 172 GLY B CA 1
ATOM 2816 C C . GLY B 1 172 ? -14.234 -5.848 -5.395 1 94.81 172 GLY B C 1
ATOM 2817 O O . GLY B 1 172 ? -14.719 -4.883 -4.801 1 94.81 172 GLY B O 1
ATOM 2818 N N . PHE B 1 173 ? -13.094 -5.855 -6.078 1 96.38 173 PHE B N 1
ATOM 2819 C CA . PHE B 1 173 ? -12.359 -4.594 -6.121 1 96.38 173 PHE B CA 1
ATOM 2820 C C . PHE B 1 173 ? -13.023 -3.619 -7.086 1 96.38 173 PHE B C 1
ATOM 2822 O O . PHE B 1 173 ? -13.555 -4.023 -8.125 1 96.38 173 PHE B O 1
ATOM 2829 N N . ALA B 1 174 ? -12.906 -2.352 -6.742 1 93.31 174 ALA B N 1
ATOM 2830 C CA . ALA B 1 174 ? -13.461 -1.303 -7.594 1 93.31 174 ALA B CA 1
ATOM 2831 C C . ALA B 1 174 ? -12.391 -0.29 -7.984 1 93.31 174 ALA B C 1
ATOM 2833 O O . ALA B 1 174 ? -11.555 0.088 -7.16 1 93.31 174 ALA B O 1
ATOM 2834 N N . ALA B 1 175 ? -12.508 0.012 -9.234 1 86.38 175 ALA B N 1
ATOM 2835 C CA . ALA B 1 175 ? -11.602 1.053 -9.711 1 86.38 175 ALA B CA 1
ATOM 2836 C C . ALA B 1 175 ? -12.148 2.443 -9.406 1 86.38 175 ALA B C 1
ATOM 2838 O O . ALA B 1 175 ? -13.352 2.682 -9.523 1 86.38 175 ALA B O 1
ATOM 2839 N N . ASP B 1 176 ? -11.234 3.441 -9.008 1 73.19 176 ASP B N 1
ATOM 2840 C CA . ASP B 1 176 ? -11.43 4.887 -8.906 1 73.19 176 ASP B CA 1
ATOM 2841 C C . ASP B 1 176 ? -12.688 5.219 -8.117 1 73.19 176 ASP B C 1
ATOM 2843 O O . ASP B 1 176 ? -13.5 6.039 -8.555 1 73.19 176 ASP B O 1
ATOM 2847 N N . PRO B 1 177 ? -12.797 4.527 -7.035 1 71 177 PRO B N 1
ATOM 2848 C CA . PRO B 1 177 ? -13.977 5 -6.301 1 71 177 PRO B CA 1
ATOM 2849 C C . PRO B 1 177 ? -13.922 6.496 -5.992 1 71 177 PRO B C 1
ATOM 2851 O O . PRO B 1 177 ? -12.867 7.008 -5.605 1 71 177 PRO B O 1
ATOM 2854 N N . ASP B 1 178 ? -14.969 7.27 -6.367 1 77.75 178 ASP B N 1
ATOM 2855 C CA . ASP B 1 178 ? -15.117 8.695 -6.102 1 77.75 178 ASP B CA 1
ATOM 2856 C C . ASP B 1 178 ? -14.047 9.508 -6.832 1 77.75 178 ASP B C 1
ATOM 2858 O O . ASP B 1 178 ? -13.656 10.578 -6.379 1 77.75 178 ASP B O 1
ATOM 2862 N N . GLY B 1 179 ? -13.422 8.953 -7.852 1 83.44 179 GLY B N 1
ATOM 2863 C CA . GLY B 1 179 ? -12.461 9.68 -8.672 1 83.44 179 GLY B CA 1
ATOM 2864 C C . GLY B 1 179 ? -11.047 9.617 -8.141 1 83.44 179 GLY B C 1
ATOM 2865 O O . GLY B 1 179 ? -10.148 10.289 -8.648 1 83.44 179 GLY B O 1
ATOM 2866 N N . VAL B 1 180 ? -10.883 8.852 -7.16 1 89.06 180 VAL B N 1
ATOM 2867 C CA . VAL B 1 180 ? -9.555 8.719 -6.574 1 89.06 180 VAL B CA 1
ATOM 2868 C C . VAL B 1 180 ? -8.602 8.094 -7.594 1 89.06 180 VAL B C 1
ATOM 2870 O O . VAL B 1 180 ? -8.969 7.145 -8.297 1 89.06 180 VAL B O 1
ATOM 2873 N N . ARG B 1 181 ? -7.371 8.68 -7.684 1 91.62 181 ARG B N 1
ATOM 2874 C CA . ARG B 1 181 ? -6.383 8.219 -8.648 1 91.62 181 ARG B CA 1
ATOM 2875 C C . ARG B 1 181 ? -5.188 7.578 -7.949 1 91.62 181 ARG B C 1
ATOM 2877 O O . ARG B 1 181 ? -4.695 8.102 -6.949 1 91.62 181 ARG B O 1
ATOM 2884 N N . GLY B 1 182 ? -4.836 6.418 -8.445 1 93.38 182 GLY B N 1
ATOM 2885 C CA . GLY B 1 182 ? -3.531 5.906 -8.07 1 93.38 182 GLY B CA 1
ATOM 2886 C C . GLY B 1 182 ? -2.381 6.668 -8.695 1 93.38 182 GLY B C 1
ATOM 2887 O O . GLY B 1 182 ? -2.412 6.973 -9.891 1 93.38 182 GLY B O 1
ATOM 2888 N N . MET B 1 183 ? -1.392 7.09 -7.871 1 95 183 MET B N 1
ATOM 2889 C CA . MET B 1 183 ? -0.212 7.793 -8.367 1 95 183 MET B CA 1
ATOM 2890 C C . MET B 1 183 ? 1.067 7.117 -7.887 1 95 183 MET B C 1
ATOM 2892 O O . MET B 1 183 ? 1.08 6.48 -6.832 1 95 183 MET B O 1
ATOM 2896 N N . VAL B 1 184 ? 2.129 7.289 -8.75 1 95.69 184 VAL B N 1
ATOM 2897 C CA . VAL B 1 184 ? 3.371 6.598 -8.422 1 95.69 184 VAL B CA 1
ATOM 2898 C C . VAL B 1 184 ? 4.559 7.531 -8.656 1 95.69 184 VAL B C 1
ATOM 2900 O O . VAL B 1 184 ? 4.559 8.312 -9.609 1 95.69 184 VAL B O 1
ATOM 2903 N N . LEU B 1 185 ? 5.453 7.477 -7.723 1 95.19 185 LEU B N 1
ATOM 2904 C CA . LEU B 1 185 ? 6.785 8.055 -7.855 1 95.19 185 LEU B CA 1
ATOM 2905 C C . LEU B 1 185 ? 7.832 6.965 -8.039 1 95.19 185 LEU B C 1
ATOM 2907 O O . LEU B 1 185 ? 8.078 6.172 -7.121 1 95.19 185 LEU B O 1
ATOM 2911 N N . SER B 1 186 ? 8.398 6.855 -9.203 1 86.81 186 SER B N 1
ATOM 2912 C CA . SER B 1 186 ? 9.383 5.82 -9.5 1 86.81 186 SER B CA 1
ATOM 2913 C C . SER B 1 186 ? 10.688 6.426 -10.008 1 86.81 186 SER B C 1
ATOM 2915 O O . SER B 1 186 ? 10.734 7.605 -10.359 1 86.81 186 SER B O 1
ATOM 2917 N N . ARG B 1 187 ? 11.82 5.75 -9.797 1 68.5 187 ARG B N 1
ATOM 2918 C CA . ARG B 1 187 ? 13.117 6.23 -10.289 1 68.5 187 ARG B CA 1
ATOM 2919 C C . ARG B 1 187 ? 13.039 6.586 -11.766 1 68.5 187 ARG B C 1
ATOM 2921 O O . ARG B 1 187 ? 13.695 7.527 -12.219 1 68.5 187 ARG B O 1
ATOM 2928 N N . LYS B 1 188 ? 12.344 5.867 -12.508 1 58.97 188 LYS B N 1
ATOM 2929 C CA . LYS B 1 188 ? 12.273 6.207 -13.922 1 58.97 188 LYS B CA 1
ATOM 2930 C C . LYS B 1 188 ? 11.695 7.605 -14.125 1 58.97 188 LYS B C 1
ATOM 2932 O O . LYS B 1 188 ? 12.164 8.359 -14.984 1 58.97 188 LYS B O 1
ATOM 2937 N N . ASN B 1 189 ? 10.758 7.961 -13.352 1 50.06 189 ASN B N 1
ATOM 2938 C CA . ASN B 1 189 ? 10.156 9.289 -13.477 1 50.06 189 ASN B CA 1
ATOM 2939 C C . ASN B 1 189 ? 11.055 10.367 -12.891 1 50.06 189 ASN B C 1
ATOM 2941 O O . ASN B 1 189 ? 10.961 11.539 -13.273 1 50.06 189 ASN B O 1
ATOM 2945 N N . PHE B 1 190 ? 11.875 10.102 -11.883 1 48.78 190 PHE B N 1
ATOM 2946 C CA . PHE B 1 190 ? 12.75 11.07 -11.227 1 48.78 190 PHE B CA 1
ATOM 2947 C C . PHE B 1 190 ? 13.859 11.516 -12.172 1 48.78 190 PHE B C 1
ATOM 2949 O O . PHE B 1 190 ? 14.242 12.688 -12.172 1 48.78 190 PHE B O 1
ATOM 2956 N N . GLN B 1 191 ? 14.352 10.609 -12.898 1 45.31 191 GLN B N 1
ATOM 2957 C CA . GLN B 1 191 ? 15.391 11.008 -13.844 1 45.31 191 GLN B CA 1
ATOM 2958 C C . GLN B 1 191 ? 14.852 11.977 -14.891 1 45.31 191 GLN B C 1
ATOM 2960 O O . GLN B 1 191 ? 15.562 12.867 -15.352 1 45.31 191 GLN B O 1
ATOM 2965 N N . LYS B 1 192 ? 13.711 11.766 -15.172 1 45.25 192 LYS B N 1
ATOM 2966 C CA . LYS B 1 192 ? 13.195 12.641 -16.219 1 45.25 192 LYS B CA 1
ATOM 2967 C C . LYS B 1 192 ? 12.961 14.055 -15.688 1 45.25 192 LYS B C 1
ATOM 2969 O O . LYS B 1 192 ? 13.109 15.031 -16.422 1 45.25 192 LYS B O 1
ATOM 2974 N N . GLN B 1 193 ? 12.508 14.156 -14.547 1 41.88 193 GLN B N 1
ATOM 2975 C CA . GLN B 1 193 ? 12.211 15.469 -13.992 1 41.88 193 GLN B CA 1
ATOM 2976 C C . GLN B 1 193 ? 13.492 16.266 -13.766 1 41.88 193 GLN B C 1
ATOM 2978 O O . GLN B 1 193 ? 13.508 17.5 -13.914 1 41.88 193 GLN B O 1
ATOM 2983 N N . ARG B 1 194 ? 14.586 15.656 -13.344 1 42.69 194 ARG B N 1
ATOM 2984 C CA . ARG B 1 194 ? 15.836 16.391 -13.242 1 42.69 194 ARG B CA 1
ATOM 2985 C C . ARG B 1 194 ? 16.297 16.891 -14.609 1 42.69 194 ARG B C 1
ATOM 2987 O O . ARG B 1 194 ? 16.938 17.938 -14.719 1 42.69 194 ARG B O 1
ATOM 2994 N N . LYS B 1 195 ? 16 16.141 -15.609 1 43.38 195 LYS B N 1
ATOM 2995 C CA . LYS B 1 195 ? 16.484 16.594 -16.922 1 43.38 195 LYS B CA 1
ATOM 2996 C C . LYS B 1 195 ? 15.695 17.797 -17.406 1 43.38 195 LYS B C 1
ATOM 2998 O O . LYS B 1 195 ? 16.125 18.484 -18.344 1 43.38 195 LYS B O 1
ATOM 3003 N N . THR B 1 196 ? 14.523 17.828 -17.016 1 36.59 196 THR B N 1
ATOM 3004 C CA . THR B 1 196 ? 13.75 18.938 -17.547 1 36.59 196 THR B CA 1
ATOM 3005 C C . THR B 1 196 ? 13.906 20.188 -16.688 1 36.59 196 THR B C 1
ATOM 3007 O O . THR B 1 196 ? 13.352 21.234 -16.984 1 36.59 196 THR B O 1
ATOM 3010 N N . ARG B 1 197 ? 14.562 19.938 -15.5 1 31.94 197 ARG B N 1
ATOM 3011 C CA . ARG B 1 197 ? 14.859 21.203 -14.82 1 31.94 197 ARG B CA 1
ATOM 3012 C C . ARG B 1 197 ? 16.219 21.75 -15.25 1 31.94 197 ARG B C 1
ATOM 3014 O O . ARG B 1 197 ? 17.172 20.984 -15.406 1 31.94 197 ARG B O 1
#

InterPro domains:
  IPR000182 GNAT domain [PF00583] (77-173)
  IPR000182 GNAT domain [PS51186] (53-191)
  IPR045039 Acetyltransferase NSI-like [PTHR43626] (36-188)

Secondary structure (DSSP, 8-state):
-----------------------------------------SS-HHHHHHTTEEEE-SSTT--HHHHHHHHHHTTPPP--HHHHHHHHTSTT-EEEEEEETTT--EEEEEEEEE-SSSEEEEEEEEE-GGGTTSSHHHHHHHHHHHHHHHTT--EEEEEE-GGGHHHHHHTT-EESGGG-EEEEEEHHHHHHHHHH-/-----------------------------------------SS-HHHHHHTTEEEE-SSTT--HHHHHHHHHHTTPPP--HHHHHHHHTSTT-EEEEEEETTT--EEEEEEEEE-SSSEEEEEEEEE-GGGTTSSHHHHHHHHHHHHHHHTT--EEEEEE-GGGHHHHHHTT-EESGGG-EEEEEEHHHHHHHHHH-

pLDDT: mean 79.75, std 26.31, range [26.3, 98.81]

Organism: Zingiber officinale (NCBI:txid94328)